Protein AF-A0A0B4H4X1-F1 (afdb_monomer_lite)

pLDDT: mean 71.85, std 25.86, range [24.58, 98.06]

Radius of gyration: 33.14 Å; chains: 1; bounding box: 112×92×94 Å

Organism: Metarhizium guizhouense (strain ARSEF 977) (NCBI:txid1276136)

Secondary structure (DSSP, 8-state):
---TTS---HHHHHHHHHHHHHHHHHHHHHHT---EEE-----S-EEEEEEEHHHH---GGGT--SS-HHHHHHHHTT-EEEEEEEEETTEEEE---------PPPTTT-PPPGGGTT--PPPB-----HHHHHHHHHHHHHHHHHHHH----------------------------------------PPPPPPP-PPPP----------------------------------------------------------------------------PPP----------------HHHHHHHHHHHHHHHHHGGG--SS-EEEEEEEEEEE-S--GGGB----SS--SS-S--B-HHHHHHHHHHHTTTT-EEEE---BSSHHHHHHHTTTT-SS-SBPPPEEEEEEEEEEEETTEEEEEEEETTT--EEEEEEEEEEEEEEEE-TTSS-EEEEEEEEEEEGGG-HHHHHHHHHHHHH-EEEEETTEEEEEEEE--GGGTEEEEEEEEEEEEEEEBSSSTTEEEEEEEEEEEEEEEEETTEEEEE----TT--S-SEEEEEEEEEHHHHHHGGGGGGPPTT---S--HHHHHHTTTTHHHHHHHHHHGGGGGGTTTT---SS-TTS--SPPPPHHHHHHHH------

Structure (mmCIF, N/CA/C/O backbone):
data_AF-A0A0B4H4X1-F1
#
_entry.id   AF-A0A0B4H4X1-F1
#
loop_
_atom_site.group_PDB
_atom_site.id
_atom_site.type_symbol
_atom_site.label_atom_id
_atom_site.label_alt_id
_atom_site.label_comp_id
_atom_site.label_asym_id
_atom_site.label_entity_id
_atom_site.label_seq_id
_atom_site.pdbx_PDB_ins_code
_atom_site.Cartn_x
_atom_site.Cartn_y
_atom_site.Cartn_z
_atom_site.occupancy
_atom_site.B_iso_or_equiv
_atom_site.auth_seq_id
_atom_site.auth_comp_id
_atom_site.auth_asym_id
_atom_site.auth_atom_id
_atom_site.pdbx_PDB_model_num
ATOM 1 N N . MET A 1 1 ? -35.425 0.853 -2.029 1.00 51.41 1 MET A N 1
ATOM 2 C CA . MET A 1 1 ? -36.044 0.449 -3.308 1.00 51.41 1 MET A CA 1
ATOM 3 C C . MET A 1 1 ? -37.045 1.534 -3.674 1.00 51.41 1 MET A C 1
ATOM 5 O O . MET A 1 1 ? -37.846 1.871 -2.815 1.00 51.41 1 MET A O 1
ATOM 9 N N . LEU A 1 2 ? -36.947 2.141 -4.857 1.00 55.62 2 LEU A N 1
ATOM 10 C CA . LEU A 1 2 ? -37.887 3.170 -5.324 1.00 55.62 2 LEU A CA 1
ATOM 11 C C . LEU A 1 2 ? -38.756 2.547 -6.413 1.00 55.62 2 LEU A C 1
ATOM 13 O O . LEU A 1 2 ? -38.230 2.080 -7.419 1.00 55.62 2 LEU A O 1
ATOM 17 N N . TYR A 1 3 ? -40.066 2.497 -6.184 1.00 59.19 3 TYR A N 1
ATOM 18 C CA . TYR A 1 3 ? -41.020 1.989 -7.165 1.00 59.19 3 TYR A CA 1
ATOM 19 C C . TYR A 1 3 ? -41.516 3.151 -8.031 1.00 59.19 3 TYR A C 1
ATOM 21 O O . TYR A 1 3 ? -42.009 4.152 -7.499 1.00 59.19 3 TYR A O 1
ATOM 29 N N . LEU A 1 4 ? -41.384 3.025 -9.353 1.00 54.53 4 LEU A N 1
ATOM 30 C CA . LEU A 1 4 ? -41.952 3.975 -10.310 1.00 54.53 4 LEU A CA 1
ATOM 31 C C . LEU A 1 4 ? -43.482 3.871 -10.234 1.00 54.53 4 LEU A C 1
ATOM 33 O O . LEU A 1 4 ? -44.051 2.863 -10.636 1.00 54.53 4 LEU A O 1
ATOM 37 N N . GLY A 1 5 ? -44.125 4.889 -9.654 1.00 58.25 5 GLY A N 1
ATOM 38 C CA . GLY A 1 5 ? -45.547 4.867 -9.277 1.00 58.25 5 GLY A CA 1
ATOM 39 C C . GLY A 1 5 ? -45.816 4.926 -7.765 1.00 58.25 5 GLY A C 1
ATOM 40 O O . GLY A 1 5 ? -46.971 4.922 -7.356 1.00 58.25 5 GLY A O 1
ATOM 41 N N . SER A 1 6 ? -44.782 4.996 -6.919 1.00 66.81 6 SER A N 1
ATOM 42 C CA . SER A 1 6 ? -44.946 5.334 -5.495 1.00 66.81 6 SER A CA 1
ATOM 43 C C . SER A 1 6 ? -45.098 6.848 -5.284 1.00 66.81 6 SER A C 1
ATOM 45 O O . SER A 1 6 ? -44.525 7.632 -6.036 1.00 66.81 6 SER A O 1
ATOM 47 N N . ASN A 1 7 ? -45.777 7.265 -4.205 1.00 66.00 7 ASN A N 1
ATOM 48 C CA . ASN A 1 7 ? -45.867 8.671 -3.753 1.00 66.00 7 ASN A CA 1
ATOM 49 C C . ASN A 1 7 ? -44.528 9.227 -3.204 1.00 66.00 7 ASN A C 1
ATOM 51 O O . ASN A 1 7 ? -44.509 10.091 -2.326 1.00 66.00 7 ASN A O 1
ATOM 55 N N . ALA A 1 8 ? -43.388 8.721 -3.676 1.00 69.81 8 ALA A N 1
ATOM 56 C CA . ALA A 1 8 ? -42.087 9.270 -3.340 1.00 69.81 8 ALA A CA 1
ATOM 57 C C . ALA A 1 8 ? -41.971 10.676 -3.942 1.00 69.81 8 ALA A C 1
ATOM 59 O O . ALA A 1 8 ? -41.980 10.838 -5.161 1.00 69.81 8 ALA A O 1
ATOM 60 N N . GLY A 1 9 ? -41.872 11.692 -3.082 1.00 79.00 9 GLY A N 1
ATOM 61 C CA . GLY A 1 9 ? -41.771 13.082 -3.522 1.00 79.00 9 GLY A CA 1
ATOM 62 C C . GLY A 1 9 ? -40.573 13.312 -4.447 1.00 79.00 9 GLY A C 1
ATOM 63 O O . GLY A 1 9 ? -39.545 12.647 -4.317 1.00 79.00 9 GLY A O 1
ATOM 64 N N . GLU A 1 10 ? -40.701 14.293 -5.340 1.00 83.75 10 GLU A N 1
ATOM 65 C CA . GLU A 1 10 ? -39.727 14.661 -6.381 1.00 83.75 10 GLU A CA 1
ATOM 66 C C . GLU A 1 10 ? -38.268 14.633 -5.894 1.00 83.75 10 GLU A C 1
ATOM 68 O O . GLU A 1 10 ? -37.412 14.010 -6.516 1.00 83.75 10 GLU A O 1
ATOM 73 N N . HIS A 1 11 ? -37.996 15.197 -4.711 1.00 84.75 11 HIS A N 1
ATOM 74 C CA . HIS A 1 11 ? -36.671 15.200 -4.086 1.00 84.75 11 HIS A CA 1
ATOM 75 C C . HIS A 1 11 ? -36.036 13.800 -3.939 1.00 84.75 11 HIS A C 1
ATOM 77 O O . HIS A 1 11 ? -34.831 13.642 -4.141 1.00 84.75 11 HIS A O 1
ATOM 83 N N . ALA A 1 12 ? -36.824 12.772 -3.605 1.00 84.44 12 ALA A N 1
ATOM 84 C CA . ALA A 1 12 ? -36.339 11.399 -3.474 1.00 84.44 12 ALA A CA 1
ATOM 85 C C . ALA A 1 12 ? -36.002 10.774 -4.837 1.00 84.44 12 ALA A C 1
ATOM 87 O O . ALA A 1 12 ? -35.018 10.040 -4.941 1.00 84.44 12 ALA A O 1
ATOM 88 N N . ILE A 1 13 ? -36.779 11.100 -5.877 1.00 85.38 13 ILE A N 1
ATOM 89 C CA . ILE A 1 13 ? -36.525 10.668 -7.257 1.00 85.38 13 ILE A CA 1
ATOM 90 C C . ILE A 1 13 ? -35.251 11.342 -7.775 1.00 85.38 13 ILE A C 1
ATOM 92 O O . ILE A 1 13 ? -34.324 10.644 -8.177 1.00 85.38 13 ILE A O 1
ATOM 96 N N . THR A 1 14 ? -35.143 12.668 -7.664 1.00 87.69 14 THR A N 1
ATOM 97 C CA . THR A 1 14 ? -33.956 13.441 -8.069 1.00 87.69 14 THR A CA 1
ATOM 98 C C . THR A 1 14 ? -32.687 12.949 -7.371 1.00 87.69 14 THR A C 1
ATOM 100 O O . THR A 1 14 ? -31.654 12.766 -8.013 1.00 87.69 14 THR A O 1
ATOM 103 N N . LYS A 1 15 ? -32.760 12.645 -6.066 1.00 87.50 15 LYS A N 1
ATOM 104 C CA . LYS A 1 15 ? -31.635 12.061 -5.320 1.00 87.50 15 LYS A CA 1
ATOM 105 C C . LYS A 1 15 ? -31.248 10.668 -5.830 1.00 87.50 15 LYS A C 1
ATOM 107 O O . LYS A 1 15 ? -30.061 10.357 -5.882 1.00 87.50 15 LYS A O 1
ATOM 112 N N . ALA A 1 16 ? -32.218 9.828 -6.188 1.00 87.19 16 ALA A N 1
ATOM 113 C CA . ALA A 1 16 ? -31.949 8.492 -6.711 1.00 87.19 16 ALA A CA 1
ATOM 114 C C . ALA A 1 16 ? -31.367 8.520 -8.132 1.00 87.19 16 ALA A C 1
ATOM 116 O O . ALA A 1 16 ? -30.439 7.764 -8.404 1.00 87.19 16 ALA A O 1
ATOM 117 N N . VAL A 1 17 ? -31.849 9.418 -8.998 1.00 89.69 17 VAL A N 1
ATOM 118 C CA . VAL A 1 17 ? -31.268 9.658 -10.330 1.00 89.69 17 VAL A CA 1
ATOM 119 C C . VAL A 1 17 ? -29.812 10.103 -10.194 1.00 89.69 17 VAL A C 1
ATOM 121 O O . VAL A 1 17 ? -28.937 9.443 -10.738 1.00 89.69 17 VAL A O 1
ATOM 124 N N . ALA A 1 18 ? -29.521 11.103 -9.354 1.00 90.06 18 ALA A N 1
ATOM 125 C CA . ALA A 1 18 ? -28.148 11.561 -9.118 1.00 90.06 18 ALA A CA 1
ATOM 126 C C . ALA A 1 18 ? -27.211 10.452 -8.587 1.00 90.06 18 ALA A C 1
ATOM 128 O O . ALA A 1 18 ? -26.039 10.399 -8.953 1.00 90.06 18 ALA A O 1
ATOM 129 N N . ILE A 1 19 ? -27.720 9.541 -7.746 1.00 91.50 19 ILE A N 1
ATOM 130 C CA . ILE A 1 19 ? -26.975 8.356 -7.286 1.00 91.50 19 ILE A CA 1
ATOM 131 C C . ILE A 1 19 ? -26.681 7.398 -8.450 1.00 91.50 19 ILE A C 1
ATOM 133 O O . ILE A 1 19 ? -25.553 6.923 -8.568 1.00 91.50 19 ILE A O 1
ATOM 137 N N . LEU A 1 20 ? -27.666 7.111 -9.304 1.00 91.62 20 LEU A N 1
ATOM 138 C CA . LEU A 1 20 ? -27.491 6.224 -10.459 1.00 91.62 20 LEU A CA 1
ATOM 139 C C . LEU A 1 20 ? -26.537 6.823 -11.499 1.00 91.62 20 LEU A C 1
ATOM 141 O O . LEU A 1 20 ? -25.666 6.107 -11.987 1.00 91.62 20 LEU A O 1
ATOM 145 N N . ASP A 1 21 ? -26.636 8.125 -11.769 1.00 92.25 21 ASP A N 1
ATOM 146 C CA . ASP A 1 21 ? -25.728 8.843 -12.667 1.00 92.25 21 ASP A CA 1
ATOM 147 C C . ASP A 1 21 ? -24.285 8.800 -12.145 1.00 92.25 21 ASP A C 1
ATOM 149 O O . ASP A 1 21 ? -23.368 8.477 -12.898 1.00 92.25 21 ASP A O 1
ATOM 153 N N . ASN A 1 22 ? -24.066 9.037 -10.845 1.00 92.56 22 ASN A N 1
ATOM 154 C CA . ASN A 1 22 ? -22.740 8.914 -10.230 1.00 92.56 22 ASN A CA 1
ATOM 155 C C . ASN A 1 22 ? -22.179 7.484 -10.330 1.00 92.56 22 ASN A C 1
ATOM 157 O O . ASN A 1 22 ? -20.995 7.309 -10.610 1.00 92.56 22 ASN A O 1
ATOM 161 N N . LEU A 1 23 ? -23.012 6.458 -10.122 1.00 90.69 23 LEU A N 1
ATOM 162 C CA . LEU A 1 23 ? -22.597 5.056 -10.258 1.00 90.69 23 LEU A CA 1
ATOM 163 C C . LEU A 1 23 ? -22.268 4.692 -11.715 1.00 90.69 23 LEU A C 1
ATOM 165 O O . LEU A 1 23 ? -21.290 3.986 -11.953 1.00 90.69 23 LEU A O 1
ATOM 169 N N . LEU A 1 24 ? -23.030 5.206 -12.685 1.00 90.44 24 LEU A N 1
ATOM 170 C CA . LEU A 1 24 ? -22.755 5.031 -14.112 1.00 90.44 24 LEU A CA 1
ATOM 171 C C . LEU A 1 24 ? -21.446 5.724 -14.519 1.00 90.44 24 LEU A C 1
ATOM 173 O O . LEU A 1 24 ? -20.610 5.106 -15.172 1.00 90.44 24 LEU A O 1
ATOM 177 N N . GLN A 1 25 ? -21.232 6.971 -14.092 1.00 88.56 25 GLN A N 1
ATOM 178 C CA . GLN A 1 25 ? -19.985 7.705 -14.339 1.00 88.56 25 GLN A CA 1
ATOM 179 C C . GLN A 1 25 ? -18.780 6.993 -13.715 1.00 88.56 25 GLN A C 1
ATOM 181 O O . GLN A 1 25 ? -17.751 6.840 -14.370 1.00 88.56 25 GLN A O 1
ATOM 186 N N . CYS A 1 26 ? -18.915 6.481 -12.488 1.00 87.06 26 CYS A N 1
ATOM 187 C CA . CYS A 1 26 ? -17.892 5.658 -11.848 1.00 87.06 26 CYS A CA 1
ATOM 188 C C . CYS A 1 26 ? -17.568 4.404 -12.682 1.00 87.06 26 CYS A C 1
ATOM 190 O O . CYS A 1 26 ? -16.397 4.147 -12.954 1.00 87.06 26 CYS A O 1
ATOM 192 N N . ALA A 1 27 ? -18.583 3.675 -13.164 1.00 87.81 27 ALA A N 1
ATOM 193 C CA . ALA A 1 27 ? -18.392 2.483 -13.993 1.00 87.81 27 ALA A CA 1
ATOM 194 C C . ALA A 1 27 ? -17.696 2.778 -15.337 1.00 87.81 27 ALA A C 1
ATOM 196 O O . ALA A 1 27 ? -16.791 2.038 -15.716 1.00 87.81 27 ALA A O 1
ATOM 197 N N . LEU A 1 28 ? -18.068 3.868 -16.020 1.00 87.62 28 LEU A N 1
ATOM 198 C CA . LEU A 1 28 ? -17.415 4.323 -17.259 1.00 87.62 28 LEU A CA 1
ATOM 199 C C . LEU A 1 28 ? -15.959 4.750 -17.015 1.00 87.62 28 LEU A C 1
ATOM 201 O O . LEU A 1 28 ? -15.061 4.434 -17.787 1.00 87.62 28 LEU A O 1
ATOM 205 N N . THR A 1 29 ? -15.699 5.423 -15.893 1.00 83.56 29 THR A N 1
ATOM 206 C CA . THR A 1 29 ? -14.335 5.832 -15.528 1.00 83.56 29 THR A CA 1
ATOM 207 C C . THR A 1 29 ? -13.438 4.617 -15.255 1.00 83.56 29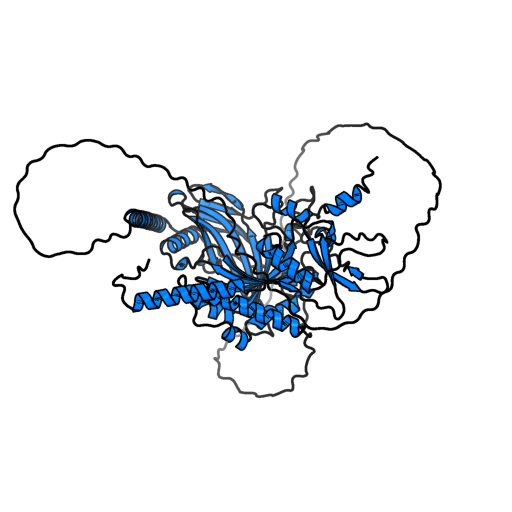 THR A C 1
ATOM 209 O O . THR A 1 29 ? -12.256 4.641 -15.588 1.00 83.56 29 THR A O 1
ATOM 212 N N . ILE A 1 30 ? -13.999 3.549 -14.674 1.00 82.06 30 ILE A N 1
ATOM 213 C CA . ILE A 1 30 ? -13.297 2.278 -14.443 1.00 82.06 30 ILE A CA 1
ATOM 214 C C . ILE A 1 30 ? -13.036 1.534 -15.762 1.00 82.06 30 ILE A C 1
ATOM 216 O O . ILE A 1 30 ? -11.953 0.976 -15.919 1.00 82.06 30 ILE A O 1
ATOM 220 N N . SER A 1 31 ? -13.982 1.517 -16.713 1.00 78.88 31 SER A N 1
ATOM 221 C CA . SER A 1 31 ? -13.805 0.780 -17.979 1.00 78.88 31 SER A CA 1
ATOM 222 C C . SER A 1 31 ? -12.713 1.354 -18.875 1.00 78.88 31 SER A C 1
ATOM 224 O O . SER A 1 31 ? -12.045 0.599 -19.578 1.00 78.88 31 SER A O 1
ATOM 226 N N . ASP A 1 32 ? -12.520 2.670 -18.831 1.00 77.06 32 ASP A N 1
ATOM 227 C CA . ASP A 1 32 ? -11.599 3.383 -19.720 1.00 77.06 32 ASP A CA 1
ATOM 228 C C . ASP A 1 32 ? -10.191 3.538 -19.098 1.00 77.06 32 ASP A C 1
ATOM 230 O O . ASP A 1 32 ? -9.287 4.130 -19.697 1.00 77.06 32 ASP A O 1
ATOM 234 N N . HIS A 1 33 ? -9.983 3.013 -17.885 1.00 81.75 33 HIS A N 1
ATOM 235 C CA . HIS A 1 33 ? -8.729 3.142 -17.152 1.00 81.75 33 HIS A CA 1
ATOM 236 C C . HIS A 1 33 ? -7.642 2.191 -17.681 1.00 81.75 33 HIS A C 1
ATOM 238 O O . HIS A 1 33 ? -7.713 0.977 -17.507 1.00 81.75 33 HIS A O 1
ATOM 244 N N . GLN A 1 34 ? -6.593 2.755 -18.285 1.00 79.31 34 GLN A N 1
ATOM 245 C CA . GLN A 1 34 ? -5.421 1.997 -18.735 1.00 79.31 34 GLN A CA 1
ATOM 246 C C . GLN A 1 34 ? -4.385 1.848 -17.610 1.00 79.31 34 GLN A C 1
ATOM 248 O O . GLN A 1 34 ? -3.854 2.847 -17.105 1.00 79.31 34 GLN A O 1
ATOM 253 N N . HIS A 1 35 ? -3.990 0.617 -17.295 1.00 84.19 35 HIS A N 1
ATOM 254 C CA . HIS A 1 35 ? -3.142 0.308 -16.145 1.00 84.19 35 HIS A CA 1
ATOM 255 C C . HIS A 1 35 ? -1.651 0.523 -16.431 1.00 84.19 35 HIS A C 1
ATOM 257 O O . HIS A 1 35 ? -0.939 1.056 -15.585 1.00 84.19 35 HIS A O 1
ATOM 263 N N . HIS A 1 36 ? -1.148 0.148 -17.609 1.00 93.69 36 HIS A N 1
ATOM 264 C CA . HIS A 1 36 ? 0.290 -0.041 -17.837 1.00 93.69 36 HIS A CA 1
ATOM 265 C C . HIS A 1 36 ? 1.053 1.095 -18.515 1.00 93.69 36 HIS A C 1
ATOM 267 O O . HIS A 1 36 ? 0.726 1.538 -19.614 1.00 93.69 36 HIS A O 1
ATOM 273 N N . LEU A 1 37 ? 2.184 1.459 -17.912 1.00 94.31 37 LEU A N 1
ATOM 274 C CA . LEU A 1 37 ? 3.241 2.243 -18.542 1.00 94.31 37 LEU A CA 1
ATOM 275 C C . LEU A 1 37 ? 4.587 1.540 -18.406 1.00 94.31 37 LEU A C 1
ATOM 277 O O . LEU A 1 37 ? 4.827 0.797 -17.457 1.00 94.31 37 LEU A O 1
ATOM 281 N N . ILE A 1 38 ? 5.487 1.834 -19.339 1.00 93.12 38 ILE A N 1
ATOM 282 C CA . ILE A 1 38 ? 6.888 1.423 -19.280 1.00 93.12 38 ILE A CA 1
ATOM 283 C C . ILE A 1 38 ? 7.733 2.695 -19.291 1.00 93.12 38 ILE A C 1
ATOM 285 O O . ILE A 1 38 ? 7.760 3.426 -20.281 1.00 93.12 38 ILE A O 1
ATOM 289 N N . TYR A 1 39 ? 8.417 2.959 -18.184 1.00 92.62 39 TYR A N 1
ATOM 290 C CA . TYR A 1 39 ? 9.360 4.061 -18.060 1.00 92.62 39 TYR A CA 1
ATOM 291 C C . TYR A 1 39 ? 10.730 3.607 -18.575 1.00 92.62 39 TYR A C 1
ATOM 293 O O . TYR A 1 39 ? 11.457 2.878 -17.904 1.00 92.62 39 TYR A O 1
ATOM 301 N N . ASN A 1 40 ? 11.054 4.007 -19.806 1.00 88.88 40 ASN A N 1
ATOM 302 C CA . ASN A 1 40 ? 12.309 3.677 -20.478 1.00 88.88 40 ASN A CA 1
ATOM 303 C C . ASN A 1 40 ? 13.249 4.893 -20.481 1.00 88.88 40 ASN A C 1
ATOM 305 O O . ASN A 1 40 ? 13.069 5.806 -21.283 1.00 88.88 40 ASN A O 1
ATOM 309 N N . GLU A 1 41 ? 14.287 4.869 -19.644 1.00 85.12 41 GLU A N 1
ATOM 310 C CA . GLU A 1 41 ? 15.309 5.931 -19.591 1.00 85.12 41 GLU A CA 1
ATOM 311 C C . GLU A 1 41 ? 16.258 5.939 -20.804 1.00 85.12 41 GLU A C 1
ATOM 313 O O . GLU A 1 41 ? 16.971 6.911 -21.045 1.00 85.12 41 GLU A O 1
ATOM 318 N N . SER A 1 42 ? 16.318 4.842 -21.564 1.00 78.19 42 SER A N 1
ATOM 319 C CA . SER A 1 42 ? 17.310 4.662 -22.627 1.00 78.19 42 SER A CA 1
ATOM 320 C C . SER A 1 42 ? 16.903 5.337 -23.939 1.00 78.19 42 SER A C 1
ATOM 322 O O . SER A 1 42 ? 15.938 4.924 -24.586 1.00 78.19 42 SER A O 1
ATOM 324 N N . GLU A 1 43 ? 17.701 6.310 -24.385 1.00 67.06 43 GLU A N 1
ATOM 325 C CA . GLU A 1 43 ? 17.591 6.907 -25.719 1.00 67.06 43 GLU A CA 1
ATOM 326 C C . GLU A 1 43 ? 17.965 5.883 -26.812 1.00 67.06 43 GLU A C 1
ATOM 328 O O . GLU A 1 43 ? 19.106 5.425 -26.894 1.00 67.06 43 GLU A O 1
ATOM 333 N N . GLY A 1 44 ? 17.014 5.530 -27.685 1.00 70.25 44 GLY A N 1
ATOM 334 C CA . GLY A 1 44 ? 17.280 4.729 -28.885 1.00 70.25 44 GLY A CA 1
ATOM 335 C C . GLY A 1 44 ? 16.231 3.663 -29.199 1.00 70.25 44 GLY A C 1
ATOM 336 O O . GLY A 1 44 ? 15.109 3.671 -28.697 1.00 70.25 44 GLY A O 1
ATOM 337 N N . LYS A 1 45 ? 16.598 2.720 -30.077 1.00 78.75 45 LYS A N 1
ATOM 338 C CA . LYS A 1 45 ? 15.764 1.551 -30.394 1.00 78.75 45 LYS A CA 1
ATOM 339 C C . LYS A 1 45 ? 15.915 0.512 -29.279 1.00 78.75 45 LYS A C 1
ATOM 341 O O . LYS A 1 45 ? 16.770 -0.365 -29.378 1.00 78.75 45 LYS A O 1
ATOM 346 N N . THR A 1 46 ? 15.077 0.618 -28.253 1.00 87.56 46 THR A N 1
ATOM 347 C CA . THR A 1 46 ? 14.921 -0.386 -27.190 1.00 87.56 46 THR A CA 1
ATOM 348 C C . THR A 1 46 ? 13.860 -1.417 -27.583 1.00 87.56 46 THR A C 1
ATOM 350 O O . THR A 1 46 ? 12.849 -1.091 -28.210 1.00 87.56 46 THR A O 1
ATOM 353 N N . LYS A 1 47 ? 14.091 -2.676 -27.215 1.00 91.94 47 LYS A N 1
ATOM 354 C CA . LYS A 1 47 ? 13.075 -3.734 -27.156 1.00 91.94 47 LYS A CA 1
ATOM 355 C C . LYS A 1 47 ? 13.000 -4.274 -25.730 1.00 91.94 47 LYS A C 1
ATOM 357 O O . LYS A 1 47 ? 13.818 -3.907 -24.891 1.00 91.94 47 LYS A O 1
ATOM 362 N N . PHE A 1 48 ? 12.049 -5.159 -25.469 1.00 93.25 48 PHE A N 1
ATOM 363 C CA . PHE A 1 48 ? 11.837 -5.739 -24.146 1.00 93.25 48 PHE A CA 1
ATOM 364 C C . PHE A 1 48 ? 11.826 -7.261 -24.206 1.00 93.25 48 PHE A C 1
ATOM 366 O O . PHE A 1 48 ? 11.465 -7.845 -25.230 1.00 93.25 48 PHE A O 1
ATOM 373 N N . VAL A 1 49 ? 12.225 -7.888 -23.106 1.00 92.00 49 VAL A N 1
ATOM 374 C CA . VAL A 1 49 ? 12.193 -9.340 -22.908 1.00 92.00 49 VAL A CA 1
ATOM 375 C C . VAL A 1 49 ? 11.660 -9.656 -21.520 1.00 92.00 49 VAL A C 1
ATOM 377 O O . VAL A 1 49 ? 11.786 -8.846 -20.599 1.00 92.00 49 VAL A O 1
ATOM 380 N N . TYR A 1 50 ? 11.113 -10.855 -21.360 1.00 91.06 50 TYR A N 1
ATOM 381 C CA . TYR A 1 50 ? 10.852 -11.417 -20.044 1.00 91.06 50 TYR A CA 1
ATOM 382 C C . TYR A 1 50 ? 12.064 -12.213 -19.573 1.00 91.06 50 TYR A C 1
ATOM 384 O O . TYR A 1 50 ? 12.645 -12.961 -20.357 1.00 91.06 50 TYR A O 1
ATOM 392 N N . LYS A 1 51 ? 12.423 -12.077 -18.296 1.00 87.50 51 LYS A N 1
ATOM 393 C CA . LYS A 1 51 ? 13.475 -12.862 -17.639 1.00 87.50 51 LYS A CA 1
ATOM 394 C C . LYS A 1 51 ? 12.986 -13.453 -16.332 1.00 87.50 51 LYS A C 1
ATOM 396 O O . LYS A 1 51 ? 12.227 -12.807 -15.611 1.00 87.50 51 LYS A O 1
ATOM 401 N N . TYR A 1 52 ? 13.441 -14.664 -16.019 1.00 86.44 52 TYR A N 1
ATOM 402 C CA . TYR A 1 52 ? 13.131 -15.311 -14.746 1.00 86.44 52 TYR A CA 1
ATOM 403 C C . TYR A 1 52 ? 13.710 -14.529 -13.569 1.00 86.44 52 TYR A C 1
ATOM 405 O O . TYR A 1 52 ? 14.833 -14.027 -13.635 1.00 86.44 52 TYR A O 1
ATOM 413 N N . LEU A 1 53 ? 12.976 -14.486 -12.454 1.00 84.38 53 LEU A N 1
ATOM 414 C CA . LEU A 1 53 ? 13.450 -13.827 -11.232 1.00 84.38 53 LEU A CA 1
ATOM 415 C C . LEU A 1 53 ? 14.756 -14.449 -10.689 1.00 84.38 53 LEU A C 1
ATOM 417 O O . LEU A 1 53 ? 15.553 -13.731 -10.082 1.00 84.38 53 LEU A O 1
ATOM 421 N N . SER A 1 54 ? 15.015 -15.736 -10.972 1.00 73.56 54 SER A N 1
ATOM 422 C CA . SER A 1 54 ? 16.282 -16.433 -10.678 1.00 73.56 54 SER A CA 1
ATOM 423 C C . SER A 1 54 ? 17.504 -15.724 -11.271 1.00 73.56 54 SER A C 1
ATOM 425 O O . SER A 1 54 ? 18.533 -15.611 -10.610 1.00 73.56 54 SER A O 1
ATOM 427 N N . GLN A 1 55 ? 17.377 -15.186 -12.486 1.00 74.12 55 GLN A N 1
ATOM 428 C CA . GLN A 1 55 ? 18.462 -14.538 -13.231 1.00 74.12 55 GLN A CA 1
ATOM 429 C C . GLN A 1 55 ? 18.738 -13.104 -12.739 1.00 74.12 55 GLN A C 1
ATOM 431 O O . GLN A 1 55 ? 19.845 -12.582 -12.890 1.00 74.12 55 GLN A O 1
ATOM 436 N N . ILE A 1 56 ? 17.739 -12.469 -12.117 1.00 76.88 56 ILE A N 1
ATOM 437 C CA . ILE A 1 56 ? 17.827 -11.099 -11.590 1.00 76.88 56 ILE A CA 1
ATOM 438 C C . ILE A 1 56 ? 18.561 -11.055 -10.237 1.00 76.88 56 ILE A C 1
ATOM 440 O O . ILE A 1 56 ? 19.119 -10.020 -9.893 1.00 76.88 56 ILE A O 1
ATOM 444 N N . GLY A 1 57 ? 18.625 -12.162 -9.486 1.00 59.44 57 GLY A N 1
ATOM 445 C CA . GLY A 1 57 ? 19.529 -12.329 -8.331 1.00 59.44 57 GLY A CA 1
ATOM 446 C C . GLY A 1 57 ? 19.011 -11.871 -6.956 1.00 59.44 57 GLY A C 1
ATOM 447 O O . GLY A 1 57 ? 19.671 -12.130 -5.947 1.00 59.44 57 GLY A O 1
ATOM 448 N N . LEU A 1 58 ? 17.830 -11.246 -6.889 1.00 67.81 58 LEU A N 1
ATOM 449 C CA . LEU A 1 58 ? 17.197 -10.799 -5.637 1.00 67.81 58 LEU A CA 1
ATOM 450 C C . LEU A 1 58 ? 16.525 -11.950 -4.872 1.00 67.81 58 LEU A C 1
ATOM 452 O O . LEU A 1 58 ? 16.204 -12.987 -5.441 1.00 67.81 58 LEU A O 1
ATOM 456 N N . LEU A 1 59 ? 16.264 -11.769 -3.575 1.00 70.69 59 LEU A N 1
ATOM 457 C CA . LEU A 1 59 ? 15.765 -12.852 -2.717 1.00 70.69 59 LEU A CA 1
ATOM 458 C C . LEU A 1 59 ? 14.239 -13.071 -2.780 1.00 70.69 59 LEU A C 1
ATOM 460 O O . LEU A 1 59 ? 13.483 -12.092 -2.728 1.00 70.69 59 LEU A O 1
ATOM 464 N N . PRO A 1 60 ? 13.761 -14.335 -2.767 1.00 72.00 60 PRO A N 1
ATOM 465 C CA . PRO A 1 60 ? 12.339 -14.695 -2.707 1.00 72.00 60 PRO A CA 1
ATOM 466 C C . PRO A 1 60 ? 11.548 -14.035 -1.563 1.00 72.00 60 PRO A C 1
ATOM 468 O O . PRO A 1 60 ? 10.376 -13.707 -1.742 1.00 72.00 60 PRO A O 1
ATOM 471 N N . THR A 1 61 ? 12.188 -13.777 -0.414 1.00 69.94 61 THR A N 1
ATOM 472 C CA . THR A 1 61 ? 11.598 -13.114 0.773 1.00 69.94 61 THR A CA 1
ATOM 473 C C . THR A 1 61 ? 11.019 -11.728 0.485 1.00 69.94 61 THR A C 1
ATOM 475 O O . THR A 1 61 ? 10.193 -11.229 1.243 1.00 69.94 61 THR A O 1
ATOM 478 N N . THR A 1 62 ? 11.430 -11.109 -0.620 1.00 75.88 62 THR A N 1
ATOM 479 C CA . THR A 1 62 ? 10.978 -9.780 -1.044 1.00 75.88 62 THR A CA 1
ATOM 480 C C . THR A 1 62 ? 9.794 -9.790 -2.008 1.00 75.88 62 THR A C 1
ATOM 482 O O . THR A 1 62 ? 9.289 -8.731 -2.370 1.00 75.88 62 THR A O 1
ATOM 485 N N . TYR A 1 63 ? 9.333 -10.965 -2.435 1.00 75.31 63 TYR A N 1
ATOM 486 C CA . TYR A 1 63 ? 8.166 -11.111 -3.310 1.00 75.31 63 TYR A CA 1
ATOM 487 C C . TYR A 1 63 ? 6.925 -11.618 -2.564 1.00 75.31 63 TYR A C 1
ATOM 489 O O . TYR A 1 63 ? 5.812 -11.502 -3.074 1.00 75.31 63 TYR A O 1
ATOM 497 N N . ALA A 1 64 ? 7.123 -12.179 -1.368 1.00 65.25 64 ALA A N 1
ATOM 498 C CA . ALA A 1 64 ? 6.132 -12.964 -0.653 1.00 65.25 64 ALA A CA 1
ATOM 499 C C . ALA A 1 64 ? 5.902 -12.417 0.771 1.00 65.25 64 ALA A C 1
ATOM 501 O O . ALA A 1 64 ? 6.762 -12.504 1.645 1.00 65.25 64 ALA A O 1
ATOM 502 N N . THR A 1 65 ? 4.710 -11.861 1.001 1.00 60.66 65 THR A N 1
ATOM 503 C CA . THR A 1 65 ? 4.192 -11.439 2.324 1.00 60.66 65 THR A CA 1
ATOM 504 C C . THR A 1 65 ? 2.838 -12.069 2.661 1.00 60.66 65 THR A C 1
ATOM 506 O O . THR A 1 65 ? 2.249 -11.759 3.708 1.00 60.66 65 THR A O 1
ATOM 509 N N . SER A 1 66 ? 2.344 -12.929 1.764 1.00 60.22 66 SER A N 1
ATOM 510 C CA . SER A 1 66 ? 1.023 -13.548 1.803 1.00 60.22 66 SER A CA 1
ATOM 511 C C . SER A 1 66 ? 0.894 -14.568 2.939 1.00 60.22 66 SER A C 1
ATOM 513 O O . SER A 1 66 ? 1.852 -14.913 3.629 1.00 60.22 66 SER A O 1
ATOM 515 N N . GLN A 1 67 ? -0.332 -15.031 3.175 1.00 59.28 67 GLN A N 1
ATOM 516 C CA . GLN A 1 67 ? -0.623 -16.002 4.233 1.00 59.28 67 GLN A CA 1
ATOM 517 C C . GLN A 1 67 ? -0.303 -17.448 3.797 1.00 59.28 67 GLN A C 1
ATOM 519 O O . GLN A 1 67 ? 0.011 -18.279 4.645 1.00 59.28 67 GLN A O 1
ATOM 524 N N . ASP A 1 68 ? -0.295 -17.727 2.484 1.00 73.25 68 ASP A N 1
ATOM 525 C CA . ASP A 1 68 ? 0.161 -18.990 1.880 1.00 73.25 68 ASP A CA 1
ATOM 526 C C . ASP A 1 68 ? 1.473 -18.799 1.100 1.00 73.25 68 ASP A C 1
ATOM 528 O O . ASP A 1 68 ? 1.551 -18.826 -0.132 1.00 73.25 68 ASP A O 1
ATOM 532 N N . MET A 1 69 ? 2.544 -18.642 1.871 1.00 70.62 69 MET A N 1
ATOM 533 C CA . MET A 1 69 ? 3.910 -18.511 1.364 1.00 70.62 69 MET A CA 1
ATOM 534 C C . MET A 1 69 ? 4.388 -19.767 0.617 1.00 70.62 69 MET A C 1
ATOM 536 O O . MET A 1 69 ? 5.286 -19.678 -0.216 1.00 70.62 69 MET A O 1
ATOM 540 N N . LYS A 1 70 ? 3.796 -20.947 0.867 1.00 76.44 70 LYS A N 1
ATOM 541 C CA . LYS A 1 70 ? 4.169 -22.192 0.176 1.00 76.44 70 LYS A CA 1
ATOM 542 C C . LYS A 1 70 ? 3.675 -22.181 -1.269 1.00 76.44 70 LYS A C 1
ATOM 544 O O . LYS A 1 70 ? 4.431 -22.552 -2.170 1.00 76.44 70 LYS A O 1
ATOM 549 N N . THR A 1 71 ? 2.441 -21.735 -1.503 1.00 82.38 71 THR A N 1
ATOM 550 C CA . THR A 1 71 ? 1.944 -21.491 -2.863 1.00 82.38 71 THR A CA 1
ATOM 551 C C . THR A 1 71 ? 2.709 -20.354 -3.530 1.00 82.38 71 THR A C 1
ATOM 553 O O . THR A 1 71 ? 3.088 -20.508 -4.690 1.00 82.38 71 THR A O 1
ATOM 556 N N . GLU A 1 72 ? 3.013 -19.273 -2.807 1.00 81.12 72 GLU A N 1
ATOM 557 C CA . GLU A 1 72 ? 3.766 -18.139 -3.355 1.00 81.12 72 GLU A CA 1
ATOM 558 C C . GLU A 1 72 ? 5.164 -18.557 -3.838 1.00 81.12 72 GLU A C 1
ATOM 560 O O . GLU A 1 72 ? 5.489 -18.403 -5.013 1.00 81.12 72 GLU A O 1
ATOM 565 N N . TYR A 1 73 ? 5.964 -19.205 -2.983 1.00 78.94 73 TYR A N 1
ATOM 566 C CA . TYR A 1 73 ? 7.297 -19.692 -3.354 1.00 78.94 73 TYR A CA 1
ATOM 567 C C . TYR A 1 73 ? 7.284 -20.721 -4.493 1.00 78.94 73 TYR A C 1
ATOM 569 O O . TYR A 1 73 ? 8.270 -20.827 -5.220 1.00 78.94 73 TYR A O 1
ATOM 577 N N . ARG A 1 74 ? 6.189 -21.472 -4.684 1.00 82.38 74 ARG A N 1
ATOM 578 C CA . ARG A 1 74 ? 6.019 -22.350 -5.853 1.00 82.38 74 ARG A CA 1
ATOM 579 C C . ARG A 1 74 ? 5.828 -21.539 -7.136 1.00 82.38 74 ARG A C 1
ATOM 581 O O . ARG A 1 74 ? 6.482 -21.848 -8.126 1.00 82.38 74 ARG A O 1
ATOM 588 N N . LEU A 1 75 ? 4.964 -20.523 -7.116 1.00 84.75 75 LEU A N 1
ATOM 589 C CA . LEU A 1 75 ? 4.700 -19.655 -8.270 1.00 84.75 75 LEU A CA 1
ATOM 590 C C . LEU A 1 75 ? 5.934 -18.823 -8.654 1.00 84.75 75 LEU A C 1
ATOM 592 O O . LEU A 1 75 ? 6.213 -18.637 -9.835 1.00 84.75 75 LEU A O 1
ATOM 596 N N . LEU A 1 76 ? 6.726 -18.397 -7.667 1.00 83.75 76 LEU A N 1
ATOM 597 C CA . LEU A 1 76 ? 7.951 -17.628 -7.890 1.00 83.75 76 LEU A CA 1
ATOM 598 C C . LEU A 1 76 ? 9.033 -18.391 -8.681 1.00 83.75 76 LEU A C 1
ATOM 600 O O . LEU A 1 76 ? 9.857 -17.750 -9.325 1.00 83.75 76 LEU A O 1
ATOM 604 N N . ARG A 1 77 ? 9.020 -19.734 -8.715 1.00 79.38 77 ARG A N 1
ATOM 605 C CA . ARG A 1 77 ? 9.984 -20.539 -9.506 1.00 79.38 77 ARG A CA 1
ATOM 606 C C . ARG A 1 77 ? 9.837 -20.381 -11.021 1.00 79.38 77 ARG A C 1
ATOM 608 O O . ARG A 1 77 ? 10.801 -20.594 -11.750 1.00 79.38 77 ARG A O 1
ATOM 615 N N . SER A 1 78 ? 8.636 -20.055 -11.490 1.00 82.00 78 SER A N 1
ATOM 616 C CA . SER A 1 78 ? 8.337 -19.781 -12.900 1.00 82.00 78 SER A CA 1
ATOM 617 C C . SER A 1 78 ? 8.053 -18.302 -13.157 1.00 82.00 78 SER A C 1
ATOM 619 O O . SER A 1 78 ? 7.649 -17.941 -14.261 1.00 82.00 78 SER A O 1
ATOM 621 N N . ALA A 1 79 ? 8.246 -17.446 -12.150 1.00 88.88 79 ALA A N 1
ATOM 622 C CA . ALA A 1 79 ? 7.912 -16.042 -12.263 1.00 88.88 79 ALA A CA 1
ATOM 623 C C . ALA A 1 79 ? 8.940 -15.273 -13.096 1.00 88.88 79 ALA A C 1
ATOM 625 O O . ALA A 1 79 ? 10.148 -15.530 -13.034 1.00 88.88 79 ALA A O 1
ATOM 626 N N . VAL A 1 80 ? 8.440 -14.295 -13.847 1.00 89.94 80 VAL A N 1
ATOM 627 C CA . VAL A 1 80 ? 9.233 -13.450 -14.742 1.00 89.94 80 VAL A CA 1
ATOM 628 C C . VAL A 1 80 ? 9.008 -11.967 -14.473 1.00 89.94 80 VAL A C 1
ATOM 630 O O . VAL A 1 80 ? 7.961 -11.564 -13.969 1.00 89.94 80 VAL A O 1
ATOM 633 N N . THR A 1 81 ? 9.987 -11.150 -14.849 1.00 91.81 81 THR A N 1
ATOM 634 C CA . THR A 1 81 ? 9.900 -9.685 -14.891 1.00 91.81 81 THR A CA 1
ATOM 635 C C . THR A 1 81 ? 10.391 -9.164 -16.245 1.00 91.81 81 THR A C 1
ATOM 637 O O . THR A 1 81 ? 10.951 -9.923 -17.041 1.00 91.81 81 THR A O 1
ATOM 640 N N . ILE A 1 82 ? 10.164 -7.884 -16.532 1.00 92.81 82 ILE A N 1
ATOM 641 C CA . ILE A 1 82 ? 10.505 -7.248 -17.810 1.00 92.81 82 ILE A CA 1
ATOM 642 C C . ILE A 1 82 ? 11.901 -6.635 -17.709 1.00 92.81 82 ILE A C 1
ATOM 644 O O . ILE A 1 82 ? 12.174 -5.853 -16.801 1.00 92.81 82 ILE A O 1
ATOM 648 N N . ARG A 1 83 ? 12.773 -6.928 -18.679 1.00 92.19 83 ARG A N 1
ATOM 649 C CA . ARG A 1 83 ? 14.056 -6.234 -18.875 1.00 92.19 83 ARG A CA 1
ATOM 650 C C . ARG A 1 83 ? 14.121 -5.576 -20.247 1.00 92.19 83 ARG A C 1
ATOM 652 O O . ARG A 1 83 ? 13.436 -5.976 -21.191 1.00 92.19 83 ARG A O 1
ATOM 659 N N . THR A 1 84 ? 14.976 -4.566 -20.363 1.00 92.62 84 THR A N 1
ATOM 660 C CA . THR A 1 84 ? 15.315 -3.974 -21.661 1.00 92.62 84 THR A CA 1
ATOM 661 C C . THR A 1 84 ? 16.238 -4.879 -22.477 1.00 92.62 84 THR A C 1
ATOM 663 O O . THR A 1 84 ? 16.986 -5.702 -21.954 1.00 92.62 84 THR A O 1
ATOM 666 N N . ALA A 1 85 ? 16.206 -4.699 -23.792 1.00 89.75 85 ALA A N 1
ATOM 667 C CA . ALA A 1 85 ? 17.140 -5.268 -24.745 1.00 89.75 85 ALA A CA 1
ATOM 668 C C . ALA A 1 85 ? 17.608 -4.178 -25.711 1.00 89.75 85 ALA A C 1
ATOM 670 O O . ALA A 1 85 ? 16.810 -3.389 -26.226 1.00 89.75 85 ALA A O 1
ATOM 671 N N . THR A 1 86 ? 18.912 -4.149 -25.975 1.00 88.19 86 THR A N 1
ATOM 672 C CA . THR A 1 86 ? 19.566 -3.116 -26.790 1.00 88.19 86 THR A CA 1
ATOM 673 C C . THR A 1 86 ? 20.146 -3.724 -28.061 1.00 88.19 86 THR A C 1
ATOM 675 O O . THR A 1 86 ? 20.653 -4.850 -28.056 1.00 88.19 86 THR A O 1
ATOM 678 N N . LYS A 1 87 ? 20.072 -2.993 -29.179 1.00 85.75 87 LYS A N 1
ATOM 679 C CA . LYS A 1 87 ? 20.679 -3.436 -30.438 1.00 85.75 87 LYS A CA 1
ATOM 680 C C . LYS A 1 87 ? 22.180 -3.127 -30.434 1.00 85.75 87 LYS A C 1
ATOM 682 O O . LYS A 1 87 ? 22.577 -1.965 -30.429 1.00 85.75 87 LYS A O 1
ATOM 687 N N . ARG A 1 88 ? 23.003 -4.172 -30.476 1.00 82.31 88 ARG A N 1
ATOM 688 C CA . ARG A 1 88 ? 24.456 -4.122 -30.699 1.00 82.31 88 ARG A CA 1
ATOM 689 C C . ARG A 1 88 ? 24.770 -4.442 -32.168 1.00 82.31 88 ARG A C 1
ATOM 691 O O . ARG A 1 88 ? 23.858 -4.664 -32.968 1.00 82.31 88 ARG A O 1
ATOM 698 N N . LYS A 1 89 ? 26.057 -4.443 -32.538 1.00 82.00 89 LYS A N 1
ATOM 699 C CA . LYS A 1 89 ? 26.505 -4.823 -33.893 1.00 82.00 89 LYS A CA 1
ATOM 700 C C . LYS A 1 89 ? 26.062 -6.246 -34.249 1.00 82.00 89 LYS A C 1
ATOM 702 O O . LYS A 1 89 ? 25.551 -6.467 -35.338 1.00 82.00 89 LYS A O 1
ATOM 707 N N . ASP A 1 90 ? 26.151 -7.144 -33.274 1.00 78.69 90 ASP A N 1
ATOM 708 C CA . ASP A 1 90 ? 25.945 -8.590 -33.427 1.00 78.69 90 ASP A CA 1
ATOM 709 C C . ASP A 1 90 ? 24.474 -9.016 -33.217 1.00 78.69 90 ASP A C 1
ATOM 711 O O . ASP A 1 90 ? 24.170 -10.190 -33.032 1.00 78.69 90 ASP A O 1
ATOM 715 N N . GLY A 1 91 ? 2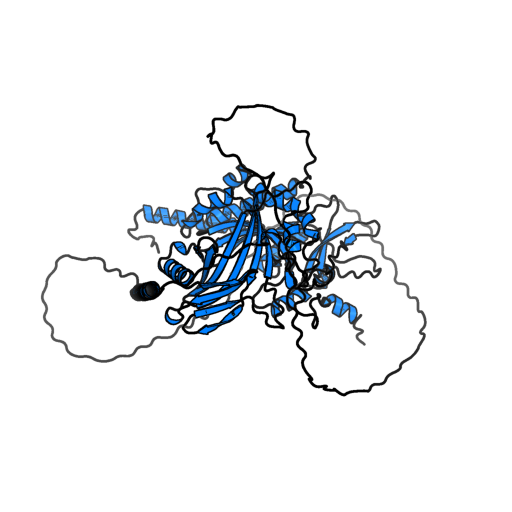3.543 -8.053 -33.214 1.00 83.25 91 GLY A N 1
ATOM 716 C CA . GLY A 1 91 ? 22.110 -8.280 -33.011 1.00 83.25 91 GLY A CA 1
ATOM 717 C C . GLY A 1 91 ? 21.558 -7.649 -31.733 1.00 83.25 91 GLY A C 1
ATOM 718 O O . GLY A 1 91 ? 22.138 -6.730 -31.153 1.00 83.25 91 GLY A O 1
ATOM 719 N N . TRP A 1 92 ? 20.380 -8.102 -31.311 1.00 84.38 92 TRP A N 1
ATOM 720 C CA . TRP A 1 92 ? 19.774 -7.682 -30.047 1.00 84.38 92 TRP A CA 1
ATOM 721 C C . TRP A 1 92 ? 20.385 -8.464 -28.884 1.00 84.38 92 TRP A C 1
ATOM 723 O O . TRP A 1 92 ? 20.553 -9.678 -28.976 1.00 84.38 92 TRP A O 1
ATOM 733 N N . LYS A 1 93 ? 20.695 -7.773 -27.785 1.00 85.62 93 LYS A N 1
ATOM 734 C CA . LYS A 1 93 ? 21.152 -8.385 -26.536 1.00 85.62 93 LYS A CA 1
ATOM 735 C C . LYS A 1 93 ? 20.290 -7.879 -25.383 1.00 85.62 93 LYS A C 1
ATOM 737 O O . LYS A 1 93 ? 20.176 -6.663 -25.201 1.00 85.62 93 LYS A O 1
ATOM 742 N N . SER A 1 94 ? 19.693 -8.797 -24.621 1.00 85.69 94 SER A N 1
ATOM 743 C CA . SER A 1 94 ? 19.048 -8.458 -23.350 1.00 85.69 94 SER A CA 1
ATOM 744 C C . SER A 1 94 ? 20.040 -7.773 -22.416 1.00 85.69 94 SER A C 1
ATOM 746 O O . SER A 1 94 ? 21.232 -8.086 -22.405 1.00 85.69 94 SER A O 1
ATOM 748 N N . ASP A 1 95 ? 19.521 -6.893 -21.571 1.00 83.38 95 ASP A N 1
ATOM 749 C CA . ASP A 1 95 ? 20.188 -6.509 -20.344 1.00 83.38 95 ASP A CA 1
ATOM 750 C C . ASP A 1 95 ? 20.631 -7.760 -19.556 1.00 83.38 95 ASP A C 1
ATOM 752 O O . ASP A 1 95 ? 19.898 -8.754 -19.437 1.00 83.38 95 ASP A O 1
ATOM 756 N N . SER A 1 96 ? 21.876 -7.712 -19.088 1.00 77.69 96 SER A N 1
ATOM 757 C CA . SER A 1 96 ? 22.553 -8.742 -18.298 1.00 77.69 96 SER A CA 1
ATOM 758 C C . SER A 1 96 ? 22.826 -8.265 -16.869 1.00 77.69 96 SER A C 1
ATOM 760 O O . SER A 1 96 ? 23.631 -8.870 -16.166 1.00 77.69 96 SER A O 1
ATOM 762 N N . THR A 1 97 ? 22.208 -7.158 -16.448 1.00 82.06 97 THR A N 1
ATOM 763 C CA . THR A 1 97 ? 22.296 -6.661 -15.076 1.00 82.06 97 THR A CA 1
ATOM 764 C C . THR A 1 97 ? 21.650 -7.672 -14.138 1.00 82.06 97 THR A C 1
ATOM 766 O O . THR A 1 97 ? 20.463 -7.978 -14.248 1.00 82.06 97 THR A O 1
ATOM 769 N N . SER A 1 98 ? 22.453 -8.188 -13.213 1.00 78.00 98 SER A N 1
ATOM 770 C CA . SER A 1 98 ? 22.010 -9.028 -12.107 1.00 78.00 98 SER A CA 1
ATOM 771 C C . SER A 1 98 ? 22.327 -8.304 -10.802 1.00 78.00 98 SER A C 1
ATOM 773 O O . SER A 1 98 ? 23.344 -7.612 -10.696 1.00 78.00 98 SER A O 1
ATOM 775 N N . TYR A 1 99 ? 21.449 -8.458 -9.820 1.00 75.38 99 TYR A N 1
ATOM 776 C CA . TYR A 1 99 ? 21.472 -7.797 -8.521 1.00 75.38 99 TYR A CA 1
ATOM 777 C C . TYR A 1 99 ? 21.776 -8.869 -7.467 1.00 75.38 99 TYR A C 1
ATOM 779 O O . TYR A 1 99 ? 20.860 -9.365 -6.808 1.00 75.38 99 TYR A O 1
ATOM 787 N N . PRO A 1 100 ? 23.040 -9.323 -7.359 1.00 65.69 100 PRO A N 1
ATOM 788 C CA . PRO A 1 100 ? 23.371 -10.539 -6.634 1.00 65.69 100 PRO A CA 1
ATOM 789 C C . PRO A 1 100 ? 23.028 -10.412 -5.152 1.00 65.69 100 PRO A C 1
ATOM 791 O O . PRO A 1 100 ? 23.465 -9.475 -4.479 1.00 65.69 100 PRO A O 1
ATOM 794 N N . CYS A 1 101 ? 22.316 -11.407 -4.628 1.00 65.75 101 CYS A N 1
ATOM 795 C CA . CYS A 1 101 ? 22.223 -11.651 -3.197 1.00 65.75 101 CYS A CA 1
ATOM 796 C C . CYS A 1 101 ? 23.634 -11.830 -2.612 1.00 65.75 101 CYS A C 1
ATOM 798 O O . CYS A 1 101 ? 24.311 -12.822 -2.882 1.00 65.75 101 CYS A O 1
ATOM 800 N N . LYS A 1 102 ? 24.075 -10.885 -1.778 1.00 65.44 102 LYS A N 1
ATOM 801 C CA . LYS A 1 102 ? 25.418 -10.877 -1.167 1.00 65.44 102 LYS A CA 1
ATOM 802 C C . LYS A 1 102 ? 25.524 -11.742 0.096 1.00 65.44 102 LYS A C 1
ATOM 804 O O . LYS A 1 102 ? 26.464 -11.578 0.871 1.00 65.44 102 LYS A O 1
ATOM 809 N N . GLY A 1 103 ? 24.572 -12.655 0.282 1.00 59.72 103 GLY A N 1
ATOM 810 C CA . GLY A 1 103 ? 24.410 -13.449 1.494 1.00 59.72 103 GLY A CA 1
ATOM 811 C C . GLY A 1 103 ? 23.937 -12.611 2.681 1.00 59.72 103 GLY A C 1
ATOM 812 O O . GLY A 1 103 ? 23.761 -11.391 2.586 1.00 59.72 103 GLY A O 1
ATOM 813 N N . GLY A 1 104 ? 23.693 -13.292 3.796 1.00 59.53 104 GLY A N 1
ATOM 814 C CA . GLY A 1 104 ? 23.075 -12.665 4.948 1.00 59.53 104 GLY A CA 1
ATOM 815 C C . GLY A 1 104 ? 24.011 -11.861 5.832 1.00 59.53 104 GLY A C 1
ATOM 816 O O . GLY A 1 104 ? 25.139 -12.259 6.127 1.00 59.53 104 GLY A O 1
ATOM 817 N N . ILE A 1 105 ? 23.503 -10.731 6.322 1.00 58.75 105 ILE A N 1
ATOM 818 C CA . ILE A 1 105 ? 24.127 -10.028 7.443 1.00 58.75 105 ILE A CA 1
ATOM 819 C C . ILE A 1 105 ? 23.688 -10.750 8.718 1.00 58.75 105 ILE A C 1
ATOM 821 O O . ILE A 1 105 ? 22.494 -10.936 8.946 1.00 58.75 105 ILE A O 1
ATOM 825 N N . GLU A 1 106 ? 24.640 -11.131 9.575 1.00 58.44 106 GLU A N 1
ATOM 826 C CA . GLU A 1 106 ? 24.320 -11.756 10.863 1.00 58.44 106 GLU A CA 1
ATOM 827 C C . GLU A 1 106 ? 23.253 -10.942 11.626 1.00 58.44 106 GLU A C 1
ATOM 829 O O . GLU A 1 106 ? 23.436 -9.733 11.804 1.00 58.44 106 GLU A O 1
ATOM 834 N N . PRO A 1 107 ? 22.202 -11.572 12.190 1.00 54.06 107 PRO A N 1
ATOM 835 C CA . PRO A 1 107 ? 21.117 -10.863 12.886 1.00 54.06 107 PRO A CA 1
ATOM 836 C C . PRO A 1 107 ? 21.539 -10.011 14.095 1.00 54.06 107 PRO A C 1
ATOM 838 O O . PRO A 1 107 ? 20.736 -9.249 14.626 1.00 54.06 107 PRO A O 1
ATOM 841 N N . LYS A 1 108 ? 22.777 -10.175 14.584 1.00 53.84 108 LYS A N 1
ATOM 842 C CA . LYS A 1 108 ? 23.380 -9.359 15.654 1.00 53.84 108 LYS A CA 1
ATOM 843 C C . LYS A 1 108 ? 24.192 -8.163 15.125 1.00 53.84 108 LYS A C 1
ATOM 845 O O . LYS A 1 108 ? 24.598 -7.321 15.918 1.00 53.84 108 LYS A O 1
ATOM 850 N N . LYS A 1 109 ? 24.453 -8.105 13.814 1.00 56.22 109 LYS A N 1
ATOM 851 C CA . LYS A 1 109 ? 25.232 -7.067 13.112 1.00 56.22 109 LYS A CA 1
ATOM 852 C C . LYS A 1 109 ? 24.357 -6.151 12.247 1.00 56.22 109 LYS A C 1
ATOM 854 O O . LYS A 1 109 ? 24.785 -5.044 11.926 1.00 56.22 109 LYS A O 1
ATOM 859 N N . THR A 1 110 ? 23.137 -6.564 11.893 1.00 63.25 110 THR A N 1
ATOM 860 C CA . THR A 1 110 ? 22.138 -5.681 11.274 1.00 63.25 110 THR A CA 1
ATOM 861 C C . THR A 1 110 ? 21.744 -4.570 12.246 1.00 63.25 110 THR A C 1
ATOM 863 O O . THR A 1 110 ? 21.037 -4.822 13.223 1.00 63.25 110 THR A O 1
ATOM 866 N N . LYS A 1 111 ? 22.184 -3.338 11.972 1.00 71.44 111 LYS A N 1
ATOM 867 C CA . LYS A 1 111 ? 21.682 -2.148 12.668 1.00 71.44 111 LYS A CA 1
ATOM 868 C C . LYS A 1 111 ? 20.176 -1.996 12.431 1.00 71.44 111 LYS A C 1
ATOM 870 O O . LYS A 1 111 ? 19.669 -2.370 11.369 1.00 71.44 111 LYS A O 1
ATOM 875 N N . SER A 1 112 ? 19.478 -1.427 13.407 1.00 80.06 112 SER A N 1
ATOM 876 C CA . SER A 1 112 ? 18.152 -0.846 13.203 1.00 80.06 112 SER A CA 1
ATOM 877 C C . SER A 1 112 ? 18.217 0.287 12.171 1.00 80.06 112 SER A C 1
ATOM 879 O O . SER A 1 112 ? 19.289 0.785 11.833 1.00 80.06 112 SER A O 1
ATOM 881 N N . PHE A 1 113 ? 17.059 0.657 11.627 1.00 87.62 113 PHE A N 1
ATOM 882 C CA . PHE A 1 113 ? 16.932 1.847 10.790 1.00 87.62 113 PHE A CA 1
ATOM 883 C C . PHE A 1 113 ? 17.192 3.080 11.663 1.00 87.62 113 PHE A C 1
ATOM 885 O O . PHE A 1 113 ? 16.458 3.291 12.632 1.00 87.62 113 PHE A O 1
ATOM 892 N N . SER A 1 114 ? 18.220 3.871 11.332 1.00 88.56 114 SER A N 1
ATOM 893 C CA . SER A 1 114 ? 18.816 4.836 12.272 1.00 88.56 114 SER A CA 1
ATOM 894 C C . SER A 1 114 ? 17.844 5.892 12.812 1.00 88.56 114 SER A C 1
ATOM 896 O O . SER A 1 114 ? 18.010 6.399 13.918 1.00 88.56 114 SER A O 1
ATOM 898 N N . VAL A 1 115 ? 16.779 6.194 12.066 1.00 89.88 115 VAL A N 1
ATOM 899 C CA . VAL A 1 115 ? 15.723 7.132 12.474 1.00 89.88 115 VAL A CA 1
ATOM 900 C C . VAL A 1 115 ? 14.939 6.655 13.698 1.00 89.88 115 VAL A C 1
ATOM 902 O O . VAL A 1 115 ? 14.438 7.486 14.452 1.00 89.88 115 VAL A O 1
ATOM 905 N N . PHE A 1 116 ? 14.842 5.344 13.924 1.00 88.06 116 PHE A N 1
ATOM 906 C CA . PHE A 1 116 ? 14.164 4.772 15.090 1.00 88.06 116 PHE A CA 1
ATOM 907 C C . PHE A 1 116 ? 15.135 4.423 16.233 1.00 88.06 116 PHE A C 1
ATOM 909 O O . PHE A 1 116 ? 14.690 3.961 17.288 1.00 88.06 116 PHE A O 1
ATOM 916 N N . ASP A 1 117 ? 16.443 4.662 16.067 1.00 85.19 117 ASP A N 1
ATOM 917 C CA . ASP A 1 117 ? 17.440 4.393 17.105 1.00 85.19 117 ASP A CA 1
ATOM 918 C C . ASP A 1 117 ? 17.163 5.237 18.358 1.00 85.19 117 ASP A C 1
ATOM 920 O O . ASP A 1 117 ? 17.046 6.462 18.319 1.00 85.19 117 ASP A O 1
ATOM 924 N N . GLY A 1 118 ? 17.054 4.563 19.503 1.00 80.50 118 GLY A N 1
ATOM 925 C CA . GLY A 1 118 ? 16.775 5.209 20.785 1.00 80.50 118 GLY A CA 1
ATOM 926 C C . GLY A 1 118 ? 15.322 5.651 20.995 1.00 80.50 118 GLY A C 1
ATOM 927 O O . GLY A 1 118 ? 15.043 6.227 22.050 1.00 80.50 118 GLY A O 1
ATOM 928 N N . TYR A 1 119 ? 14.388 5.363 20.074 1.00 85.25 119 TYR A N 1
ATOM 929 C CA . TYR A 1 119 ? 12.959 5.555 20.342 1.00 85.25 119 TYR A CA 1
ATOM 930 C C . TYR A 1 119 ? 12.535 4.721 21.560 1.00 85.25 119 TYR A C 1
ATOM 932 O O . TYR A 1 119 ? 12.787 3.515 21.635 1.00 85.25 119 TYR A O 1
ATOM 940 N N . ARG A 1 120 ? 11.884 5.370 22.530 1.00 83.81 120 ARG A N 1
ATOM 941 C CA . ARG A 1 120 ? 11.390 4.730 23.752 1.00 83.81 120 ARG A CA 1
ATOM 942 C C . ARG A 1 120 ? 9.875 4.706 23.740 1.00 83.81 120 ARG A C 1
ATOM 944 O O . ARG A 1 120 ? 9.234 5.745 23.855 1.00 83.81 120 ARG A O 1
ATOM 951 N N . TYR A 1 121 ? 9.333 3.500 23.673 1.00 84.75 121 TYR A N 1
ATOM 952 C CA . TYR A 1 121 ? 7.910 3.253 23.828 1.00 84.75 121 TYR A CA 1
ATOM 953 C C . TYR A 1 121 ? 7.401 3.766 25.170 1.00 84.75 121 TYR A C 1
ATOM 955 O O . TYR A 1 121 ? 7.986 3.478 26.218 1.00 84.75 121 TYR A O 1
ATOM 963 N N . LYS A 1 122 ? 6.279 4.486 25.140 1.00 86.69 122 LYS A N 1
ATOM 964 C CA . LYS A 1 122 ? 5.552 4.832 26.359 1.00 86.69 122 LYS A CA 1
ATOM 965 C C . LYS A 1 122 ? 4.984 3.561 26.978 1.00 86.69 122 LYS A C 1
ATOM 967 O O . LYS A 1 122 ? 4.379 2.739 26.289 1.00 86.69 122 LYS A O 1
ATOM 972 N N . SER A 1 123 ? 5.170 3.404 28.285 1.00 86.38 123 SER A N 1
ATOM 973 C CA . SER A 1 123 ? 4.440 2.392 29.038 1.00 86.38 123 SER A CA 1
ATOM 974 C C . SER A 1 123 ? 2.953 2.734 29.041 1.00 86.38 123 SER A C 1
ATOM 976 O O . SER A 1 123 ? 2.553 3.902 29.046 1.00 86.38 123 SER A O 1
ATOM 978 N N . LYS A 1 124 ? 2.125 1.695 29.047 1.00 91.75 124 LYS A N 1
ATOM 979 C CA . LYS A 1 124 ? 0.680 1.820 29.163 1.00 91.75 124 LYS A CA 1
ATOM 980 C C . LYS A 1 124 ? 0.159 0.615 29.908 1.00 91.75 124 LYS A C 1
ATOM 982 O O . LYS A 1 124 ? 0.357 -0.502 29.446 1.00 91.75 124 LYS A O 1
ATOM 987 N N . GLU A 1 125 ? -0.517 0.867 31.019 1.00 92.94 125 GLU A N 1
ATOM 988 C CA . GLU A 1 125 ? -1.233 -0.145 31.786 1.00 92.94 125 GLU A CA 1
ATOM 989 C C . GLU A 1 125 ? -2.666 -0.316 31.271 1.00 92.94 125 GLU A C 1
ATOM 991 O O . GLU A 1 125 ? -3.289 0.632 30.775 1.00 92.94 125 GLU A O 1
ATOM 996 N N . ALA A 1 126 ? -3.183 -1.538 31.400 1.00 93.69 126 ALA A N 1
ATOM 997 C CA . ALA A 1 126 ? -4.562 -1.851 31.049 1.00 93.69 126 ALA A CA 1
ATOM 998 C C . ALA A 1 126 ? -5.538 -1.200 32.047 1.00 93.69 126 ALA A C 1
ATOM 1000 O O . ALA A 1 126 ? -5.307 -1.196 33.256 1.00 93.69 126 ALA A O 1
ATOM 1001 N N . SER A 1 127 ? -6.658 -0.683 31.547 1.00 94.56 127 SER A N 1
ATOM 1002 C CA . SER A 1 127 ? -7.725 -0.067 32.339 1.00 94.56 127 SER A CA 1
ATOM 1003 C C . SER A 1 127 ? -9.027 -0.878 32.279 1.00 94.56 127 SER A C 1
ATOM 1005 O O . SER A 1 127 ? -9.172 -1.832 31.513 1.00 94.56 127 SER A O 1
ATOM 1007 N N . ALA A 1 128 ? -9.993 -0.542 33.139 1.00 93.25 128 ALA A N 1
ATOM 1008 C CA . ALA A 1 128 ? -11.218 -1.323 33.287 1.00 93.25 128 ALA A CA 1
ATOM 1009 C C . ALA A 1 128 ? -12.121 -1.260 32.036 1.00 93.25 128 ALA A C 1
ATOM 1011 O O . ALA A 1 128 ? -12.662 -0.210 31.689 1.00 93.25 128 ALA A O 1
ATOM 1012 N N . ILE A 1 129 ? -12.353 -2.416 31.403 1.00 95.12 129 ILE A N 1
ATOM 1013 C CA . ILE A 1 129 ? -13.204 -2.562 30.204 1.00 95.12 129 ILE A CA 1
ATOM 1014 C C . ILE A 1 129 ? -14.614 -3.112 30.482 1.00 95.12 129 ILE A C 1
ATOM 1016 O O . ILE A 1 129 ? -15.425 -3.200 29.564 1.00 95.12 129 ILE A O 1
ATOM 1020 N N . SER A 1 130 ? -14.948 -3.470 31.725 1.00 93.81 130 SER A N 1
ATOM 1021 C CA . SER A 1 130 ? -16.206 -4.159 32.077 1.00 93.81 130 SER A CA 1
ATOM 1022 C C . SER A 1 130 ? -17.472 -3.420 31.620 1.00 93.81 130 SER A C 1
ATOM 1024 O O . SER A 1 130 ? -18.388 -4.037 31.076 1.00 93.81 130 SER A O 1
ATOM 1026 N N . ASN A 1 131 ? -17.510 -2.094 31.772 1.00 95.69 131 ASN A N 1
ATOM 1027 C CA . ASN A 1 131 ? -18.628 -1.263 31.312 1.00 95.69 131 ASN A CA 1
ATOM 1028 C C . ASN A 1 131 ? -18.713 -1.180 29.778 1.00 95.69 131 ASN A C 1
ATOM 1030 O O . ASN A 1 131 ? -19.812 -1.094 29.233 1.00 95.69 131 ASN A O 1
ATOM 1034 N N . LEU A 1 132 ? -17.577 -1.238 29.073 1.00 96.00 132 LEU A N 1
ATOM 1035 C CA . LEU A 1 132 ? -17.542 -1.255 27.608 1.00 96.00 132 LEU A CA 1
ATOM 1036 C C . LEU A 1 132 ? -18.037 -2.595 27.057 1.00 96.00 132 LEU A C 1
ATOM 1038 O O . LEU A 1 132 ? -18.820 -2.601 26.113 1.00 96.00 132 LEU A O 1
ATOM 1042 N N . LEU A 1 133 ? -17.650 -3.712 27.684 1.00 94.62 133 LEU A N 1
ATOM 1043 C CA . LEU A 1 133 ? -18.123 -5.052 27.320 1.00 94.62 133 LEU A CA 1
ATOM 1044 C C . LEU A 1 133 ? -19.650 -5.161 27.456 1.00 94.62 133 LEU A C 1
ATOM 1046 O O . LEU A 1 133 ? -20.311 -5.545 26.496 1.00 94.62 133 LEU A O 1
ATOM 1050 N N . LYS A 1 134 ? -20.218 -4.722 28.590 1.00 95.62 134 LYS A N 1
ATOM 1051 C CA . LYS A 1 134 ? -21.680 -4.654 28.792 1.00 95.62 134 LYS A CA 1
ATOM 1052 C C . LYS A 1 134 ? -22.375 -3.769 27.752 1.00 95.62 134 LYS A C 1
ATOM 1054 O O . LYS A 1 134 ? -23.454 -4.094 27.269 1.00 95.62 134 LYS A O 1
ATOM 1059 N N . ARG A 1 135 ? -21.769 -2.632 27.391 1.00 96.50 135 ARG A N 1
ATOM 1060 C CA . ARG A 1 135 ? -22.330 -1.719 26.384 1.00 96.50 135 ARG A CA 1
ATOM 1061 C C . ARG A 1 135 ? -22.292 -2.319 24.974 1.00 96.50 135 ARG A C 1
ATOM 1063 O O . ARG A 1 135 ? -23.237 -2.119 24.219 1.00 96.50 135 ARG A O 1
ATOM 1070 N N . ALA A 1 136 ? -21.230 -3.047 24.628 1.00 95.19 136 ALA A N 1
ATOM 1071 C CA . ALA A 1 136 ? -21.141 -3.783 23.370 1.00 95.19 136 ALA A CA 1
ATOM 1072 C C . ALA A 1 136 ? -22.203 -4.893 23.300 1.00 95.19 136 ALA A C 1
ATOM 1074 O O . ALA A 1 136 ? -22.907 -4.984 22.304 1.00 95.19 136 ALA A O 1
ATOM 1075 N N . GLU A 1 137 ? -22.375 -5.667 24.375 1.00 95.75 137 GLU A N 1
ATOM 1076 C CA . GLU A 1 137 ? -23.403 -6.711 24.498 1.00 95.75 137 GLU A CA 1
ATOM 1077 C C . GLU A 1 137 ? -24.819 -6.169 24.231 1.00 95.75 137 GLU A C 1
ATOM 1079 O O . GLU A 1 137 ? -25.527 -6.694 23.374 1.00 95.75 137 GLU A O 1
ATOM 1084 N N . VAL A 1 138 ? -25.198 -5.053 24.869 1.00 96.12 138 VAL A N 1
ATOM 1085 C CA . VAL A 1 138 ? -26.497 -4.390 24.636 1.00 96.12 138 VAL A CA 1
ATOM 1086 C C . VAL A 1 138 ? -26.680 -3.972 23.172 1.00 96.12 138 VAL A C 1
ATOM 1088 O O . VAL A 1 138 ? -27.745 -4.203 22.604 1.00 96.12 138 VAL A O 1
ATOM 1091 N N . LEU A 1 139 ? -25.655 -3.389 22.540 1.00 94.94 139 LEU A N 1
ATOM 1092 C CA . LEU A 1 139 ? -25.733 -2.972 21.134 1.00 94.94 139 LEU A CA 1
ATOM 1093 C C . LEU A 1 139 ? -25.831 -4.162 20.171 1.00 94.94 139 LEU A C 1
ATOM 1095 O O . LEU A 1 139 ? -26.556 -4.082 19.184 1.00 94.94 139 LEU A O 1
ATOM 1099 N N . ILE A 1 140 ? -25.136 -5.266 20.458 1.00 94.12 140 ILE A N 1
ATOM 1100 C CA . ILE A 1 140 ? -25.197 -6.496 19.656 1.00 94.12 140 ILE A CA 1
ATOM 1101 C C . ILE A 1 140 ? -26.604 -7.109 19.720 1.00 94.12 140 ILE A C 1
ATOM 1103 O O . ILE A 1 140 ? -27.129 -7.531 18.691 1.00 94.12 140 ILE A O 1
ATOM 1107 N N . LEU A 1 141 ? -27.239 -7.112 20.897 1.00 92.94 141 LEU A N 1
ATOM 1108 C CA . LEU A 1 141 ? -28.617 -7.584 21.067 1.00 92.94 141 LEU A CA 1
ATOM 1109 C C . LEU A 1 141 ? -29.633 -6.682 20.342 1.00 92.94 141 LEU A C 1
ATOM 1111 O O . LEU A 1 141 ? -30.545 -7.191 19.692 1.00 92.94 141 LEU A O 1
ATOM 1115 N N . GLN A 1 142 ? -29.461 -5.357 20.395 1.00 91.25 142 GLN A N 1
ATOM 1116 C CA . GLN A 1 142 ? -30.314 -4.404 19.667 1.00 91.25 142 GLN A CA 1
ATOM 1117 C C . GLN A 1 142 ? -30.211 -4.577 18.141 1.00 91.25 142 GLN A C 1
ATOM 1119 O O . GLN A 1 142 ? -31.228 -4.604 17.453 1.00 91.25 142 GLN A O 1
ATOM 1124 N N . ASP A 1 143 ? -28.995 -4.752 17.618 1.00 86.75 143 ASP A N 1
ATOM 1125 C CA . ASP A 1 143 ? -28.714 -5.014 16.199 1.00 86.75 143 ASP A CA 1
ATOM 1126 C C . ASP A 1 143 ? -29.362 -6.326 15.709 1.00 86.75 143 ASP A C 1
ATOM 1128 O O . ASP A 1 143 ? -29.982 -6.377 14.643 1.00 86.75 143 ASP A O 1
ATOM 1132 N N . GLN A 1 144 ? -29.310 -7.381 16.530 1.00 86.12 144 GLN A N 1
ATOM 1133 C CA . GLN A 1 144 ? -29.997 -8.649 16.259 1.00 86.12 144 GLN A CA 1
ATOM 1134 C C . GLN A 1 144 ? -31.527 -8.493 16.240 1.00 86.12 144 GLN A C 1
ATOM 1136 O O . GLN A 1 144 ? -32.172 -8.999 15.322 1.00 86.12 144 GLN A O 1
ATOM 1141 N N . GLN A 1 145 ? -32.110 -7.764 17.198 1.00 84.69 145 GLN A N 1
ATOM 1142 C CA . GLN A 1 145 ? -33.559 -7.526 17.255 1.00 84.69 145 GLN A CA 1
ATOM 1143 C C . GLN A 1 145 ? -34.059 -6.702 16.059 1.00 84.69 145 GLN A C 1
ATOM 1145 O O . GLN A 1 145 ? -35.047 -7.078 15.429 1.00 84.69 145 GLN A O 1
ATOM 1150 N N . ALA A 1 146 ? -33.345 -5.634 15.688 1.00 78.50 146 ALA A N 1
ATOM 1151 C CA . ALA A 1 146 ? -33.676 -4.816 14.519 1.00 78.50 146 ALA A CA 1
ATOM 1152 C C . ALA A 1 146 ? -33.609 -5.618 13.206 1.00 78.50 146 ALA A C 1
ATOM 1154 O O . ALA A 1 146 ? -34.449 -5.444 12.325 1.00 78.50 146 ALA A O 1
ATOM 1155 N N . THR A 1 147 ? -32.651 -6.544 13.094 1.00 74.81 147 THR A N 1
ATOM 1156 C CA . THR A 1 147 ? -32.527 -7.431 11.926 1.00 74.81 147 THR A CA 1
ATOM 1157 C C . THR A 1 147 ? -33.667 -8.458 11.851 1.00 74.81 147 THR A C 1
ATOM 1159 O O . THR A 1 147 ? -34.076 -8.834 10.756 1.00 74.81 147 THR A O 1
ATOM 1162 N N . GLN A 1 148 ? -34.213 -8.898 12.992 1.00 68.62 148 GLN A N 1
ATOM 1163 C CA . GLN A 1 148 ? -35.301 -9.886 13.049 1.00 68.62 148 GLN A CA 1
ATOM 1164 C C . GLN A 1 148 ? -36.705 -9.293 12.845 1.00 68.62 148 GLN A C 1
ATOM 1166 O O . GLN A 1 148 ? -37.595 -10.019 12.411 1.00 68.62 148 GLN A O 1
ATOM 1171 N N . GLN A 1 149 ? -36.925 -8.006 13.137 1.00 52.56 149 GLN A N 1
ATOM 1172 C CA . GLN A 1 149 ? -38.253 -7.381 13.006 1.00 52.56 149 GLN A CA 1
ATOM 1173 C C . GLN A 1 149 ? -38.587 -6.890 11.587 1.00 52.56 149 GLN A C 1
ATOM 1175 O O . GLN A 1 149 ? -39.760 -6.696 11.274 1.00 52.56 149 GLN A O 1
ATOM 1180 N N . GLY A 1 150 ? -37.587 -6.715 10.715 1.00 42.81 150 GLY A N 1
ATOM 1181 C CA . GLY A 1 150 ? -37.788 -6.169 9.369 1.00 42.81 150 GLY A CA 1
ATOM 1182 C C . GLY A 1 150 ? -38.270 -4.705 9.366 1.00 42.81 150 GLY A C 1
ATOM 1183 O O . GLY A 1 150 ? -38.415 -4.079 10.419 1.00 42.81 150 GLY A O 1
ATOM 1184 N N . PRO A 1 151 ? -38.501 -4.103 8.184 1.00 40.25 151 PRO A N 1
ATOM 1185 C CA . PRO A 1 151 ? -39.093 -2.774 8.099 1.00 40.25 151 PRO A CA 1
ATOM 1186 C C . PRO A 1 151 ? -40.583 -2.868 8.447 1.00 40.25 151 PRO A C 1
ATOM 1188 O O . PRO A 1 151 ? -41.403 -3.190 7.589 1.00 40.25 151 PRO A O 1
ATOM 1191 N N . ASN A 1 152 ? -40.928 -2.601 9.706 1.00 37.06 152 ASN A N 1
ATOM 1192 C CA . ASN A 1 152 ? -42.309 -2.660 10.169 1.00 37.06 152 ASN A CA 1
ATOM 1193 C C . ASN A 1 152 ? -43.152 -1.546 9.513 1.00 37.06 152 ASN A C 1
ATOM 1195 O O . ASN A 1 152 ? -43.043 -0.374 9.881 1.00 37.06 152 ASN A O 1
ATOM 1199 N N . VAL A 1 153 ? -43.969 -1.903 8.516 1.00 42.94 153 VAL A N 1
ATOM 1200 C CA . VAL A 1 153 ? -44.894 -0.983 7.828 1.00 42.94 153 VAL A CA 1
ATOM 1201 C C . VAL A 1 153 ? -46.209 -0.907 8.607 1.00 42.94 153 VAL A C 1
ATOM 1203 O O . VAL A 1 153 ? -47.268 -1.282 8.111 1.00 42.94 153 VAL A O 1
ATOM 1206 N N . ASP A 1 154 ? -46.143 -0.388 9.832 1.00 36.25 154 ASP A N 1
ATOM 1207 C CA . ASP A 1 154 ? -47.336 0.013 10.579 1.00 36.25 154 ASP A CA 1
ATOM 1208 C C . ASP A 1 154 ? -47.731 1.435 10.168 1.00 36.25 154 ASP A C 1
ATOM 1210 O O . ASP A 1 154 ? -47.334 2.437 10.771 1.00 36.25 154 ASP A O 1
ATOM 1214 N N . LEU A 1 155 ? -48.515 1.527 9.090 1.00 37.12 155 LEU A N 1
ATOM 1215 C CA . LEU A 1 155 ? -49.160 2.777 8.706 1.00 37.12 155 LEU A CA 1
ATOM 1216 C C . LEU A 1 155 ? -50.380 3.009 9.609 1.00 37.12 155 LEU A C 1
ATOM 1218 O O . LEU A 1 155 ? -51.362 2.266 9.559 1.00 37.12 155 LEU A O 1
ATOM 1222 N N . LEU A 1 156 ? -50.325 4.071 10.416 1.00 42.25 156 LEU A N 1
ATOM 1223 C CA . LEU A 1 156 ? -51.449 4.543 11.226 1.00 42.25 156 LEU A CA 1
ATOM 1224 C C . LEU A 1 156 ? -52.721 4.668 10.377 1.00 42.25 156 LEU A C 1
ATOM 1226 O O . LEU A 1 156 ? -52.797 5.523 9.497 1.00 42.25 156 LEU A O 1
ATOM 1230 N N . THR A 1 157 ? -53.744 3.877 10.704 1.00 33.88 157 THR A N 1
ATOM 1231 C CA . THR A 1 157 ? -55.105 4.089 10.197 1.00 33.88 157 THR A CA 1
ATOM 1232 C C . THR A 1 157 ? -56.065 4.188 11.375 1.00 33.88 157 THR A C 1
ATOM 1234 O O . THR A 1 157 ? -56.620 3.198 11.842 1.00 33.88 157 THR A O 1
ATOM 1237 N N . ALA A 1 158 ? -56.249 5.409 11.872 1.00 38.97 158 ALA A N 1
ATOM 1238 C CA . ALA A 1 158 ? -57.381 5.748 12.717 1.00 38.97 158 ALA A CA 1
ATOM 1239 C C . ALA A 1 158 ? -58.444 6.416 11.840 1.00 38.97 158 ALA A C 1
ATOM 1241 O O . ALA A 1 158 ? -58.180 7.501 11.328 1.00 38.97 158 ALA A O 1
ATOM 1242 N N . CYS A 1 159 ? -59.602 5.772 11.668 1.00 33.19 159 CYS A N 1
ATOM 1243 C CA . CYS A 1 159 ? -60.936 6.391 11.614 1.00 33.19 159 CYS A CA 1
ATOM 1244 C C . CYS A 1 159 ? -62.030 5.324 11.416 1.00 33.19 159 CYS A C 1
ATOM 1246 O O . CYS A 1 159 ? -61.982 4.558 10.463 1.00 33.19 159 CYS A O 1
ATOM 1248 N N . GLU A 1 160 ? -62.988 5.331 12.347 1.00 35.69 160 GLU A N 1
ATOM 1249 C CA . GLU A 1 160 ? -64.442 5.120 12.203 1.00 35.69 160 GLU A CA 1
ATOM 1250 C C . GLU A 1 160 ? -65.030 4.020 11.288 1.00 35.69 160 GLU A C 1
ATOM 1252 O O . GLU A 1 160 ? -64.762 3.931 10.096 1.00 35.69 160 GLU A O 1
ATOM 1257 N N . GLY A 1 161 ? -66.001 3.276 11.838 1.00 30.98 161 GLY A N 1
ATOM 1258 C CA . GLY A 1 161 ? -66.915 2.428 11.059 1.00 30.98 161 GLY A CA 1
ATOM 1259 C C . GLY A 1 161 ? -67.384 1.188 11.818 1.00 30.98 161 GLY A C 1
ATOM 1260 O O . GLY A 1 161 ? -66.838 0.105 11.637 1.00 30.98 161 GLY A O 1
ATOM 1261 N N . GLY A 1 162 ? -68.388 1.324 12.687 1.00 32.91 162 GLY A N 1
ATOM 1262 C CA . GLY A 1 162 ? -68.951 0.176 13.405 1.00 32.91 162 GLY A CA 1
ATOM 1263 C C . GLY A 1 162 ? -69.964 -0.614 12.571 1.00 32.91 162 GLY A C 1
ATOM 1264 O O . GLY A 1 162 ? -70.754 -0.022 11.841 1.00 32.91 162 GLY A O 1
ATOM 1265 N N . SER A 1 163 ? -70.014 -1.937 12.754 1.00 32.50 163 SER A N 1
ATOM 1266 C CA . SER A 1 163 ? -71.265 -2.704 12.672 1.00 32.50 163 SER A CA 1
ATOM 1267 C C . SER A 1 163 ? -71.145 -4.052 13.387 1.00 32.50 163 SER A C 1
ATOM 1269 O O . SER A 1 163 ? -70.050 -4.570 13.598 1.00 32.50 163 SER A O 1
ATOM 1271 N N . SER A 1 164 ? -72.283 -4.596 13.801 1.00 37.69 164 SER A N 1
ATOM 1272 C CA . SER A 1 164 ? -72.415 -5.806 14.610 1.00 37.69 164 SER A CA 1
ATOM 1273 C C . SER A 1 164 ? -72.397 -7.097 13.786 1.00 37.69 164 SER A C 1
ATOM 1275 O O . SER A 1 164 ? -73.032 -7.188 12.740 1.00 37.69 164 SER A O 1
ATOM 1277 N N . SER A 1 165 ? -71.782 -8.152 14.328 1.00 31.77 165 SER A N 1
ATOM 1278 C CA . SER A 1 165 ? -72.241 -9.534 14.127 1.00 31.77 165 SER A CA 1
ATOM 1279 C C . SER A 1 165 ? -71.670 -10.456 15.207 1.00 31.77 165 SER A C 1
ATOM 1281 O O . SER A 1 165 ? -70.516 -10.310 15.606 1.00 31.77 165 SER A O 1
ATOM 1283 N N . ALA A 1 166 ? -72.480 -11.398 15.689 1.00 38.22 166 ALA A N 1
ATOM 1284 C CA . ALA A 1 166 ? -72.073 -12.416 16.653 1.00 38.22 166 ALA A CA 1
ATOM 1285 C C . ALA A 1 166 ? -71.731 -13.737 15.943 1.00 38.22 166 ALA A C 1
ATOM 1287 O O . ALA A 1 166 ? -72.352 -14.084 14.940 1.00 38.22 166 ALA A O 1
ATOM 1288 N N . GLY A 1 167 ? -70.799 -14.511 16.501 1.00 29.88 167 GLY A N 1
ATOM 1289 C CA . GLY A 1 167 ? -70.478 -15.853 16.012 1.00 29.88 167 GLY A CA 1
ATOM 1290 C C . GLY A 1 167 ? -69.564 -16.611 16.972 1.00 29.88 167 GLY A C 1
ATOM 1291 O O . GLY A 1 167 ? -68.414 -16.231 17.164 1.00 29.88 167 GLY A O 1
ATOM 1292 N N . MET A 1 168 ? -70.077 -17.679 17.587 1.00 35.22 168 MET A N 1
ATOM 1293 C CA . MET A 1 168 ? -69.266 -18.633 18.355 1.00 35.22 168 MET A CA 1
ATOM 1294 C C . MET A 1 168 ? -68.476 -19.542 17.399 1.00 35.22 168 MET A C 1
ATOM 1296 O O . MET A 1 168 ? -69.010 -19.945 16.368 1.00 35.22 168 MET A O 1
ATOM 1300 N N . GLY A 1 169 ? -67.252 -19.936 17.763 1.00 30.34 169 GLY A N 1
ATOM 1301 C CA . GLY A 1 169 ? -66.468 -20.911 16.996 1.00 30.34 169 GLY A CA 1
ATOM 1302 C C . GLY A 1 169 ? -65.235 -21.401 17.760 1.00 30.34 169 GLY A C 1
ATOM 1303 O O . GLY A 1 169 ? -64.419 -20.604 18.208 1.00 30.34 169 GLY A O 1
ATOM 1304 N N . THR A 1 170 ? -65.131 -22.713 17.957 1.00 33.97 170 THR A N 1
ATOM 1305 C CA . THR A 1 170 ? -64.162 -23.387 18.839 1.00 33.97 170 THR A CA 1
ATOM 1306 C C . THR A 1 170 ? -62.889 -23.888 18.142 1.00 33.97 170 THR A C 1
ATOM 1308 O O . THR A 1 170 ? -62.946 -24.305 16.993 1.00 33.97 170 THR A O 1
ATOM 1311 N N . ALA A 1 171 ? -61.833 -24.051 18.952 1.00 30.67 171 ALA A N 1
ATOM 1312 C CA . ALA A 1 171 ? -60.808 -25.114 18.896 1.00 30.67 171 ALA A CA 1
ATOM 1313 C C . ALA A 1 171 ? -59.612 -25.047 17.905 1.00 30.67 171 ALA A C 1
ATOM 1315 O O . ALA A 1 171 ? -59.725 -25.230 16.701 1.00 30.67 171 ALA A O 1
ATOM 1316 N N . SER A 1 172 ? -58.429 -24.933 18.524 1.00 32.09 172 SER A N 1
ATOM 1317 C CA . SER A 1 172 ? -57.151 -25.628 18.258 1.00 32.09 172 SER A CA 1
ATOM 1318 C C . SER A 1 172 ? -57.127 -26.806 17.263 1.00 32.09 172 SER A C 1
ATOM 1320 O O . SER A 1 172 ? -57.801 -27.806 17.508 1.00 32.09 172 SER A O 1
ATOM 1322 N N . THR A 1 173 ? -56.143 -26.823 16.347 1.00 31.00 173 THR A N 1
ATOM 1323 C CA . THR A 1 173 ? -55.086 -27.874 16.311 1.00 31.00 173 THR A CA 1
ATOM 1324 C C . THR A 1 173 ? -53.839 -27.443 15.512 1.00 31.00 173 THR A C 1
ATOM 1326 O O . THR A 1 173 ? -53.899 -26.494 14.738 1.00 31.00 173 THR A O 1
ATOM 1329 N N . GLU A 1 174 ? -52.722 -28.128 15.792 1.00 29.78 174 GLU A N 1
ATOM 1330 C CA . GLU A 1 174 ? -51.496 -28.404 15.002 1.00 29.78 174 GLU A CA 1
ATOM 1331 C C . GLU A 1 174 ? -51.381 -27.808 13.572 1.00 29.78 174 GLU A C 1
ATOM 1333 O O . GLU A 1 174 ? -52.325 -27.797 12.797 1.00 29.78 174 GLU A O 1
ATOM 1338 N N . GLY A 1 175 ? -50.230 -27.331 13.089 1.00 28.88 175 GLY A N 1
ATOM 1339 C CA . GLY A 1 175 ? -48.859 -27.729 13.413 1.00 28.88 175 GLY A CA 1
ATOM 1340 C C . GLY A 1 175 ? -48.273 -28.589 12.285 1.00 28.88 175 GLY A C 1
ATOM 1341 O O . GLY A 1 175 ? -48.588 -29.764 12.213 1.00 28.88 175 GLY A O 1
ATOM 1342 N N . ILE A 1 176 ? -47.426 -28.003 11.426 1.00 28.25 176 ILE A N 1
ATOM 1343 C CA . ILE A 1 176 ? -46.371 -28.642 10.605 1.00 28.25 176 ILE A CA 1
ATOM 1344 C C . ILE A 1 176 ? -45.568 -27.508 9.946 1.00 28.25 176 ILE A C 1
ATOM 1346 O O . ILE A 1 176 ? -46.101 -26.713 9.173 1.00 28.25 176 ILE A O 1
ATOM 1350 N N . SER A 1 177 ? -44.272 -27.434 10.251 1.00 28.38 177 SER A N 1
ATOM 1351 C CA . SER A 1 177 ? -43.338 -26.500 9.617 1.00 28.38 177 SER A CA 1
ATOM 1352 C C . SER A 1 177 ? -42.540 -27.228 8.540 1.00 28.38 177 SER A C 1
ATOM 1354 O O . SER A 1 177 ? -41.698 -28.061 8.866 1.00 28.38 177 SER A O 1
ATOM 1356 N N . HIS A 1 178 ? -42.740 -26.877 7.269 1.00 28.06 178 HIS A N 1
ATOM 1357 C CA . HIS A 1 178 ? -41.851 -27.289 6.176 1.00 28.06 178 HIS A CA 1
ATOM 1358 C C . HIS A 1 178 ? -40.999 -26.110 5.696 1.00 28.06 178 HIS A C 1
ATOM 1360 O O . HIS A 1 178 ? -41.234 -25.516 4.644 1.00 28.06 178 HIS A O 1
ATOM 1366 N N . THR A 1 179 ? -39.957 -25.789 6.464 1.00 28.45 179 THR A N 1
ATOM 1367 C CA . THR A 1 179 ? -38.828 -24.990 5.970 1.00 28.45 179 THR A CA 1
ATOM 1368 C C . THR A 1 179 ? -38.061 -25.805 4.933 1.00 28.45 179 THR A C 1
ATOM 1370 O O . THR A 1 179 ? -37.242 -26.653 5.288 1.00 28.45 179 THR A O 1
ATOM 1373 N N . THR A 1 180 ? -38.331 -25.559 3.651 1.00 26.89 180 THR A N 1
ATOM 1374 C CA . THR A 1 180 ? -37.540 -26.150 2.565 1.00 26.89 180 THR A CA 1
ATOM 1375 C C . THR A 1 180 ? -36.258 -25.342 2.408 1.00 26.89 180 THR A C 1
ATOM 1377 O O . THR A 1 180 ? -36.285 -24.152 2.098 1.00 26.89 180 THR A O 1
ATOM 1380 N N . LEU A 1 181 ? -35.138 -25.995 2.700 1.00 27.31 181 LEU A N 1
ATOM 1381 C CA . LEU A 1 181 ? -33.819 -25.392 2.823 1.00 27.31 181 LEU A CA 1
ATOM 1382 C C . LEU A 1 181 ? -33.231 -25.165 1.422 1.00 27.31 181 LEU A C 1
ATOM 1384 O O . LEU A 1 181 ? -32.923 -26.121 0.716 1.00 27.31 181 LEU A O 1
ATOM 1388 N N . LEU A 1 182 ? -33.100 -23.903 1.007 1.00 26.58 182 LEU A N 1
ATOM 1389 C CA . LEU A 1 182 ? -32.512 -23.538 -0.285 1.00 26.58 182 LEU A CA 1
ATOM 1390 C C . LEU A 1 182 ? -31.041 -23.146 -0.085 1.00 26.58 182 LEU A C 1
ATOM 1392 O O . LEU A 1 182 ? -30.683 -21.967 -0.038 1.00 26.58 182 LEU A O 1
ATOM 1396 N N . GLU A 1 183 ? -30.187 -24.163 0.063 1.00 25.77 183 GLU A N 1
ATOM 1397 C CA . GLU A 1 183 ? -28.731 -24.006 -0.009 1.00 25.77 183 GLU A CA 1
ATOM 1398 C C . GLU A 1 183 ? -28.356 -23.326 -1.327 1.00 25.77 183 GLU A C 1
ATOM 1400 O O . GLU A 1 183 ? -28.419 -23.921 -2.401 1.00 25.77 183 GLU A O 1
ATOM 1405 N N . THR A 1 184 ? -27.942 -22.062 -1.247 1.00 26.02 184 THR A N 1
ATOM 1406 C CA . THR A 1 184 ? -27.346 -21.357 -2.382 1.00 26.02 184 THR A CA 1
ATOM 1407 C C . THR A 1 184 ? -25.856 -21.213 -2.123 1.00 26.02 184 THR A C 1
ATOM 1409 O O . THR A 1 184 ? -25.379 -20.194 -1.623 1.00 26.02 184 THR A O 1
ATOM 1412 N N . THR A 1 185 ? -25.108 -22.265 -2.448 1.00 27.53 185 THR A N 1
ATOM 1413 C CA . THR A 1 185 ? -23.645 -22.243 -2.458 1.00 27.53 185 THR A CA 1
ATOM 1414 C C . THR A 1 185 ? -23.169 -21.267 -3.536 1.00 27.53 185 THR A C 1
ATOM 1416 O O . THR A 1 185 ? -23.061 -21.629 -4.709 1.00 27.53 185 THR A O 1
ATOM 1419 N N . ILE A 1 186 ? -22.871 -20.019 -3.162 1.00 27.56 186 ILE A N 1
ATOM 1420 C CA . ILE A 1 186 ? -22.230 -19.058 -4.071 1.00 27.56 186 ILE A CA 1
ATOM 1421 C C . ILE A 1 186 ? -20.745 -19.416 -4.178 1.00 27.56 186 ILE A C 1
ATOM 1423 O O . ILE A 1 186 ? -19.870 -18.803 -3.570 1.00 27.56 186 ILE A O 1
ATOM 1427 N N . ALA A 1 187 ? -20.471 -20.450 -4.971 1.00 26.19 187 ALA A N 1
ATOM 1428 C CA . ALA A 1 187 ? -19.162 -20.644 -5.564 1.00 26.19 187 ALA A CA 1
ATOM 1429 C C . ALA A 1 187 ? -18.879 -19.489 -6.536 1.00 26.19 187 ALA A C 1
ATOM 1431 O O . ALA A 1 187 ? -19.770 -19.021 -7.252 1.00 26.19 187 ALA A O 1
ATOM 1432 N N . SER A 1 188 ? -17.625 -19.050 -6.573 1.00 33.88 188 SER A N 1
ATOM 1433 C CA . SER A 1 188 ? -17.126 -18.019 -7.478 1.00 33.88 188 SER A CA 1
ATOM 1434 C C . SER A 1 188 ? -17.460 -18.341 -8.940 1.00 33.88 188 SER A C 1
ATOM 1436 O O . SER A 1 188 ? -16.876 -19.237 -9.550 1.00 33.88 188 SER A O 1
ATOM 1438 N N . ARG A 1 189 ? -18.386 -17.575 -9.528 1.00 25.08 189 ARG A N 1
ATOM 1439 C CA . ARG A 1 189 ? -18.632 -17.564 -10.974 1.00 25.08 189 ARG A CA 1
ATOM 1440 C C . ARG A 1 189 ? -18.121 -16.273 -11.593 1.00 25.08 189 ARG A C 1
ATOM 1442 O O . ARG A 1 189 ? -18.382 -15.180 -11.102 1.00 25.08 189 ARG A O 1
ATOM 1449 N N . SER A 1 190 ? -17.387 -16.450 -12.681 1.00 27.20 190 SER A N 1
ATOM 1450 C CA . SER A 1 190 ? -16.836 -15.409 -13.537 1.00 27.20 190 SER A CA 1
ATOM 1451 C C . SER A 1 190 ? -17.925 -14.517 -14.138 1.00 27.20 190 SER A C 1
ATOM 1453 O O . SER A 1 190 ? -19.011 -14.985 -14.487 1.00 27.20 190 SER A O 1
ATOM 1455 N N . SER A 1 191 ? -17.604 -13.230 -14.289 1.00 30.12 191 SER A N 1
ATOM 1456 C CA . SER A 1 191 ? -18.464 -12.234 -14.932 1.00 30.12 191 SER A CA 1
ATOM 1457 C C . SER A 1 191 ? -18.867 -12.649 -16.357 1.00 30.12 191 SER A C 1
ATOM 1459 O O . SER A 1 191 ? -18.067 -13.270 -17.066 1.00 30.12 191 SER A O 1
ATOM 1461 N N . PRO A 1 192 ? -20.082 -12.299 -16.815 1.00 28.17 192 PRO A N 1
ATOM 1462 C CA . PRO A 1 192 ? -20.535 -12.637 -18.158 1.00 28.17 192 PRO A CA 1
ATOM 1463 C C . PRO A 1 192 ? -19.726 -11.881 -19.220 1.00 28.17 192 PRO A C 1
ATOM 1465 O O . PRO A 1 192 ? -19.580 -10.661 -19.160 1.00 28.17 192 PRO A O 1
ATOM 1468 N N . ARG A 1 193 ? -19.237 -12.608 -20.232 1.00 28.67 193 ARG A N 1
ATOM 1469 C CA . ARG A 1 193 ? -18.667 -12.008 -21.446 1.00 28.67 193 ARG A CA 1
ATOM 1470 C C . ARG A 1 193 ? -19.769 -11.288 -22.224 1.00 28.67 193 ARG A C 1
ATOM 1472 O O . ARG A 1 193 ? -20.718 -11.934 -22.667 1.00 28.67 193 ARG A O 1
ATOM 1479 N N . PHE A 1 194 ? -19.605 -9.990 -22.459 1.00 30.98 194 PHE A N 1
ATOM 1480 C CA . PHE A 1 194 ? -20.325 -9.301 -23.531 1.00 30.98 194 PHE A CA 1
ATOM 1481 C C . PHE A 1 194 ? -19.676 -9.627 -24.890 1.00 30.98 194 PHE A C 1
ATOM 1483 O O . PHE A 1 194 ? -18.467 -9.869 -24.941 1.00 30.98 194 PHE A O 1
ATOM 1490 N N . PRO A 1 195 ? -20.451 -9.696 -25.988 1.00 28.39 195 PRO A N 1
ATOM 1491 C CA . PRO A 1 195 ? -19.941 -10.148 -27.277 1.00 28.39 195 PRO A CA 1
ATOM 1492 C C . PRO A 1 195 ? -19.011 -9.116 -27.924 1.00 28.39 195 PRO A C 1
ATOM 1494 O O . PRO A 1 195 ? -19.359 -7.943 -28.068 1.00 28.39 195 PRO A O 1
ATOM 1497 N N . THR A 1 196 ? -17.848 -9.584 -28.374 1.00 28.17 196 THR A N 1
ATOM 1498 C CA . THR A 1 196 ? -16.864 -8.797 -29.122 1.00 28.17 196 THR A CA 1
ATOM 1499 C C . THR A 1 196 ? -17.486 -8.262 -30.410 1.00 28.17 196 THR A C 1
ATOM 1501 O O . THR A 1 196 ? -17.922 -9.028 -31.271 1.00 28.17 196 THR A O 1
ATOM 1504 N N . ARG A 1 197 ? -17.534 -6.936 -30.564 1.00 26.41 197 ARG A N 1
ATOM 1505 C CA . ARG A 1 197 ? -18.079 -6.303 -31.767 1.00 26.41 197 ARG A CA 1
ATOM 1506 C C . ARG A 1 197 ? -16.997 -6.272 -32.846 1.00 26.41 197 ARG A C 1
ATOM 1508 O O . ARG A 1 197 ? -16.057 -5.492 -32.748 1.00 26.41 197 ARG A O 1
ATOM 1515 N N . HIS A 1 198 ? -17.136 -7.103 -33.878 1.00 27.41 198 HIS A N 1
ATOM 1516 C CA . HIS A 1 198 ? -16.321 -6.977 -35.086 1.00 27.41 198 HIS A CA 1
ATOM 1517 C C . HIS A 1 198 ? -16.532 -5.586 -35.705 1.00 27.41 198 HIS A C 1
ATOM 1519 O O . HIS A 1 198 ? -17.646 -5.253 -36.110 1.00 27.41 198 HIS A O 1
ATOM 1525 N N . ALA A 1 199 ? -15.461 -4.797 -35.791 1.00 28.98 199 ALA A N 1
ATOM 1526 C CA . ALA A 1 199 ? -15.396 -3.613 -36.636 1.00 28.98 199 ALA A CA 1
ATOM 1527 C C . ALA A 1 199 ? -14.693 -3.995 -37.946 1.00 28.98 199 ALA A C 1
ATOM 1529 O O . ALA A 1 199 ? -13.589 -4.538 -37.937 1.00 28.98 199 ALA A O 1
ATOM 1530 N N . SER A 1 200 ? -15.378 -3.768 -39.062 1.00 27.28 200 SER A N 1
ATOM 1531 C CA . SER A 1 200 ? -14.903 -4.048 -40.416 1.00 27.28 200 SER A CA 1
ATOM 1532 C C . SER A 1 200 ? -13.877 -3.019 -40.900 1.00 27.28 200 SER A C 1
ATOM 1534 O O . SER A 1 200 ? -13.893 -1.866 -40.474 1.00 27.28 200 SER A O 1
ATOM 1536 N N . ASN A 1 201 ? -13.025 -3.446 -41.834 1.00 28.91 201 ASN A N 1
ATOM 1537 C CA . ASN A 1 201 ? -12.048 -2.604 -42.526 1.00 28.91 201 ASN A CA 1
ATOM 1538 C C . ASN A 1 201 ? -12.683 -1.394 -43.233 1.00 28.91 201 ASN A C 1
ATOM 1540 O O . ASN A 1 201 ? -13.702 -1.549 -43.897 1.00 28.91 201 ASN A O 1
ATOM 1544 N N . ASP A 1 202 ? -11.969 -0.268 -43.219 1.00 26.44 202 ASP A N 1
ATOM 1545 C CA . ASP A 1 202 ? -11.646 0.512 -44.424 1.00 26.44 202 ASP A CA 1
ATOM 1546 C C . ASP A 1 202 ? -10.355 1.308 -44.132 1.00 26.44 202 ASP A C 1
ATOM 1548 O O . ASP A 1 202 ? -10.253 2.023 -43.141 1.00 26.44 202 ASP A O 1
ATOM 1552 N N . SER A 1 203 ? -9.242 0.985 -44.793 1.00 27.45 203 SER A N 1
ATOM 1553 C CA . SER A 1 203 ? -8.822 1.549 -46.086 1.00 27.45 203 SER A CA 1
ATOM 1554 C C . SER A 1 203 ? -8.170 2.935 -45.968 1.00 27.45 203 SER A C 1
ATOM 1556 O O . SER A 1 203 ? -8.847 3.958 -46.030 1.00 27.45 203 SER A O 1
ATOM 1558 N N . LEU A 1 204 ? -6.829 2.957 -45.946 1.00 29.31 204 LEU A N 1
ATOM 1559 C CA . LEU A 1 204 ? -6.036 3.888 -46.760 1.00 29.31 204 LEU A CA 1
ATOM 1560 C C . LEU A 1 204 ? -4.597 3.370 -46.980 1.00 29.31 204 LEU A C 1
ATOM 1562 O O . LEU A 1 204 ? -3.941 2.869 -46.072 1.00 29.31 204 LEU A O 1
ATOM 1566 N N . LYS A 1 205 ? -4.159 3.481 -48.239 1.00 28.72 205 LYS A N 1
ATOM 1567 C CA . LYS A 1 205 ? -2.854 3.109 -48.833 1.00 28.72 205 LYS A CA 1
ATOM 1568 C C . LYS A 1 205 ? -1.691 3.829 -48.116 1.00 28.72 205 LYS A C 1
ATOM 1570 O O . LYS A 1 205 ? -1.913 4.894 -47.555 1.00 28.72 205 LYS A O 1
ATOM 1575 N N . SER A 1 206 ? -0.448 3.339 -48.086 1.00 30.27 206 SER A N 1
ATOM 1576 C CA . SER A 1 206 ? 0.414 2.954 -49.226 1.00 30.27 206 SER A CA 1
ATOM 1577 C C . SER A 1 206 ? 1.478 1.916 -48.821 1.00 30.27 206 SER A C 1
ATOM 1579 O O . SER A 1 206 ? 2.124 2.061 -47.789 1.00 30.27 206 SER A O 1
ATOM 1581 N N . GLU A 1 207 ? 1.632 0.812 -49.553 1.00 30.02 207 GLU A N 1
ATOM 1582 C CA . GLU A 1 207 ? 2.661 0.644 -50.605 1.00 30.02 207 GLU A CA 1
ATOM 1583 C C . GLU A 1 207 ? 4.102 1.003 -50.184 1.00 30.02 207 GLU A C 1
ATOM 1585 O O . GLU A 1 207 ? 4.479 2.172 -50.146 1.00 30.02 207 GLU A O 1
ATOM 1590 N N . ASN A 1 208 ? 4.921 -0.030 -49.946 1.00 29.50 208 ASN A N 1
ATOM 1591 C CA . ASN A 1 208 ? 6.268 -0.161 -50.520 1.00 29.50 208 ASN A CA 1
ATOM 1592 C C . ASN A 1 208 ? 6.772 -1.608 -50.357 1.00 29.50 208 ASN A C 1
ATOM 1594 O O . ASN A 1 208 ? 7.036 -2.072 -49.249 1.00 29.50 208 ASN A O 1
ATOM 1598 N N . LEU A 1 209 ? 6.879 -2.316 -51.483 1.00 27.59 209 LEU A N 1
ATOM 1599 C CA . LEU A 1 209 ? 7.432 -3.667 -51.605 1.00 27.59 209 LEU A CA 1
ATOM 1600 C C . LEU A 1 209 ? 8.937 -3.582 -51.884 1.00 27.59 209 LEU A C 1
ATOM 1602 O O . LEU A 1 209 ? 9.308 -2.928 -52.853 1.00 27.59 209 LEU A O 1
ATOM 1606 N N . ILE A 1 210 ? 9.771 -4.320 -51.144 1.00 28.58 210 ILE A N 1
ATOM 1607 C CA . ILE A 1 210 ? 11.022 -4.902 -51.665 1.00 28.58 210 ILE A CA 1
ATOM 1608 C C . ILE A 1 210 ? 11.184 -6.287 -51.022 1.00 28.58 210 ILE A C 1
ATOM 1610 O O . ILE A 1 210 ? 11.223 -6.400 -49.798 1.00 28.58 210 ILE A O 1
ATOM 1614 N N . CYS A 1 211 ? 11.251 -7.328 -51.854 1.00 26.95 211 CYS A N 1
ATOM 1615 C CA . CYS A 1 211 ? 11.610 -8.691 -51.452 1.00 26.95 211 CYS A CA 1
ATOM 1616 C C . CYS A 1 211 ? 13.133 -8.851 -51.472 1.00 26.95 211 CYS A C 1
ATOM 1618 O O . CYS A 1 211 ? 13.776 -8.171 -52.264 1.00 26.95 211 CYS A O 1
ATOM 1620 N N . PHE A 1 212 ? 13.666 -9.813 -50.718 1.00 28.12 212 PHE A N 1
ATOM 1621 C CA . PHE A 1 212 ? 14.715 -10.710 -51.215 1.00 28.12 212 PHE A CA 1
ATOM 1622 C C . PHE A 1 212 ? 14.591 -12.053 -50.492 1.00 28.12 212 PHE A C 1
ATOM 1624 O O . PHE A 1 212 ? 14.664 -12.104 -49.264 1.00 28.12 212 PHE A O 1
ATOM 1631 N N . ASP A 1 213 ? 14.374 -13.109 -51.273 1.00 29.44 213 ASP A N 1
ATOM 1632 C CA . ASP A 1 213 ? 14.667 -14.483 -50.879 1.00 29.44 213 ASP A CA 1
ATOM 1633 C C . ASP A 1 213 ? 16.185 -14.693 -50.922 1.00 29.44 213 ASP A C 1
ATOM 1635 O O . ASP A 1 213 ? 16.853 -14.120 -51.783 1.00 29.44 213 ASP A O 1
ATOM 1639 N N . GLU A 1 214 ? 16.711 -15.551 -50.052 1.00 32.62 214 GLU A N 1
ATOM 1640 C CA . GLU A 1 214 ? 17.928 -16.317 -50.338 1.00 32.62 214 GLU A CA 1
ATOM 1641 C C . GLU A 1 214 ? 17.940 -17.575 -49.453 1.00 32.62 214 GLU A C 1
ATOM 1643 O O . GLU A 1 214 ? 18.165 -17.517 -48.241 1.00 32.62 214 GLU A O 1
ATOM 1648 N N . ASP A 1 215 ? 17.641 -18.719 -50.072 1.00 29.95 215 ASP A N 1
ATOM 1649 C CA . ASP A 1 215 ? 18.052 -20.034 -49.577 1.00 29.95 215 ASP A CA 1
ATOM 1650 C C . ASP A 1 215 ? 19.591 -20.122 -49.560 1.00 29.95 215 ASP A C 1
ATOM 1652 O O . ASP A 1 215 ? 20.242 -19.430 -50.341 1.00 29.95 215 ASP A O 1
ATOM 1656 N N . ILE A 1 216 ? 20.166 -21.021 -48.746 1.00 31.31 216 ILE A N 1
ATOM 1657 C CA . ILE A 1 216 ? 21.192 -21.992 -49.193 1.00 31.31 216 ILE A CA 1
ATOM 1658 C C . ILE A 1 216 ? 21.610 -22.951 -48.058 1.00 31.31 216 ILE A C 1
ATOM 1660 O O . ILE A 1 216 ? 22.049 -22.557 -46.980 1.00 31.31 216 ILE A O 1
ATOM 1664 N N . ASP A 1 217 ? 21.437 -24.229 -48.385 1.00 29.12 217 ASP A N 1
ATOM 1665 C CA . ASP A 1 217 ? 22.168 -25.449 -48.035 1.00 29.12 217 ASP A CA 1
ATOM 1666 C C . ASP A 1 217 ? 22.600 -25.816 -46.601 1.00 29.12 217 ASP A C 1
ATOM 1668 O O . ASP A 1 217 ? 23.484 -25.261 -45.949 1.00 29.12 217 ASP A O 1
ATOM 1672 N N . ILE A 1 218 ? 22.046 -26.971 -46.231 1.00 32.47 218 ILE A N 1
ATOM 1673 C CA . ILE A 1 218 ? 22.632 -28.022 -45.401 1.00 32.47 218 ILE A CA 1
ATOM 1674 C C . ILE A 1 218 ? 23.982 -28.463 -45.988 1.00 32.47 218 ILE A C 1
ATOM 1676 O O . ILE A 1 218 ? 24.039 -28.814 -47.164 1.00 32.47 218 ILE A O 1
ATOM 1680 N N . ASP A 1 219 ? 25.009 -28.641 -45.151 1.00 27.30 219 ASP A N 1
ATOM 1681 C CA . ASP A 1 219 ? 26.083 -29.591 -45.473 1.00 27.30 219 ASP A CA 1
ATOM 1682 C C . ASP A 1 219 ? 26.449 -30.482 -44.274 1.00 27.30 219 ASP A C 1
ATOM 1684 O O . ASP A 1 219 ? 26.424 -30.079 -43.108 1.00 27.30 219 ASP A O 1
ATOM 1688 N N . CYS A 1 220 ? 26.743 -31.745 -44.570 1.00 30.22 220 CYS A N 1
ATOM 1689 C CA . CYS A 1 220 ? 26.960 -32.820 -43.612 1.00 30.22 220 CYS A CA 1
ATOM 1690 C C . CYS A 1 220 ? 28.454 -33.123 -43.468 1.00 30.22 220 CYS A C 1
ATOM 1692 O O . CYS A 1 220 ? 29.071 -33.659 -44.385 1.00 30.22 220 CYS A O 1
ATOM 1694 N N . SER A 1 221 ? 29.029 -32.916 -42.279 1.00 32.28 221 SER A N 1
ATOM 1695 C CA . SER A 1 221 ? 30.417 -33.317 -41.994 1.00 32.28 221 SER A CA 1
ATOM 1696 C C . SER A 1 221 ? 30.541 -34.244 -40.781 1.00 32.28 221 SER A C 1
ATOM 1698 O O . SER A 1 221 ? 30.515 -33.859 -39.616 1.00 32.28 221 SER A O 1
ATOM 1700 N N . ARG A 1 222 ? 30.688 -35.522 -41.127 1.00 30.31 222 ARG A N 1
ATOM 1701 C CA . ARG A 1 222 ? 30.895 -36.722 -40.306 1.00 30.31 222 ARG A CA 1
ATOM 1702 C C . ARG A 1 222 ? 32.266 -36.696 -39.606 1.00 30.31 222 ARG A C 1
ATOM 1704 O O . ARG A 1 222 ? 33.283 -36.710 -40.290 1.00 30.31 222 ARG A O 1
ATOM 1711 N N . GLY A 1 223 ? 32.308 -36.747 -38.268 1.00 27.62 223 GLY A N 1
ATOM 1712 C CA . GLY A 1 223 ? 33.554 -36.620 -37.485 1.00 27.62 223 GLY A CA 1
ATOM 1713 C C . GLY A 1 223 ? 33.641 -37.514 -36.237 1.00 27.62 223 GLY A C 1
ATOM 1714 O O . GLY A 1 223 ? 33.310 -37.077 -35.147 1.00 27.62 223 GLY A O 1
ATOM 1715 N N . GLN A 1 224 ? 34.084 -38.758 -36.449 1.00 28.89 224 GLN A N 1
ATOM 1716 C CA . GLN A 1 224 ? 34.709 -39.738 -35.530 1.00 28.89 224 GLN A CA 1
ATOM 1717 C C . GLN A 1 224 ? 34.411 -39.770 -34.008 1.00 28.89 224 GLN A C 1
ATOM 1719 O O . GLN A 1 224 ? 34.631 -38.833 -33.249 1.00 28.89 224 GLN A O 1
ATOM 1724 N N . LEU A 1 225 ? 34.084 -40.987 -33.553 1.00 28.38 225 LEU A N 1
ATOM 1725 C CA . LEU A 1 225 ? 34.108 -41.420 -32.154 1.00 28.38 225 LEU A CA 1
ATOM 1726 C C . LEU A 1 225 ? 35.524 -41.395 -31.549 1.00 28.38 225 LEU A C 1
ATOM 1728 O O . LEU A 1 225 ? 36.482 -41.814 -32.197 1.00 28.38 225 LEU A O 1
ATOM 1732 N N . SER A 1 226 ? 35.611 -41.092 -30.252 1.00 29.47 226 SER A N 1
ATOM 1733 C CA . SER A 1 226 ? 36.659 -41.619 -29.371 1.00 29.47 226 SER A CA 1
ATOM 1734 C C . SER A 1 226 ? 36.045 -42.000 -28.024 1.00 29.47 226 SER A C 1
ATOM 1736 O O . SER A 1 226 ? 35.495 -41.164 -27.311 1.00 29.47 226 SER A O 1
ATOM 1738 N N . SER A 1 227 ? 36.077 -43.293 -27.716 1.00 30.50 227 SER A N 1
ATOM 1739 C CA . SER A 1 227 ? 35.553 -43.896 -26.491 1.00 30.50 227 SER A CA 1
ATOM 1740 C C . SER A 1 227 ? 36.557 -43.816 -25.344 1.00 30.50 227 SER A C 1
ATOM 1742 O O . SER A 1 227 ? 37.718 -44.145 -25.574 1.00 30.50 227 SER A O 1
ATOM 1744 N N . LYS A 1 228 ? 36.086 -43.497 -24.131 1.00 29.80 228 LYS A N 1
ATOM 1745 C CA . LYS A 1 228 ? 36.620 -43.856 -22.795 1.00 29.80 228 LYS A CA 1
ATOM 1746 C C . LYS A 1 228 ? 35.743 -43.166 -21.736 1.00 29.80 228 LYS A C 1
ATOM 1748 O O . LYS A 1 228 ? 35.296 -42.054 -21.980 1.00 29.80 228 LYS A O 1
ATOM 1753 N N . GLU A 1 229 ? 35.447 -43.714 -20.564 1.00 29.91 229 GLU A N 1
ATOM 1754 C CA . GLU A 1 229 ? 35.604 -45.068 -20.012 1.00 29.91 229 GLU A CA 1
ATOM 1755 C C . GLU A 1 229 ? 34.559 -45.147 -18.874 1.00 29.91 229 GLU A C 1
ATOM 1757 O O . GLU A 1 229 ? 34.417 -44.183 -18.121 1.00 29.91 229 GLU A O 1
ATOM 1762 N N . GLN A 1 230 ? 33.771 -46.221 -18.760 1.00 29.00 230 GLN A N 1
ATOM 1763 C CA . GLN A 1 230 ? 32.837 -46.363 -17.633 1.00 29.00 230 GLN A CA 1
ATOM 1764 C C . GLN A 1 230 ? 33.589 -46.889 -16.407 1.00 29.00 230 GLN A C 1
ATOM 1766 O O . GLN A 1 230 ? 34.227 -47.936 -16.493 1.00 29.00 230 GLN A O 1
ATOM 1771 N N . GLN A 1 231 ? 33.424 -46.240 -15.255 1.00 30.20 231 GLN A N 1
ATOM 1772 C CA . GLN A 1 231 ? 33.580 -46.896 -13.957 1.00 30.20 231 GLN A CA 1
ATOM 1773 C C . GLN A 1 231 ? 32.312 -46.689 -13.129 1.00 30.20 231 GLN A C 1
ATOM 1775 O O . GLN A 1 231 ? 31.815 -45.576 -12.971 1.00 30.20 231 GLN A O 1
ATOM 1780 N N . SER A 1 232 ? 31.764 -47.814 -12.683 1.00 30.02 232 SER A N 1
ATOM 1781 C CA . SER A 1 232 ? 30.617 -47.948 -11.791 1.00 30.02 232 SER A CA 1
ATOM 1782 C C . SER A 1 232 ? 31.086 -48.289 -10.369 1.00 30.02 232 SER A C 1
ATOM 17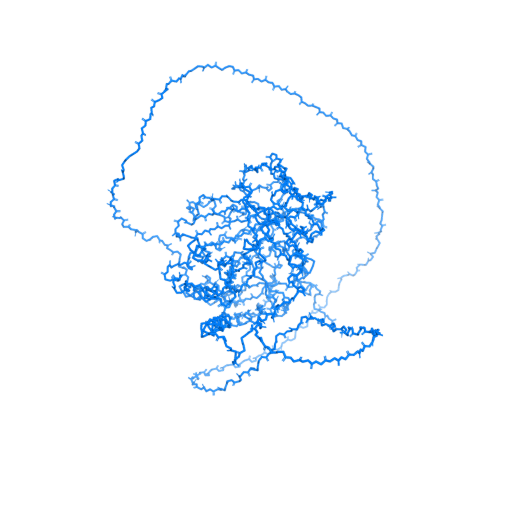84 O O . SER A 1 232 ? 32.288 -48.390 -10.133 1.00 30.02 232 SER A O 1
ATOM 1786 N N . LEU A 1 233 ? 30.107 -48.572 -9.494 1.00 27.88 233 LEU A N 1
ATOM 1787 C CA . LEU A 1 233 ? 30.184 -48.982 -8.078 1.00 27.88 233 LEU A CA 1
ATOM 1788 C C . LEU A 1 233 ? 30.134 -47.767 -7.134 1.00 27.88 233 LEU A C 1
ATOM 1790 O O . LEU A 1 233 ? 30.976 -46.883 -7.231 1.00 27.88 233 LEU A O 1
ATOM 1794 N N . LEU A 1 234 ? 29.049 -47.517 -6.386 1.00 28.89 234 LEU A N 1
ATOM 1795 C CA . LEU A 1 234 ? 28.277 -48.340 -5.421 1.00 28.89 234 LEU A CA 1
ATOM 1796 C C . LEU A 1 234 ? 29.022 -48.617 -4.110 1.00 28.89 234 LEU A C 1
ATOM 1798 O O . LEU A 1 234 ? 30.183 -49.005 -4.137 1.00 28.89 234 LEU A O 1
ATOM 1802 N N . ASP A 1 235 ? 28.247 -48.461 -3.028 1.00 29.27 235 ASP A N 1
ATOM 1803 C CA . ASP A 1 235 ? 28.519 -48.723 -1.605 1.00 29.27 235 ASP A CA 1
ATOM 1804 C C . ASP A 1 235 ? 29.617 -47.818 -0.986 1.00 29.27 235 ASP A C 1
ATOM 1806 O O . ASP A 1 235 ? 30.674 -47.593 -1.559 1.00 29.27 235 ASP A O 1
ATOM 1810 N N . ASP A 1 236 ? 29.372 -47.083 0.104 1.00 30.27 236 ASP A N 1
ATOM 1811 C CA . ASP A 1 236 ? 29.001 -47.593 1.431 1.00 30.27 236 ASP A CA 1
ATOM 1812 C C . ASP A 1 236 ? 28.029 -46.692 2.228 1.00 30.27 236 ASP A C 1
ATOM 1814 O O . ASP A 1 236 ? 27.850 -45.502 1.957 1.00 30.27 236 ASP A O 1
ATOM 1818 N N . CYS A 1 237 ? 27.425 -47.267 3.274 1.00 28.33 237 CYS A N 1
ATOM 1819 C CA . CYS A 1 237 ? 26.519 -46.591 4.206 1.00 28.33 237 CYS A CA 1
ATOM 1820 C C . CYS A 1 237 ? 26.955 -46.721 5.678 1.00 28.33 237 CYS A C 1
ATOM 1822 O O . CYS A 1 237 ? 27.350 -47.798 6.114 1.00 28.33 237 CYS A O 1
ATOM 1824 N N . ALA A 1 238 ? 26.658 -45.663 6.452 1.00 31.06 238 ALA A N 1
ATOM 1825 C CA . ALA A 1 238 ? 26.547 -45.629 7.923 1.00 31.06 238 ALA A CA 1
ATOM 1826 C C . ALA A 1 238 ? 27.873 -45.687 8.740 1.00 31.06 238 ALA A C 1
ATOM 1828 O O . ALA A 1 238 ? 28.913 -46.026 8.182 1.00 31.06 238 ALA A O 1
ATOM 1829 N N . PRO A 1 239 ? 27.864 -45.367 10.061 1.00 38.53 239 PRO A N 1
ATOM 1830 C CA . PRO A 1 239 ? 26.737 -44.942 10.902 1.00 38.53 239 PRO A CA 1
ATOM 1831 C C . PRO A 1 239 ? 26.922 -43.612 11.672 1.00 38.53 239 PRO A C 1
ATOM 1833 O O . PRO A 1 239 ? 27.933 -42.923 11.596 1.00 38.53 239 PRO A O 1
ATOM 1836 N N . ILE A 1 240 ? 25.862 -43.269 12.410 1.00 30.77 240 ILE A N 1
ATOM 1837 C CA . ILE A 1 240 ? 25.731 -42.166 13.373 1.00 30.77 240 ILE A CA 1
ATOM 1838 C C . ILE A 1 240 ? 26.633 -42.399 14.594 1.00 30.77 240 ILE A C 1
ATOM 1840 O O . ILE A 1 240 ? 26.678 -43.520 15.095 1.00 30.77 240 ILE A O 1
ATOM 1844 N N . GLU A 1 241 ? 27.205 -41.333 15.163 1.00 29.84 241 GLU A N 1
ATOM 1845 C CA . GLU A 1 241 ? 27.769 -41.369 16.518 1.00 29.84 241 GLU A CA 1
ATOM 1846 C C . GLU A 1 241 ? 27.202 -40.229 17.386 1.00 29.84 241 GLU A C 1
ATOM 1848 O O . GLU A 1 241 ? 27.268 -39.049 17.035 1.00 29.84 241 GLU A O 1
ATOM 1853 N N . LEU A 1 242 ? 26.586 -40.601 18.515 1.00 28.17 242 LEU A N 1
ATOM 1854 C CA . LEU A 1 242 ? 26.255 -39.685 19.610 1.00 28.17 242 LEU A CA 1
ATOM 1855 C C . LEU A 1 242 ? 27.536 -39.388 20.398 1.00 28.17 242 LEU A C 1
ATOM 1857 O O . LEU A 1 242 ? 28.248 -40.322 20.752 1.00 28.17 242 LEU A O 1
ATOM 1861 N N . MET A 1 243 ? 27.737 -38.140 20.825 1.00 30.86 243 MET A N 1
ATOM 1862 C CA . MET A 1 243 ? 28.498 -37.876 22.050 1.00 30.86 243 MET A CA 1
ATOM 1863 C C . MET A 1 243 ? 27.786 -36.879 22.959 1.00 30.86 243 MET A C 1
ATOM 1865 O O . MET A 1 243 ? 27.026 -36.013 22.523 1.00 30.86 243 MET A O 1
ATOM 1869 N N . GLU A 1 244 ? 28.002 -37.096 24.250 1.00 27.89 244 GLU A N 1
ATOM 1870 C CA . GLU A 1 244 ? 27.173 -36.606 25.341 1.00 27.89 244 GLU A CA 1
ATOM 1871 C C . GLU A 1 244 ? 27.611 -35.244 25.898 1.00 27.89 244 GLU A C 1
ATOM 1873 O O . GLU A 1 244 ? 28.694 -34.718 25.644 1.00 27.89 244 GLU A O 1
ATOM 1878 N N . LEU A 1 245 ? 26.719 -34.696 26.720 1.00 29.16 245 LEU A N 1
ATOM 1879 C CA . LEU A 1 245 ? 26.931 -33.545 27.591 1.00 29.16 245 LEU A CA 1
ATOM 1880 C C . LEU A 1 245 ? 28.058 -33.798 28.608 1.00 29.16 245 LEU A C 1
ATOM 1882 O O . LEU A 1 245 ? 28.098 -34.866 29.208 1.00 29.16 245 LEU A O 1
ATOM 1886 N N . ILE A 1 246 ? 28.834 -32.763 28.948 1.00 28.33 246 ILE A N 1
ATOM 1887 C CA . ILE A 1 246 ? 29.443 -32.582 30.283 1.00 28.33 246 ILE A CA 1
ATOM 1888 C C . ILE A 1 246 ? 29.613 -31.066 30.561 1.00 28.33 246 ILE A C 1
ATOM 1890 O O . ILE A 1 246 ? 29.690 -30.293 29.602 1.00 28.33 246 ILE A O 1
ATOM 1894 N N . PRO A 1 247 ? 29.572 -30.589 31.828 1.00 32.62 247 PRO A N 1
ATOM 1895 C CA . PRO A 1 247 ? 29.090 -29.234 32.116 1.00 32.62 247 PRO A CA 1
ATOM 1896 C C . PRO A 1 247 ? 30.070 -28.300 32.867 1.00 32.62 247 PRO A C 1
ATOM 1898 O O . PRO A 1 247 ? 31.086 -28.721 33.403 1.00 32.62 247 PRO A O 1
ATOM 1901 N N . MET A 1 248 ? 29.632 -27.039 33.006 1.00 29.30 248 MET A N 1
ATOM 1902 C CA . MET A 1 248 ? 30.057 -26.004 33.973 1.00 29.30 248 MET A CA 1
ATOM 1903 C C . MET A 1 248 ? 31.492 -25.439 33.917 1.00 29.30 248 MET A C 1
ATOM 1905 O O . MET A 1 248 ? 32.473 -26.123 34.173 1.00 29.30 248 MET A O 1
ATOM 1909 N N . SER A 1 249 ? 31.591 -24.106 33.854 1.00 27.48 249 SER A N 1
ATOM 1910 C CA . SER A 1 249 ? 32.241 -23.343 34.937 1.00 27.48 249 SER A CA 1
ATOM 1911 C C . SER A 1 249 ? 31.813 -21.870 34.927 1.00 27.48 249 SER A C 1
ATOM 1913 O O . SER A 1 249 ? 31.600 -21.265 33.878 1.00 27.48 249 SER A O 1
ATOM 1915 N N . SER A 1 250 ? 31.648 -21.310 36.125 1.00 27.03 250 SER A N 1
ATOM 1916 C CA . SER A 1 250 ? 31.255 -19.920 36.370 1.00 27.03 250 SER A CA 1
ATOM 1917 C C . SER A 1 250 ? 32.492 -19.062 36.627 1.00 27.03 250 SER A C 1
ATOM 1919 O O . SER A 1 250 ? 33.324 -19.449 37.445 1.00 27.03 250 SER A O 1
ATOM 1921 N N . THR A 1 251 ? 32.569 -17.857 36.059 1.00 27.95 251 THR A N 1
ATOM 1922 C CA . THR A 1 251 ? 33.510 -16.824 36.525 1.00 27.95 251 THR A CA 1
ATOM 1923 C C . THR A 1 251 ? 32.824 -15.468 36.657 1.00 27.95 251 THR A C 1
ATOM 1925 O O . THR A 1 251 ? 32.421 -14.833 35.685 1.00 27.95 251 THR A O 1
ATOM 1928 N N . SER A 1 252 ? 32.700 -15.014 37.903 1.00 26.11 252 SER A N 1
ATOM 1929 C CA . SER A 1 252 ? 32.369 -13.629 38.235 1.00 26.11 252 SER A CA 1
ATOM 1930 C C . SER A 1 252 ? 33.559 -12.718 37.932 1.00 26.11 252 SER A C 1
ATOM 1932 O O . SER A 1 252 ? 34.712 -13.128 38.069 1.00 26.11 252 SER A O 1
ATOM 1934 N N . THR A 1 253 ? 33.316 -11.444 37.626 1.00 28.23 253 THR A N 1
ATOM 1935 C CA . THR A 1 253 ? 34.354 -10.412 37.771 1.00 28.23 253 THR A CA 1
ATOM 1936 C C . THR A 1 253 ? 33.724 -9.116 38.259 1.00 28.23 253 THR A C 1
ATOM 1938 O O . THR A 1 253 ? 32.862 -8.535 37.603 1.00 28.23 253 THR A O 1
ATOM 1941 N N . THR A 1 254 ? 34.138 -8.691 39.447 1.00 27.86 254 THR A N 1
ATOM 1942 C CA . THR A 1 254 ? 33.669 -7.483 40.127 1.00 27.86 254 THR A CA 1
ATOM 1943 C C . THR A 1 254 ? 34.699 -6.368 39.970 1.00 27.86 254 THR A C 1
ATOM 1945 O O . THR A 1 254 ? 35.880 -6.609 40.177 1.00 27.86 254 THR A O 1
ATOM 1948 N N . LEU A 1 255 ? 34.204 -5.163 39.669 1.00 28.92 255 LEU A N 1
ATOM 1949 C CA . LEU A 1 255 ? 34.730 -3.838 40.039 1.00 28.92 255 LEU A CA 1
ATOM 1950 C C . LEU A 1 255 ? 36.253 -3.590 40.031 1.00 28.92 255 LEU A C 1
ATOM 1952 O O . LEU A 1 255 ? 36.992 -4.106 40.863 1.00 28.92 255 LEU A O 1
ATOM 1956 N N . LEU A 1 256 ? 36.652 -2.539 39.309 1.00 25.92 256 LEU A N 1
ATOM 1957 C CA . LEU A 1 256 ? 37.545 -1.539 39.897 1.00 25.92 256 LEU A CA 1
ATOM 1958 C C . LEU A 1 256 ? 37.057 -0.124 39.575 1.00 25.92 256 LEU A C 1
ATOM 1960 O O . LEU A 1 256 ? 36.385 0.114 38.572 1.00 25.92 256 LEU A O 1
ATOM 1964 N N . LEU A 1 257 ? 37.340 0.783 40.504 1.00 27.61 257 LEU A N 1
ATOM 1965 C CA . LEU A 1 257 ? 36.782 2.122 40.617 1.00 27.61 257 LEU A CA 1
ATOM 1966 C C . LEU A 1 257 ? 37.958 3.098 40.689 1.00 27.61 257 LEU A C 1
ATOM 1968 O O . LEU A 1 257 ? 38.762 2.982 41.609 1.00 27.61 257 LEU A O 1
ATOM 1972 N N . GLU A 1 258 ? 38.043 4.073 39.783 1.00 27.33 258 GLU A N 1
ATOM 1973 C CA . GLU A 1 258 ? 38.960 5.204 39.952 1.00 27.33 258 GLU A CA 1
ATOM 1974 C C . GLU A 1 258 ? 38.210 6.530 39.856 1.00 27.33 258 GLU A C 1
ATOM 1976 O O . GLU A 1 258 ? 37.731 6.955 38.806 1.00 27.33 258 GLU A O 1
ATOM 1981 N N . SER A 1 259 ? 38.114 7.190 41.006 1.00 28.58 259 SER A N 1
ATOM 1982 C CA . SER A 1 259 ? 37.733 8.589 41.133 1.00 28.58 259 SER A CA 1
ATOM 1983 C C . SER A 1 259 ? 38.974 9.473 41.079 1.00 28.58 259 SER A C 1
ATOM 1985 O O . SER A 1 259 ? 39.954 9.163 41.761 1.00 28.58 259 SER A O 1
ATOM 1987 N N . ARG A 1 260 ? 38.883 10.659 40.469 1.00 28.41 260 ARG A N 1
ATOM 1988 C CA . ARG A 1 260 ? 39.616 11.823 40.987 1.00 28.41 260 ARG A CA 1
ATOM 1989 C C . ARG A 1 260 ? 38.839 13.125 40.820 1.00 28.41 260 ARG A C 1
ATOM 1991 O O . ARG A 1 260 ? 38.116 13.325 39.851 1.00 28.41 260 ARG A O 1
ATOM 1998 N N . GLN A 1 261 ? 38.973 13.947 41.854 1.00 30.58 261 GLN A N 1
ATOM 1999 C CA . GLN A 1 261 ? 38.329 15.241 42.078 1.00 30.58 261 GLN A CA 1
ATOM 2000 C C . GLN A 1 261 ? 38.750 16.271 41.006 1.00 30.58 261 GLN A C 1
ATOM 2002 O O . GLN A 1 261 ? 39.870 16.202 40.514 1.00 30.58 261 GLN A O 1
ATOM 2007 N N . ASN A 1 262 ? 37.850 17.098 40.461 1.00 30.05 262 ASN A N 1
ATOM 2008 C CA . ASN A 1 262 ? 37.080 18.196 41.077 1.00 30.05 262 ASN A CA 1
ATOM 2009 C C . ASN A 1 262 ? 37.936 19.461 41.256 1.00 30.05 262 ASN A C 1
ATOM 2011 O O . ASN A 1 262 ? 38.807 19.465 42.115 1.00 30.05 262 ASN A O 1
ATOM 2015 N N . ASP A 1 263 ? 37.621 20.529 40.514 1.00 26.55 263 ASP A N 1
ATOM 2016 C CA . ASP A 1 263 ? 37.579 21.888 41.069 1.00 26.55 263 ASP A CA 1
ATOM 2017 C C . ASP A 1 263 ? 36.793 22.871 40.170 1.00 26.55 263 ASP A C 1
ATOM 2019 O O . ASP A 1 263 ? 36.972 22.903 38.957 1.00 26.55 263 ASP A O 1
ATOM 2023 N N . ASN A 1 264 ? 35.876 23.611 40.813 1.00 29.20 264 ASN A N 1
ATOM 2024 C CA . ASN A 1 264 ? 35.574 25.054 40.693 1.00 29.20 264 ASN A CA 1
ATOM 2025 C C . ASN A 1 264 ? 36.009 25.808 39.400 1.00 29.20 264 ASN A C 1
ATOM 2027 O O . ASN A 1 264 ? 37.152 25.707 38.985 1.00 29.20 264 ASN A O 1
ATOM 2031 N N . GLN A 1 265 ? 35.252 26.718 38.763 1.00 29.86 265 GLN A N 1
ATOM 2032 C CA . GLN A 1 265 ? 34.036 27.503 39.086 1.00 29.86 265 GLN A CA 1
ATOM 2033 C C . GLN A 1 265 ? 33.569 28.221 37.770 1.00 29.86 265 GLN A C 1
ATOM 2035 O O . GLN A 1 265 ? 34.249 28.070 36.760 1.00 29.86 265 GLN A O 1
ATOM 2040 N N . SER A 1 266 ? 32.488 29.008 37.614 1.00 28.47 266 SER A N 1
ATOM 2041 C CA . SER A 1 266 ? 31.402 29.562 38.460 1.00 28.47 266 SER A CA 1
ATOM 2042 C C . SER A 1 266 ? 30.153 29.903 37.580 1.00 28.47 266 SER A C 1
ATOM 2044 O O . SER A 1 266 ? 30.076 29.494 36.424 1.00 28.47 266 SER A O 1
ATOM 2046 N N . LEU A 1 267 ? 29.162 30.644 38.111 1.00 29.12 267 LEU A N 1
ATOM 2047 C CA . LEU A 1 267 ? 28.016 31.258 37.394 1.00 29.12 267 LEU A CA 1
ATOM 2048 C C . LEU A 1 267 ? 28.249 32.778 37.181 1.00 29.12 267 LEU A C 1
ATOM 2050 O O . LEU A 1 267 ? 29.014 33.367 37.948 1.00 29.12 267 LEU A O 1
ATOM 2054 N N . PRO A 1 268 ? 27.575 33.438 36.208 1.00 35.69 268 PRO A N 1
ATOM 2055 C CA . PRO A 1 268 ? 26.345 34.158 36.580 1.00 35.69 268 PRO A CA 1
ATOM 2056 C C . PRO A 1 268 ? 25.188 34.155 35.548 1.00 35.69 268 PRO A C 1
ATOM 2058 O O . PRO A 1 268 ? 25.337 34.489 34.378 1.00 35.69 268 PRO A O 1
ATOM 2061 N N . SER A 1 269 ? 24.003 33.835 36.067 1.00 27.31 269 SER A N 1
ATOM 2062 C CA . SER A 1 269 ? 22.705 34.530 35.954 1.00 27.31 269 SER A CA 1
ATOM 2063 C C . SER A 1 269 ? 22.314 35.418 34.745 1.00 27.31 269 SER A C 1
ATOM 2065 O O . SER A 1 269 ? 22.843 36.504 34.549 1.00 27.31 269 SER A O 1
ATOM 2067 N N . SER A 1 270 ? 21.157 35.052 34.163 1.00 28.61 270 SER A N 1
ATOM 2068 C CA . SER A 1 270 ? 19.999 35.908 33.790 1.00 28.61 270 SER A CA 1
ATOM 2069 C C . SER A 1 270 ? 20.120 37.042 32.751 1.00 28.61 270 SER A C 1
ATOM 2071 O O . SER A 1 270 ? 20.761 38.052 33.015 1.00 28.61 270 SER A O 1
ATOM 2073 N N . GLN A 1 271 ? 19.258 37.009 31.720 1.00 27.83 271 GLN A N 1
ATOM 2074 C CA . GLN A 1 271 ? 18.043 37.856 31.646 1.00 27.83 271 GLN A CA 1
ATOM 2075 C C . GLN A 1 271 ? 17.110 37.460 30.477 1.00 27.83 271 GLN A C 1
ATOM 2077 O O . GLN A 1 271 ? 17.513 36.758 29.554 1.00 27.83 271 GLN A O 1
ATOM 2082 N N . MET A 1 272 ? 15.839 37.878 30.548 1.00 30.12 272 MET A N 1
ATOM 2083 C CA . MET A 1 272 ? 14.822 37.676 29.502 1.00 30.12 272 MET A CA 1
ATOM 2084 C C . MET A 1 272 ? 14.821 38.824 28.487 1.00 30.12 272 MET A C 1
ATOM 2086 O O . MET A 1 272 ? 15.042 39.970 28.873 1.00 30.12 272 MET A O 1
ATOM 2090 N N . THR A 1 273 ? 14.394 38.568 27.246 1.00 24.98 273 THR A N 1
ATOM 2091 C CA . THR A 1 273 ? 13.544 39.519 26.495 1.00 24.98 273 THR A CA 1
ATOM 2092 C C . THR A 1 273 ? 12.814 38.838 25.332 1.00 24.98 273 THR A C 1
ATOM 2094 O O . THR A 1 273 ? 13.317 37.894 24.727 1.00 24.98 273 THR A O 1
ATOM 2097 N N . SER A 1 274 ? 11.591 39.298 25.066 1.00 29.23 274 SER A N 1
ATOM 2098 C CA . SER A 1 274 ? 10.645 38.789 24.059 1.00 29.23 274 SER A CA 1
ATOM 2099 C C . SER A 1 274 ? 10.770 39.514 22.695 1.00 29.23 274 SER A C 1
ATOM 2101 O O . SER A 1 274 ? 11.470 40.522 22.610 1.00 29.23 274 SER A O 1
ATOM 2103 N N . PRO A 1 275 ? 10.132 39.010 21.613 1.00 42.09 275 PRO A N 1
ATOM 2104 C CA . PRO A 1 275 ? 10.477 39.360 20.226 1.00 42.09 275 PRO A CA 1
ATOM 2105 C C . PRO A 1 275 ? 9.568 40.418 19.571 1.00 42.09 275 PRO A C 1
ATOM 2107 O O . PRO A 1 275 ? 8.420 40.582 19.974 1.00 42.09 275 PRO A O 1
ATOM 2110 N N . LEU A 1 276 ? 10.058 41.053 18.495 1.00 28.08 276 LEU A N 1
ATOM 2111 C CA . LEU A 1 276 ? 9.331 41.913 17.535 1.00 28.08 276 LEU A CA 1
ATOM 2112 C C . LEU A 1 276 ? 10.209 42.115 16.256 1.00 28.08 276 LEU A C 1
ATOM 2114 O O . LEU A 1 276 ? 11.402 41.822 16.319 1.00 28.08 276 LEU A O 1
ATOM 2118 N N . PRO A 1 277 ? 9.679 42.599 15.110 1.00 34.00 277 PRO A N 1
ATOM 2119 C CA . PRO A 1 277 ? 9.000 41.852 14.037 1.00 34.00 277 PRO A CA 1
ATOM 2120 C C . PRO A 1 277 ? 9.860 41.765 12.729 1.00 34.00 277 PRO A C 1
ATOM 2122 O O . PRO A 1 277 ? 11.006 42.214 12.736 1.00 34.00 277 PRO A O 1
ATOM 2125 N N . PRO A 1 278 ? 9.392 41.172 11.602 1.00 31.30 278 PRO A N 1
ATOM 2126 C CA . PRO A 1 278 ? 10.269 40.878 10.462 1.00 31.30 278 PRO A CA 1
ATOM 2127 C C . PRO A 1 278 ? 10.501 42.088 9.543 1.00 31.30 278 PRO A C 1
ATOM 2129 O O . PRO A 1 278 ? 9.560 42.776 9.156 1.00 31.30 278 PRO A O 1
ATOM 2132 N N . GLY A 1 279 ? 11.756 42.295 9.139 1.00 24.58 279 GLY A N 1
ATOM 2133 C CA . GLY A 1 279 ? 12.120 43.230 8.074 1.00 24.58 279 GLY A CA 1
ATOM 2134 C C . GLY A 1 279 ? 12.017 42.578 6.695 1.00 24.58 279 GLY A C 1
ATOM 2135 O O . GLY A 1 279 ? 12.594 41.515 6.462 1.00 24.58 279 GLY A O 1
ATOM 2136 N N . GLU A 1 280 ? 11.307 43.229 5.777 1.00 31.27 280 GLU A N 1
ATOM 2137 C CA . GLU A 1 280 ? 11.291 42.864 4.361 1.00 31.27 280 GLU A CA 1
ATOM 2138 C C . GLU A 1 280 ? 12.697 43.003 3.760 1.00 31.27 280 GLU A C 1
ATOM 2140 O O . GLU A 1 280 ? 13.358 44.029 3.923 1.00 31.27 280 GLU A O 1
ATOM 2145 N N . CYS A 1 281 ? 13.151 41.996 3.014 1.00 26.11 281 CYS A N 1
ATOM 2146 C CA . CYS A 1 281 ? 14.325 42.139 2.160 1.00 26.11 281 CYS A CA 1
ATOM 2147 C C . CYS A 1 281 ? 14.088 41.418 0.833 1.00 26.11 281 CYS A C 1
ATOM 2149 O O . CYS A 1 281 ? 14.298 40.211 0.701 1.00 26.11 281 CYS A O 1
ATOM 2151 N N . SER A 1 282 ? 13.625 42.183 -0.155 1.00 28.75 282 SER A N 1
ATOM 2152 C CA . SER A 1 282 ? 13.636 41.748 -1.547 1.00 28.75 282 SER A CA 1
ATOM 2153 C C . SER A 1 282 ? 15.081 41.708 -2.044 1.00 28.75 282 SER A C 1
ATOM 2155 O O . SER A 1 282 ? 15.745 42.741 -2.124 1.00 28.75 282 SER A O 1
ATOM 2157 N N . MET A 1 283 ? 15.565 40.519 -2.403 1.00 30.81 283 MET A N 1
ATOM 2158 C CA . MET A 1 283 ? 16.706 40.370 -3.306 1.00 30.81 283 MET A CA 1
ATOM 2159 C C . MET A 1 283 ? 16.397 39.320 -4.362 1.00 30.81 283 MET A C 1
ATOM 2161 O O . MET A 1 283 ? 16.697 38.133 -4.229 1.00 30.81 283 MET A O 1
ATOM 2165 N N . GLU A 1 284 ? 15.826 39.810 -5.453 1.00 36.78 284 GLU A N 1
ATOM 2166 C CA . GLU A 1 284 ? 15.792 39.137 -6.741 1.00 36.78 284 GLU A CA 1
ATOM 2167 C C . GLU A 1 284 ? 17.233 38.805 -7.169 1.00 36.78 284 GLU A C 1
ATOM 2169 O O . GLU A 1 284 ? 18.039 39.695 -7.451 1.00 36.78 284 GLU A O 1
ATOM 2174 N N . LYS A 1 285 ? 17.606 37.519 -7.165 1.00 30.58 285 LYS A N 1
ATOM 2175 C CA . LYS A 1 285 ? 18.951 37.097 -7.579 1.00 30.58 285 LYS A CA 1
ATOM 2176 C C . LYS A 1 285 ? 18.922 35.833 -8.427 1.00 30.58 285 LYS A C 1
ATOM 2178 O O . LYS A 1 285 ? 19.098 34.720 -7.943 1.00 30.58 285 LYS A O 1
ATOM 2183 N N . THR A 1 286 ? 18.709 36.069 -9.719 1.00 29.73 286 THR A N 1
ATOM 2184 C CA . THR A 1 286 ? 19.174 35.284 -10.873 1.00 29.73 286 THR A CA 1
ATOM 2185 C C . THR A 1 286 ? 19.445 33.805 -10.592 1.00 29.73 286 THR A C 1
ATOM 2187 O O . THR A 1 286 ? 20.588 33.392 -10.376 1.00 29.73 286 THR A O 1
ATOM 2190 N N . ILE A 1 287 ? 18.392 32.987 -10.671 1.00 29.98 287 ILE A N 1
ATOM 2191 C CA . ILE A 1 287 ? 18.515 31.528 -10.667 1.00 29.98 287 ILE A CA 1
ATOM 2192 C C . ILE A 1 287 ? 19.316 31.115 -11.907 1.00 29.98 287 ILE A C 1
ATOM 2194 O O . ILE A 1 287 ? 18.793 31.059 -13.020 1.00 29.98 287 ILE A O 1
ATOM 2198 N N . ARG A 1 288 ? 20.600 30.793 -11.714 1.00 26.16 288 ARG A N 1
ATOM 2199 C CA . ARG A 1 288 ? 21.351 30.008 -12.695 1.00 26.16 288 ARG A CA 1
ATOM 2200 C C . ARG A 1 288 ? 20.684 28.642 -12.787 1.00 26.16 288 ARG A C 1
ATOM 2202 O O . ARG A 1 288 ? 20.590 27.931 -11.791 1.00 26.16 288 ARG A O 1
ATOM 2209 N N . THR A 1 289 ? 20.228 28.295 -13.984 1.00 32.53 289 THR A N 1
ATOM 2210 C CA . THR A 1 289 ? 19.609 27.009 -14.305 1.00 32.53 289 THR A CA 1
ATOM 2211 C C . THR A 1 289 ? 20.575 25.863 -14.014 1.00 32.53 289 THR A C 1
ATOM 2213 O O . THR A 1 289 ? 21.417 25.528 -14.848 1.00 32.53 289 THR A O 1
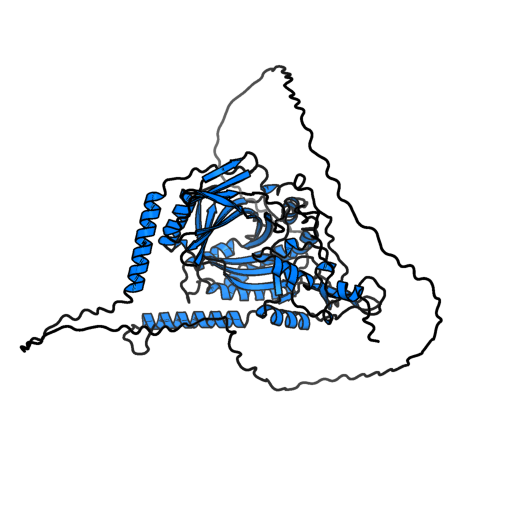ATOM 2216 N N . SER A 1 290 ? 20.454 25.251 -12.835 1.00 31.62 290 SER A N 1
ATOM 2217 C CA . SER A 1 290 ? 21.033 23.936 -12.589 1.00 31.62 290 SER A CA 1
ATOM 2218 C C . SER A 1 290 ? 20.299 22.906 -13.448 1.00 31.62 290 SER A C 1
ATOM 2220 O O . SER A 1 290 ? 19.095 23.011 -13.708 1.00 31.62 290 SER A O 1
ATOM 2222 N N . SER A 1 291 ? 21.048 21.930 -13.946 1.00 32.97 291 SER A N 1
ATOM 2223 C CA . SER A 1 291 ? 20.569 20.896 -14.854 1.00 32.97 291 SER A CA 1
ATOM 2224 C C . SER A 1 291 ? 19.485 20.039 -14.193 1.00 32.97 291 SER A C 1
ATOM 2226 O O . SER A 1 291 ? 19.774 19.089 -13.467 1.00 32.97 291 SER A O 1
ATOM 2228 N N . ARG A 1 292 ? 18.212 20.344 -14.482 1.00 35.22 292 ARG A N 1
ATOM 2229 C CA . ARG A 1 292 ? 17.116 19.391 -14.264 1.00 35.22 292 ARG A CA 1
ATOM 2230 C C . ARG A 1 292 ? 17.449 18.107 -15.036 1.00 35.22 292 ARG A C 1
ATOM 2232 O O . ARG A 1 292 ? 17.696 18.208 -16.240 1.00 35.22 292 ARG A O 1
ATOM 2239 N N . PRO A 1 293 ? 17.387 16.918 -14.410 1.00 38.62 293 PRO A N 1
ATOM 2240 C CA . PRO A 1 293 ? 17.250 15.680 -15.162 1.00 38.62 293 PRO A CA 1
ATOM 2241 C C . PRO A 1 293 ? 16.045 15.830 -16.094 1.00 38.62 293 PRO A C 1
ATOM 2243 O O . PRO A 1 293 ? 14.961 16.219 -15.640 1.00 38.62 293 PRO A O 1
ATOM 2246 N N . ARG A 1 294 ? 16.238 15.582 -17.393 1.00 45.62 294 ARG A N 1
ATOM 2247 C CA . ARG A 1 294 ? 15.129 15.506 -18.344 1.00 45.62 294 ARG A CA 1
ATOM 2248 C C . ARG A 1 294 ? 14.360 14.224 -18.044 1.00 45.62 294 ARG A C 1
ATOM 2250 O O . ARG A 1 294 ? 14.671 13.179 -18.596 1.00 45.62 294 ARG A O 1
ATOM 2257 N N . VAL A 1 295 ? 13.362 14.320 -17.169 1.00 55.84 295 VAL A N 1
ATOM 2258 C CA . VAL A 1 295 ? 12.255 13.361 -17.199 1.00 55.84 295 VAL A CA 1
ATOM 2259 C C . VAL A 1 295 ? 11.674 13.457 -18.606 1.00 55.84 295 VAL A C 1
ATOM 2261 O O . VAL A 1 295 ? 11.368 14.573 -19.041 1.00 55.84 295 VAL A O 1
ATOM 2264 N N . ASP A 1 296 ? 11.581 12.335 -19.322 1.00 63.44 296 ASP A N 1
ATOM 2265 C CA . ASP A 1 296 ? 10.964 12.317 -20.647 1.00 63.44 296 ASP A CA 1
ATOM 2266 C C . ASP A 1 296 ? 9.572 12.948 -20.554 1.00 63.44 296 ASP A C 1
ATOM 2268 O O . ASP A 1 296 ? 8.704 12.496 -19.802 1.00 63.44 296 ASP A O 1
ATOM 2272 N N . THR A 1 297 ? 9.386 14.038 -21.297 1.00 71.44 297 THR A N 1
ATOM 2273 C CA . THR A 1 297 ? 8.171 14.838 -21.219 1.00 71.44 297 THR A CA 1
ATOM 2274 C C . THR A 1 297 ? 6.953 14.072 -21.698 1.00 71.44 297 THR A C 1
ATOM 2276 O O . THR A 1 297 ? 5.857 14.419 -21.277 1.00 71.44 297 THR A O 1
ATOM 2279 N N . GLU A 1 298 ? 7.113 13.061 -22.556 1.00 83.38 298 GLU A N 1
ATOM 2280 C CA . GLU A 1 298 ? 5.968 12.317 -23.072 1.00 83.38 298 GLU A CA 1
ATOM 2281 C C . GLU A 1 298 ? 5.528 11.227 -22.096 1.00 83.38 298 GLU A C 1
ATOM 2283 O O . GLU A 1 298 ? 4.379 11.241 -21.657 1.00 83.38 298 GLU A O 1
ATOM 2288 N N . THR A 1 299 ? 6.455 10.392 -21.615 1.00 83.00 299 THR A N 1
ATOM 2289 C CA . THR A 1 299 ? 6.149 9.404 -20.567 1.00 83.00 299 THR A CA 1
ATOM 2290 C C . THR A 1 299 ? 5.626 10.070 -19.285 1.00 83.00 299 THR A C 1
ATOM 2292 O O . THR A 1 299 ? 4.707 9.551 -18.651 1.00 83.00 299 THR A O 1
ATOM 2295 N N . ALA A 1 300 ? 6.138 11.254 -18.919 1.00 87.12 300 ALA A N 1
ATOM 2296 C CA . ALA A 1 300 ? 5.632 12.020 -17.778 1.00 87.12 300 ALA A CA 1
ATOM 2297 C C . ALA A 1 300 ? 4.181 12.503 -17.960 1.00 87.12 300 ALA A C 1
ATOM 2299 O O . ALA A 1 300 ? 3.401 12.404 -17.015 1.00 87.12 300 ALA A O 1
ATOM 2300 N N . LYS A 1 301 ? 3.801 12.994 -19.151 1.00 90.56 301 LYS A N 1
ATOM 2301 C CA . LYS A 1 301 ? 2.403 13.361 -19.454 1.00 90.56 301 LYS A CA 1
ATOM 2302 C C . LYS A 1 301 ? 1.496 12.137 -19.444 1.00 90.56 301 LYS A C 1
ATOM 2304 O O . LYS A 1 301 ? 0.431 12.184 -18.841 1.00 90.56 301 LYS A O 1
ATOM 2309 N N . SER A 1 302 ? 1.916 11.038 -20.080 1.00 91.62 302 SER A N 1
ATOM 2310 C CA . SER A 1 302 ? 1.140 9.792 -20.103 1.00 91.62 302 SER A CA 1
ATOM 2311 C C . SER A 1 302 ? 0.900 9.251 -18.692 1.00 91.62 302 SER A C 1
ATOM 2313 O O . SER A 1 302 ? -0.180 8.739 -18.401 1.00 91.62 302 SER A O 1
ATOM 2315 N N . LEU A 1 303 ? 1.885 9.398 -17.799 1.00 93.56 303 LEU A N 1
ATOM 2316 C CA . LEU A 1 303 ? 1.743 9.071 -16.383 1.00 93.56 303 LEU A CA 1
ATOM 2317 C C . LEU A 1 303 ? 0.792 10.032 -15.663 1.00 93.56 303 LEU A C 1
ATOM 2319 O O . LEU A 1 303 ? -0.070 9.566 -14.922 1.00 93.56 303 LEU A O 1
ATOM 2323 N N . GLU A 1 304 ? 0.891 11.343 -15.893 1.00 94.19 304 GLU A N 1
ATOM 2324 C CA . GLU A 1 304 ? -0.027 12.303 -15.275 1.00 94.19 304 GLU A CA 1
ATOM 2325 C C . GLU A 1 304 ? -1.487 12.079 -15.704 1.00 94.19 304 GLU A C 1
ATOM 2327 O O . GLU A 1 304 ? -2.350 11.993 -14.832 1.00 94.19 304 GLU A O 1
ATOM 2332 N N . GLU A 1 305 ? -1.776 11.882 -16.994 1.00 93.62 305 GLU A N 1
ATOM 2333 C CA . GLU A 1 305 ? -3.146 11.620 -17.470 1.00 93.62 305 GLU A CA 1
ATOM 2334 C C . GLU A 1 305 ? -3.716 10.298 -16.922 1.00 93.62 305 GLU A C 1
ATOM 2336 O O . GLU A 1 305 ? -4.894 10.227 -16.564 1.00 93.62 305 GLU A O 1
ATOM 2341 N N . ARG A 1 306 ? -2.893 9.255 -16.745 1.00 94.06 306 ARG A N 1
ATOM 2342 C CA . ARG A 1 306 ? -3.341 8.002 -16.107 1.00 94.06 306 ARG A CA 1
ATOM 2343 C C . ARG A 1 306 ? -3.566 8.150 -14.603 1.00 94.06 306 ARG A C 1
ATOM 2345 O O . ARG A 1 306 ? -4.533 7.599 -14.080 1.00 94.06 306 ARG A O 1
ATOM 2352 N N . ILE A 1 307 ? -2.737 8.926 -13.901 1.00 95.25 307 ILE A N 1
ATOM 2353 C CA . ILE A 1 307 ? -2.967 9.260 -12.483 1.00 95.25 307 ILE A CA 1
ATOM 2354 C C . ILE A 1 307 ? -4.222 10.132 -12.332 1.00 95.25 307 ILE A C 1
ATOM 2356 O O . ILE A 1 307 ? -4.972 9.959 -11.374 1.00 95.25 307 ILE A O 1
ATOM 2360 N N . LYS A 1 308 ? -4.490 11.029 -13.281 1.00 94.75 308 LYS A N 1
ATOM 2361 C CA . LYS A 1 308 ? -5.702 11.851 -13.339 1.00 94.75 308 LYS A CA 1
ATOM 2362 C C . LYS A 1 308 ? -6.954 10.999 -13.569 1.00 94.75 308 LYS A C 1
ATOM 2364 O O . LYS A 1 308 ? -7.915 11.152 -12.820 1.00 94.75 308 LYS A O 1
ATOM 2369 N N . SER A 1 309 ? -6.913 10.048 -14.508 1.00 93.25 309 SER A N 1
ATOM 2370 C CA . SER A 1 309 ? -7.953 9.020 -14.688 1.00 93.25 309 SER A CA 1
ATOM 2371 C C . SER A 1 309 ? -8.191 8.242 -13.385 1.00 93.25 309 SER A C 1
ATOM 2373 O O . SER A 1 309 ? -9.315 8.213 -12.881 1.00 93.25 309 SER A O 1
ATOM 2375 N N . LEU A 1 310 ? -7.130 7.734 -12.747 1.00 94.69 310 LEU A N 1
ATOM 2376 C CA . LEU A 1 310 ? -7.215 7.078 -11.437 1.00 94.69 310 LEU A CA 1
ATOM 2377 C C . LEU A 1 310 ? -7.864 7.973 -10.366 1.00 94.69 310 LEU A C 1
ATOM 2379 O O . LEU A 1 310 ? -8.755 7.537 -9.640 1.00 94.69 310 LEU A O 1
ATOM 2383 N N . ALA A 1 311 ? -7.455 9.238 -10.274 1.00 94.88 311 ALA A N 1
ATOM 2384 C CA . ALA A 1 311 ? -8.015 10.190 -9.322 1.00 94.88 311 ALA A CA 1
ATOM 2385 C C . ALA A 1 311 ? -9.489 10.519 -9.614 1.00 94.88 311 ALA A C 1
ATOM 2387 O O . ALA A 1 311 ? -10.245 10.762 -8.677 1.00 94.88 311 ALA A O 1
ATOM 2388 N N . SER A 1 312 ? -9.926 10.487 -10.875 1.00 94.00 312 SER A N 1
ATOM 2389 C CA . SER A 1 312 ? -11.330 10.716 -11.227 1.00 94.00 312 SER A CA 1
ATOM 2390 C C . SER A 1 312 ? -12.256 9.610 -10.694 1.00 94.00 312 SER A C 1
ATOM 2392 O O . SER A 1 312 ? -13.304 9.928 -10.133 1.00 94.00 312 SER A O 1
ATOM 2394 N N . MET A 1 313 ? -11.817 8.341 -10.692 1.00 92.56 313 MET A N 1
ATOM 2395 C CA . MET A 1 313 ? -12.532 7.242 -10.014 1.00 92.56 313 MET A CA 1
ATOM 2396 C C . MET A 1 313 ? -12.666 7.488 -8.504 1.00 92.56 313 MET A C 1
ATOM 2398 O O . MET A 1 313 ? -13.703 7.207 -7.900 1.00 92.56 313 MET A O 1
ATOM 2402 N N . MET A 1 314 ? -11.629 8.062 -7.886 1.00 95.06 314 MET A N 1
ATOM 2403 C CA . MET A 1 314 ? -11.600 8.321 -6.445 1.00 95.06 314 MET A CA 1
ATOM 2404 C C . MET A 1 314 ? -12.590 9.409 -5.990 1.00 95.06 314 MET A C 1
ATOM 2406 O O . MET A 1 314 ? -12.854 9.487 -4.792 1.00 95.06 314 MET A O 1
ATOM 2410 N N . GLN A 1 315 ? -13.209 10.188 -6.891 1.00 95.12 315 GLN A N 1
ATOM 2411 C CA . GLN A 1 315 ? -14.294 11.128 -6.537 1.00 95.12 315 GLN A CA 1
ATOM 2412 C C . GLN A 1 315 ? -15.534 10.416 -5.962 1.00 95.12 315 GLN A C 1
ATOM 2414 O O . GLN A 1 315 ? -16.306 11.008 -5.208 1.00 95.12 315 GLN A O 1
ATOM 2419 N N . PHE A 1 316 ? -15.722 9.139 -6.308 1.00 94.25 316 PHE A N 1
ATOM 2420 C CA . PHE A 1 316 ? -16.879 8.324 -5.919 1.00 94.25 316 PHE A CA 1
ATOM 2421 C C . PHE A 1 316 ? -16.580 7.359 -4.761 1.00 94.25 316 PHE A C 1
ATOM 2423 O O . PHE A 1 316 ? -17.475 6.663 -4.286 1.00 94.25 316 PHE A O 1
ATOM 2430 N N . ALA A 1 317 ? -15.326 7.292 -4.303 1.00 94.00 317 ALA A N 1
ATOM 2431 C CA . ALA A 1 317 ? -14.872 6.344 -3.291 1.00 94.00 317 ALA A CA 1
ATOM 2432 C C . ALA A 1 317 ? -15.330 6.766 -1.879 1.00 94.00 317 ALA A C 1
ATOM 2434 O O . ALA A 1 317 ? -14.833 7.776 -1.378 1.00 94.00 317 ALA A O 1
ATOM 2435 N N . PRO A 1 318 ? -16.219 6.027 -1.187 1.00 94.00 318 PRO A N 1
ATOM 2436 C CA . PRO A 1 318 ? -16.618 6.369 0.175 1.00 94.00 318 PRO A CA 1
ATOM 2437 C C . PRO A 1 318 ? -15.584 5.882 1.199 1.00 94.00 318 PRO A C 1
ATOM 2439 O O . PRO A 1 318 ? -15.006 4.804 1.041 1.00 94.00 318 PRO A O 1
ATOM 2442 N N . GLY A 1 319 ? -15.396 6.638 2.283 1.00 94.44 319 GLY A N 1
ATOM 2443 C CA . GLY A 1 319 ? -14.493 6.289 3.386 1.00 94.44 319 GLY A CA 1
ATOM 2444 C C . GLY A 1 319 ? -13.140 7.005 3.326 1.00 94.44 319 GLY A C 1
ATOM 2445 O O . GLY A 1 319 ? -13.035 8.123 2.826 1.00 94.44 319 GLY A O 1
ATOM 2446 N N . HIS A 1 320 ? -12.094 6.396 3.888 1.00 94.88 320 HIS A N 1
ATOM 2447 C CA . HIS A 1 320 ? -10.745 6.970 3.873 1.00 94.88 320 HIS A CA 1
ATOM 2448 C C . HIS A 1 320 ? -10.080 6.758 2.507 1.00 94.88 320 HIS A C 1
ATOM 2450 O O . HIS A 1 320 ? -9.243 5.870 2.346 1.00 94.88 320 HIS A O 1
ATOM 2456 N N . ALA A 1 321 ? -10.469 7.579 1.533 1.00 95.75 321 ALA A N 1
ATOM 2457 C CA . ALA A 1 321 ? -9.878 7.605 0.203 1.00 95.75 321 ALA A CA 1
ATOM 2458 C C . ALA A 1 321 ? -8.458 8.197 0.226 1.00 95.75 321 ALA A C 1
ATOM 2460 O O . ALA A 1 321 ? -8.204 9.227 0.852 1.00 95.75 321 ALA A O 1
ATOM 2461 N N . THR A 1 322 ? -7.531 7.563 -0.490 1.00 95.94 322 THR A N 1
ATOM 2462 C CA . THR A 1 322 ? -6.166 8.057 -0.711 1.00 95.94 322 THR A CA 1
ATOM 2463 C C . THR A 1 322 ? -5.684 7.673 -2.105 1.00 95.94 322 THR A C 1
ATOM 2465 O O . THR A 1 322 ? -5.944 6.561 -2.555 1.00 95.94 322 THR A O 1
ATOM 2468 N N . VAL A 1 323 ? -4.910 8.543 -2.754 1.00 96.88 323 VAL A N 1
ATOM 2469 C CA . VAL A 1 323 ? -4.045 8.154 -3.876 1.00 96.88 323 VAL A CA 1
ATOM 2470 C C . VAL A 1 323 ? -2.599 8.205 -3.394 1.00 96.88 323 VAL A C 1
ATOM 2472 O O . VAL A 1 323 ? -2.157 9.209 -2.831 1.00 96.88 323 VAL A O 1
ATOM 2475 N N . ARG A 1 324 ? -1.863 7.107 -3.576 1.00 96.38 324 ARG A N 1
ATOM 2476 C CA . ARG A 1 324 ? -0.468 6.971 -3.134 1.00 96.38 324 ARG A CA 1
ATOM 2477 C C . ARG A 1 324 ? 0.367 6.246 -4.176 1.00 96.38 324 ARG A C 1
ATOM 2479 O O . ARG A 1 324 ? -0.140 5.407 -4.915 1.00 96.38 324 ARG A O 1
ATOM 2486 N N . LEU A 1 325 ? 1.658 6.542 -4.202 1.00 97.75 325 LEU A N 1
ATOM 2487 C CA . LEU A 1 325 ? 2.624 5.874 -5.065 1.00 97.75 325 LEU A CA 1
ATOM 2488 C C . LEU A 1 325 ? 3.486 4.949 -4.211 1.00 97.75 325 LEU A C 1
ATOM 2490 O O . LEU A 1 325 ? 4.139 5.410 -3.286 1.00 97.75 325 LEU A O 1
ATOM 2494 N N . LYS A 1 326 ? 3.485 3.651 -4.501 1.00 97.62 326 LYS A N 1
ATOM 2495 C CA . LYS A 1 326 ? 4.287 2.626 -3.827 1.00 97.62 326 LYS A CA 1
ATOM 2496 C C . LYS A 1 326 ? 5.479 2.248 -4.700 1.00 97.62 326 LYS A C 1
ATOM 2498 O O . LYS A 1 326 ? 5.316 2.059 -5.906 1.00 97.62 326 LYS A O 1
ATOM 2503 N N . PHE A 1 327 ? 6.643 2.084 -4.086 1.00 97.00 327 PHE A N 1
ATOM 2504 C CA . PHE A 1 327 ? 7.763 1.383 -4.710 1.00 97.00 327 PHE A CA 1
ATOM 2505 C C . PHE A 1 327 ? 7.622 -0.120 -4.454 1.00 97.00 327 PHE A C 1
ATOM 2507 O O . PHE A 1 327 ? 7.083 -0.531 -3.424 1.00 97.00 327 PHE A O 1
ATOM 2514 N N . GLY A 1 328 ? 8.083 -0.941 -5.390 1.00 94.50 328 GLY A N 1
ATOM 2515 C CA . GLY A 1 328 ? 7.946 -2.388 -5.287 1.00 94.50 328 GLY A CA 1
ATOM 2516 C C . GLY A 1 328 ? 8.452 -3.101 -6.529 1.00 94.50 328 GLY A C 1
ATOM 2517 O O . GLY A 1 328 ? 9.337 -2.593 -7.206 1.00 94.50 328 GLY A O 1
ATOM 2518 N N . ARG A 1 329 ? 7.910 -4.278 -6.833 1.00 90.31 329 ARG A N 1
ATOM 2519 C CA . ARG A 1 329 ? 8.273 -5.064 -8.022 1.00 90.31 329 ARG A CA 1
ATOM 2520 C C . ARG A 1 329 ? 7.065 -5.714 -8.659 1.00 90.31 329 ARG A C 1
ATOM 2522 O O . ARG A 1 329 ? 6.300 -6.374 -7.952 1.00 90.31 329 ARG A O 1
ATOM 2529 N N . PHE A 1 330 ? 6.956 -5.597 -9.978 1.00 92.00 330 PHE A N 1
ATOM 2530 C CA . PHE A 1 330 ? 6.057 -6.403 -10.786 1.00 92.00 330 PHE A CA 1
ATOM 2531 C C . PHE A 1 330 ? 6.704 -7.735 -11.158 1.00 92.00 330 PHE A C 1
ATOM 2533 O O . PHE A 1 330 ? 7.877 -7.821 -11.529 1.00 92.00 330 PHE A O 1
ATOM 2540 N N . TYR A 1 331 ? 5.905 -8.792 -11.071 1.00 91.06 331 TYR A N 1
ATOM 2541 C CA . TYR A 1 331 ? 6.261 -10.111 -11.570 1.00 91.06 331 TYR A CA 1
ATOM 2542 C C . TYR A 1 331 ? 5.018 -10.819 -12.096 1.00 91.06 331 TYR A C 1
ATOM 2544 O O . TYR A 1 331 ? 3.919 -10.642 -11.570 1.00 91.06 331 TYR A O 1
ATOM 2552 N N . MET A 1 332 ? 5.193 -11.622 -13.138 1.00 90.62 332 MET A N 1
ATOM 2553 C CA . MET A 1 332 ? 4.131 -12.447 -13.707 1.00 90.62 332 MET A CA 1
ATOM 2554 C C . MET A 1 332 ? 4.382 -13.910 -13.381 1.00 90.62 332 MET A C 1
ATOM 2556 O O . MET A 1 332 ? 5.519 -14.369 -13.473 1.00 90.62 332 MET A O 1
ATOM 2560 N N . VAL A 1 333 ? 3.330 -14.639 -13.019 1.00 87.94 333 VAL A N 1
ATOM 2561 C CA . VAL A 1 333 ? 3.366 -16.084 -12.742 1.00 87.94 333 VAL A CA 1
ATOM 2562 C C . VAL A 1 333 ? 2.701 -16.870 -13.878 1.00 87.94 333 VAL A C 1
ATOM 2564 O O . VAL A 1 333 ? 2.011 -16.289 -14.711 1.00 87.94 333 VAL A O 1
ATOM 2567 N N . ASN A 1 334 ? 2.884 -18.195 -13.906 1.00 82.19 334 ASN A N 1
ATOM 2568 C CA . ASN A 1 334 ? 2.310 -19.099 -14.923 1.00 82.19 334 ASN A CA 1
ATOM 2569 C C . ASN A 1 334 ? 2.724 -18.772 -16.374 1.00 82.19 334 ASN A C 1
ATOM 2571 O O . ASN A 1 334 ? 1.967 -19.010 -17.313 1.00 82.19 334 ASN A O 1
ATOM 2575 N N . PHE A 1 335 ? 3.925 -18.224 -16.562 1.00 81.62 335 PHE A N 1
ATOM 2576 C CA . PHE A 1 335 ? 4.398 -17.772 -17.865 1.00 81.62 335 PHE A CA 1
ATOM 2577 C C . PHE A 1 335 ? 5.032 -18.912 -18.683 1.00 81.62 335 PHE A C 1
ATOM 2579 O O . PHE A 1 335 ? 5.753 -19.750 -18.135 1.00 81.62 335 PHE A O 1
ATOM 2586 N N . ALA A 1 336 ? 4.770 -18.957 -19.993 1.00 82.00 336 ALA A N 1
ATOM 2587 C CA . ALA A 1 336 ? 5.273 -20.013 -20.875 1.00 82.00 336 ALA A CA 1
ATOM 2588 C C . ALA A 1 336 ? 6.786 -19.859 -21.121 1.00 82.00 336 ALA A C 1
ATOM 2590 O O . ALA A 1 336 ? 7.249 -18.775 -21.471 1.00 82.00 336 ALA A O 1
ATOM 2591 N N . ALA A 1 337 ? 7.562 -20.938 -20.963 1.00 78.75 337 ALA A N 1
ATOM 2592 C CA . ALA A 1 337 ? 9.031 -20.883 -21.008 1.00 78.75 337 ALA A CA 1
ATOM 2593 C C . ALA A 1 337 ? 9.590 -20.393 -22.358 1.00 78.75 337 ALA A C 1
ATOM 2595 O O . ALA A 1 337 ? 10.558 -19.641 -22.395 1.00 78.75 337 ALA A O 1
ATOM 2596 N N . GLU A 1 338 ? 8.921 -20.746 -23.455 1.00 78.69 338 GLU A N 1
ATOM 2597 C CA . GLU A 1 338 ? 9.202 -20.283 -24.823 1.00 78.69 338 GLU A CA 1
ATOM 2598 C C . GLU A 1 338 ? 9.063 -18.760 -25.020 1.00 78.69 338 GLU A C 1
ATOM 2600 O O . GLU A 1 338 ? 9.583 -18.205 -25.985 1.00 78.69 338 GLU A O 1
ATOM 2605 N N . GLN A 1 339 ? 8.393 -18.063 -24.096 1.00 82.38 339 GLN A N 1
ATOM 2606 C CA . GLN A 1 339 ? 8.231 -16.610 -24.118 1.00 82.38 339 GLN A CA 1
ATOM 2607 C C . GLN A 1 339 ? 9.291 -15.855 -23.290 1.00 82.38 339 GLN A C 1
ATOM 2609 O O . GLN A 1 339 ? 9.241 -14.622 -23.229 1.00 82.38 339 GLN A O 1
ATOM 2614 N N . VAL A 1 340 ? 10.231 -16.567 -22.656 1.00 84.62 340 VAL A N 1
ATOM 2615 C CA . VAL A 1 340 ? 11.263 -16.021 -21.756 1.00 84.62 340 VAL A CA 1
ATOM 2616 C C . VAL A 1 340 ? 12.631 -16.024 -22.439 1.00 84.62 340 VAL A C 1
ATOM 2618 O O . VAL A 1 340 ? 12.979 -16.948 -23.168 1.00 84.62 340 VAL A O 1
ATOM 2621 N N . ASP A 1 341 ? 13.442 -14.996 -22.193 1.00 83.38 341 ASP A N 1
ATOM 2622 C CA . ASP A 1 341 ? 14.846 -14.971 -22.604 1.00 83.38 341 ASP A CA 1
ATOM 2623 C C . ASP A 1 341 ? 15.684 -15.836 -21.650 1.00 83.38 341 ASP A C 1
ATOM 2625 O O . ASP A 1 341 ? 16.042 -15.421 -20.548 1.00 83.38 341 ASP A O 1
ATOM 2629 N N . VAL A 1 342 ? 15.977 -17.070 -22.072 1.00 70.62 342 VAL A N 1
ATOM 2630 C CA . VAL A 1 342 ? 16.758 -18.057 -21.302 1.00 70.62 342 VAL A CA 1
ATOM 2631 C C . VAL A 1 342 ? 18.231 -18.089 -21.741 1.00 70.62 342 VAL A C 1
ATOM 2633 O O . VAL A 1 342 ? 18.902 -19.110 -21.584 1.00 70.62 342 VAL A O 1
ATOM 2636 N N . THR A 1 343 ? 18.776 -17.005 -22.315 1.00 63.72 343 THR A N 1
ATOM 2637 C CA . THR A 1 343 ? 20.201 -16.991 -22.686 1.00 63.72 343 THR A CA 1
ATOM 2638 C C . THR A 1 343 ? 21.096 -17.026 -21.453 1.00 63.72 343 THR A C 1
ATOM 2640 O O . THR A 1 343 ? 21.402 -15.996 -20.850 1.00 63.72 343 THR A O 1
ATOM 2643 N N . SER A 1 344 ? 21.541 -18.237 -21.130 1.00 50.69 344 SER A N 1
ATOM 2644 C CA . SER A 1 344 ? 22.805 -18.487 -20.444 1.00 50.69 344 SER A CA 1
ATOM 2645 C C . SER A 1 344 ? 23.969 -17.875 -21.233 1.00 50.69 344 SER A C 1
ATOM 2647 O O . SER A 1 344 ? 23.856 -17.639 -22.436 1.00 50.69 344 SER A O 1
ATOM 2649 N N . ASP A 1 345 ? 25.108 -17.653 -20.577 1.00 50.25 345 ASP A N 1
ATOM 2650 C CA . ASP A 1 345 ? 26.292 -17.003 -21.166 1.00 50.25 345 ASP A CA 1
ATOM 2651 C C . ASP A 1 345 ? 26.999 -17.815 -22.278 1.00 50.25 345 ASP A C 1
ATOM 2653 O O . ASP A 1 345 ? 28.099 -17.467 -22.713 1.00 50.25 345 ASP A O 1
ATOM 2657 N N . PHE A 1 346 ? 26.375 -18.892 -22.763 1.00 43.78 346 PHE A N 1
ATOM 2658 C CA . PHE A 1 346 ? 26.861 -19.703 -23.869 1.00 43.78 346 PHE A CA 1
ATOM 2659 C C . PHE A 1 346 ? 26.509 -19.082 -25.224 1.00 43.78 346 PHE A C 1
ATOM 2661 O O . PHE A 1 346 ? 25.372 -18.719 -25.512 1.00 43.78 346 PHE A O 1
ATOM 2668 N N . SER A 1 347 ? 27.536 -19.000 -26.066 1.00 42.88 347 SER A N 1
ATOM 2669 C CA . SER A 1 347 ? 27.629 -18.349 -27.375 1.00 42.88 347 SER A CA 1
ATOM 2670 C C . SER A 1 347 ? 26.731 -18.932 -28.485 1.00 42.88 347 SER A C 1
ATOM 2672 O O . SER A 1 347 ? 27.229 -19.331 -29.538 1.00 42.88 347 SER A O 1
ATOM 2674 N N . GLY A 1 348 ? 25.416 -18.982 -28.272 1.00 49.88 348 GLY A N 1
ATOM 2675 C CA . GLY A 1 348 ? 24.430 -19.225 -29.326 1.00 49.88 348 GLY A CA 1
ATOM 2676 C C . GLY A 1 348 ? 24.095 -17.933 -30.090 1.00 49.88 348 GLY A C 1
ATOM 2677 O O . GLY A 1 348 ? 24.011 -16.867 -29.472 1.00 49.88 348 GLY A O 1
ATOM 2678 N N . PRO A 1 349 ? 23.899 -17.980 -31.420 1.00 43.59 349 PRO A N 1
ATOM 2679 C CA . PRO A 1 349 ? 23.462 -16.815 -32.170 1.00 43.59 349 PRO A CA 1
ATOM 2680 C C . PRO A 1 349 ? 21.966 -16.560 -31.919 1.00 43.59 349 PRO A C 1
ATOM 2682 O O . PRO A 1 349 ? 21.129 -17.413 -32.193 1.00 43.59 349 PRO A O 1
ATOM 2685 N N . PHE A 1 350 ? 21.663 -15.338 -31.469 1.00 52.25 350 PHE A N 1
ATOM 2686 C CA . PHE A 1 350 ?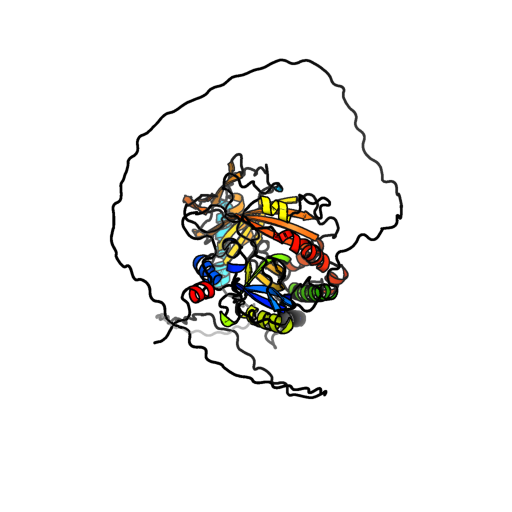 20.327 -14.751 -31.267 1.00 52.25 350 PHE A CA 1
ATOM 2687 C C . PHE A 1 350 ? 19.579 -15.156 -29.974 1.00 52.25 350 PHE A C 1
ATOM 2689 O O . PHE A 1 350 ? 19.256 -16.310 -29.720 1.00 52.25 350 PHE A O 1
ATOM 2696 N N . SER A 1 351 ? 19.317 -14.133 -29.148 1.00 60.81 351 SER A N 1
ATOM 2697 C CA . SER A 1 351 ? 18.636 -14.192 -27.840 1.00 60.81 351 SER A CA 1
ATOM 2698 C C . SER A 1 351 ? 17.101 -14.184 -27.987 1.00 60.81 351 SER A C 1
ATOM 2700 O O . SER A 1 351 ? 16.586 -13.988 -29.091 1.00 60.81 351 SER A O 1
ATOM 2702 N N . GLY A 1 352 ? 16.389 -14.474 -26.891 1.00 62.47 352 GLY A N 1
ATOM 2703 C CA . GLY A 1 352 ? 14.963 -14.808 -26.837 1.00 62.47 352 GLY A CA 1
ATOM 2704 C C . GLY A 1 352 ? 13.983 -13.729 -27.329 1.00 62.47 352 GLY A C 1
ATOM 2705 O O . GLY A 1 352 ? 14.377 -12.655 -27.785 1.00 62.47 352 GLY A O 1
ATOM 2706 N N . PRO A 1 353 ? 12.666 -14.004 -27.280 1.00 82.25 353 PRO A N 1
ATOM 2707 C CA . PRO A 1 353 ? 11.662 -13.263 -28.046 1.00 82.25 353 PRO A CA 1
ATOM 2708 C C . PRO A 1 353 ? 11.561 -11.778 -27.657 1.00 82.25 353 PRO A C 1
ATOM 2710 O O . PRO A 1 353 ? 10.887 -11.390 -26.702 1.00 82.25 353 PRO A O 1
ATOM 2713 N N . PHE A 1 354 ? 12.207 -10.924 -28.456 1.00 88.06 354 PHE A N 1
ATOM 2714 C CA . PHE A 1 354 ? 12.255 -9.482 -28.231 1.00 88.06 354 PHE A CA 1
ATOM 2715 C C . PHE A 1 354 ? 10.987 -8.751 -28.697 1.00 88.06 354 PHE A C 1
ATOM 2717 O O . PHE A 1 354 ? 10.766 -8.560 -29.906 1.00 88.06 354 PHE A O 1
ATOM 2724 N N . ARG A 1 355 ? 10.231 -8.218 -27.737 1.00 90.38 355 ARG A N 1
ATOM 2725 C CA . ARG A 1 355 ? 8.959 -7.509 -27.936 1.00 90.38 355 ARG A CA 1
ATOM 2726 C C . ARG A 1 355 ? 9.157 -6.014 -28.195 1.00 90.38 355 ARG A C 1
ATOM 2728 O O . ARG A 1 355 ? 10.150 -5.411 -27.780 1.00 90.38 355 ARG A O 1
ATOM 2735 N N . ARG A 1 356 ? 8.207 -5.410 -28.917 1.00 91.44 356 ARG A N 1
ATOM 2736 C CA . ARG A 1 356 ? 8.053 -3.946 -29.014 1.00 91.44 356 ARG A CA 1
ATOM 2737 C C . ARG A 1 356 ? 7.231 -3.451 -27.819 1.00 91.44 356 ARG A C 1
ATOM 2739 O O . ARG A 1 356 ? 6.488 -4.232 -27.239 1.00 91.44 356 ARG A O 1
ATOM 2746 N N . MET A 1 357 ? 7.336 -2.155 -27.511 1.00 91.06 357 MET A N 1
ATOM 2747 C CA . MET A 1 357 ? 6.594 -1.510 -26.416 1.00 91.06 357 MET A CA 1
ATOM 2748 C C . MET A 1 357 ? 5.085 -1.797 -26.474 1.00 91.06 357 MET A C 1
ATOM 2750 O O . MET A 1 357 ? 4.531 -2.246 -25.484 1.00 91.06 357 MET A O 1
ATOM 2754 N N . ALA A 1 358 ? 4.451 -1.578 -27.634 1.00 90.62 358 ALA A N 1
ATOM 2755 C CA . ALA A 1 358 ? 3.005 -1.746 -27.814 1.00 90.62 358 ALA A CA 1
ATOM 2756 C C . ALA A 1 358 ? 2.549 -3.173 -27.478 1.00 90.62 358 ALA A C 1
ATOM 2758 O O . ALA A 1 358 ? 1.827 -3.352 -26.511 1.00 90.62 358 ALA A O 1
ATOM 2759 N N . ASN A 1 359 ? 3.099 -4.179 -28.171 1.00 90.69 359 ASN A N 1
ATOM 2760 C CA . ASN A 1 359 ? 2.793 -5.591 -27.928 1.00 90.69 359 ASN A CA 1
ATOM 2761 C C . ASN A 1 359 ? 2.938 -5.988 -26.448 1.00 90.69 359 ASN A C 1
ATOM 2763 O O . ASN A 1 359 ? 2.119 -6.732 -25.933 1.00 90.69 359 ASN A O 1
ATOM 2767 N N . LEU A 1 360 ? 3.980 -5.488 -25.771 1.00 91.69 360 LEU A N 1
ATOM 2768 C CA . LEU A 1 360 ? 4.212 -5.768 -24.355 1.00 91.69 360 LEU A CA 1
ATOM 2769 C C . LEU A 1 360 ? 3.178 -5.086 -23.441 1.00 91.69 360 LEU A C 1
ATOM 2771 O O . LEU A 1 360 ? 2.824 -5.644 -22.409 1.00 91.69 360 LEU A O 1
ATOM 2775 N N . LEU A 1 361 ? 2.711 -3.884 -23.786 1.00 92.25 361 LEU A N 1
ATOM 2776 C CA . LEU A 1 361 ? 1.625 -3.226 -23.058 1.00 92.25 361 LEU A CA 1
ATOM 2777 C C . LEU A 1 361 ? 0.301 -3.972 -23.262 1.00 92.25 361 LEU A C 1
ATOM 2779 O O . LEU A 1 361 ? -0.411 -4.170 -22.284 1.00 92.25 361 LEU A O 1
ATOM 2783 N N . ASP A 1 362 ? 0.026 -4.453 -24.477 1.00 90.25 362 ASP A N 1
ATOM 2784 C CA . ASP A 1 362 ? -1.146 -5.288 -24.773 1.00 90.25 362 ASP A CA 1
ATOM 2785 C C . ASP A 1 362 ? -1.106 -6.596 -23.948 1.00 90.25 362 ASP A C 1
ATOM 2787 O O . ASP A 1 362 ? -2.045 -6.887 -23.209 1.00 90.25 362 ASP A O 1
ATOM 2791 N N . ASP A 1 363 ? 0.030 -7.319 -23.970 1.00 88.06 363 ASP A N 1
ATOM 2792 C CA . ASP A 1 363 ? 0.271 -8.528 -23.156 1.00 88.06 363 ASP A CA 1
ATOM 2793 C C . ASP A 1 363 ? 0.023 -8.276 -21.647 1.00 88.06 363 ASP A C 1
ATOM 2795 O O . ASP A 1 363 ? -0.428 -9.162 -20.917 1.00 88.06 363 ASP A O 1
ATOM 2799 N N . LEU A 1 364 ? 0.357 -7.076 -21.156 1.00 91.31 364 LEU A N 1
ATOM 2800 C CA . LEU A 1 364 ? 0.233 -6.687 -19.750 1.00 91.31 364 LEU A CA 1
ATOM 2801 C C . LEU A 1 364 ? -1.200 -6.307 -19.348 1.00 91.31 364 LEU A C 1
ATOM 2803 O O . LEU A 1 364 ? -1.656 -6.744 -18.288 1.00 91.31 364 LEU A O 1
ATOM 2807 N N . GLU A 1 365 ? -1.908 -5.517 -20.164 1.00 90.38 365 GLU A N 1
ATOM 2808 C CA . GLU A 1 365 ? -3.314 -5.167 -19.907 1.00 90.38 365 GLU A CA 1
ATOM 2809 C C . GLU A 1 365 ? -4.189 -6.437 -19.913 1.00 90.38 365 GLU A C 1
ATOM 2811 O O . GLU A 1 365 ? -5.045 -6.575 -19.042 1.00 90.38 365 GLU A O 1
ATOM 2816 N N . ASP A 1 366 ? -3.906 -7.417 -20.785 1.00 86.25 366 ASP A N 1
ATOM 2817 C CA . ASP A 1 366 ? -4.553 -8.743 -20.773 1.00 86.25 366 ASP A CA 1
ATOM 2818 C C . ASP A 1 366 ? -4.174 -9.588 -19.535 1.00 86.25 366 ASP A C 1
ATOM 2820 O O . ASP A 1 366 ? -5.002 -10.324 -18.981 1.00 86.25 366 ASP A O 1
ATOM 2824 N N . ALA A 1 367 ? -2.928 -9.489 -19.054 1.00 85.56 367 ALA A N 1
ATOM 2825 C CA . ALA A 1 367 ? -2.460 -10.237 -17.885 1.00 85.56 367 ALA A CA 1
ATOM 2826 C C . ALA A 1 367 ? -3.041 -9.722 -16.554 1.00 85.56 367 ALA A C 1
ATOM 2828 O O . ALA A 1 367 ? -3.251 -10.520 -15.633 1.00 85.56 367 ALA A O 1
ATOM 2829 N N . THR A 1 368 ? -3.331 -8.425 -16.434 1.00 84.50 368 THR A N 1
ATOM 2830 C CA . THR A 1 368 ? -3.857 -7.802 -15.205 1.00 84.50 368 THR A CA 1
ATOM 2831 C C . THR A 1 368 ? -5.174 -8.419 -14.693 1.00 84.50 368 THR A C 1
ATOM 2833 O O . THR A 1 368 ? -5.180 -8.901 -13.554 1.00 84.50 368 THR A O 1
ATOM 2836 N N . PRO A 1 369 ? -6.271 -8.523 -15.474 1.00 83.25 369 PRO A N 1
ATOM 2837 C CA . PRO A 1 369 ? -7.527 -9.117 -15.003 1.00 83.25 369 PRO A CA 1
ATOM 2838 C C . PRO A 1 369 ? -7.435 -10.630 -14.745 1.00 83.25 369 PRO A C 1
ATOM 2840 O O . PRO A 1 369 ? -8.284 -11.184 -14.048 1.00 83.25 369 PRO A O 1
ATOM 2843 N N . SER A 1 370 ? -6.411 -11.314 -15.272 1.00 82.88 370 SER A N 1
ATOM 2844 C CA . SER A 1 370 ? -6.198 -12.751 -15.037 1.00 82.88 370 SER A CA 1
ATOM 2845 C C . SER A 1 370 ? -5.605 -13.081 -13.657 1.00 82.88 370 SER A C 1
ATOM 2847 O O . SER A 1 370 ? -5.600 -14.243 -13.252 1.00 82.88 370 SER A O 1
ATOM 2849 N N . GLY A 1 371 ? -5.078 -12.085 -12.931 1.00 82.50 371 GLY A N 1
ATOM 2850 C CA . GLY A 1 371 ? -4.369 -12.291 -11.660 1.00 82.50 371 GLY A CA 1
ATOM 2851 C C . GLY A 1 371 ? -2.982 -12.940 -11.798 1.00 82.50 371 GLY A C 1
ATOM 2852 O O . GLY A 1 371 ? -2.366 -13.303 -10.789 1.00 82.50 371 GLY A O 1
ATOM 2853 N N . HIS A 1 372 ? -2.478 -13.096 -13.029 1.00 87.06 372 HIS A N 1
ATOM 2854 C CA . HIS A 1 372 ? -1.116 -13.564 -13.295 1.00 87.06 372 HIS A CA 1
ATOM 2855 C C . HIS A 1 372 ? -0.061 -12.491 -13.020 1.00 87.06 372 HIS A C 1
ATOM 2857 O O . HIS A 1 372 ? 1.034 -12.836 -12.575 1.00 87.06 372 HIS A O 1
ATOM 2863 N N . LEU A 1 373 ? -0.377 -11.210 -13.234 1.00 90.31 373 LEU A N 1
ATOM 2864 C CA . LEU A 1 373 ? 0.483 -10.105 -12.819 1.00 90.31 373 LEU A CA 1
ATOM 2865 C C . LEU A 1 373 ? 0.308 -9.818 -11.321 1.00 90.31 373 LEU A C 1
ATOM 2867 O O . LEU A 1 373 ? -0.808 -9.709 -10.814 1.00 90.31 373 LEU A O 1
ATOM 2871 N N . ARG A 1 374 ? 1.427 -9.674 -10.609 1.00 90.25 374 ARG A N 1
ATOM 2872 C CA . ARG A 1 374 ? 1.489 -9.439 -9.163 1.00 90.25 374 ARG A CA 1
ATOM 2873 C C . ARG A 1 374 ? 2.448 -8.302 -8.837 1.00 90.25 374 ARG A C 1
ATOM 2875 O O . ARG A 1 374 ? 3.351 -8.000 -9.613 1.00 90.25 374 ARG A O 1
ATOM 2882 N N . PHE A 1 375 ? 2.254 -7.686 -7.671 1.00 91.75 375 PHE A N 1
ATOM 2883 C CA . PHE A 1 375 ? 3.099 -6.605 -7.164 1.00 91.75 375 PHE A CA 1
ATOM 2884 C C . PHE A 1 375 ? 3.487 -6.857 -5.706 1.00 91.75 375 PHE A C 1
ATOM 2886 O O . PHE A 1 375 ? 2.610 -7.082 -4.872 1.00 91.75 375 PHE A O 1
ATOM 2893 N N . SER A 1 376 ? 4.781 -6.783 -5.390 1.00 91.44 376 SER A N 1
ATOM 2894 C CA . SER A 1 376 ? 5.279 -6.806 -4.006 1.00 91.44 376 SER A CA 1
ATOM 2895 C C . SER A 1 376 ? 5.786 -5.432 -3.585 1.00 91.44 376 SER A C 1
ATOM 2897 O O . SER A 1 376 ? 6.589 -4.834 -4.295 1.00 91.44 376 SER A O 1
ATOM 2899 N N . THR A 1 377 ? 5.361 -4.961 -2.413 1.00 93.38 377 THR A N 1
ATOM 2900 C CA . THR A 1 377 ? 5.792 -3.704 -1.769 1.00 93.38 377 THR A CA 1
ATOM 2901 C C . THR A 1 377 ? 7.081 -3.829 -0.955 1.00 93.38 377 THR A C 1
ATOM 2903 O O . THR A 1 377 ? 7.599 -2.820 -0.474 1.00 93.38 377 THR A O 1
ATOM 2906 N N . VAL A 1 378 ? 7.602 -5.046 -0.761 1.00 91.44 378 VAL A N 1
ATOM 2907 C CA . VAL A 1 378 ? 8.763 -5.277 0.108 1.00 91.44 378 VAL A CA 1
ATOM 2908 C C . VAL A 1 378 ? 10.052 -4.868 -0.587 1.00 91.44 378 VAL A C 1
ATOM 2910 O O . VAL A 1 378 ? 10.525 -5.532 -1.513 1.00 91.44 378 VAL A O 1
ATOM 2913 N N . LEU A 1 379 ? 10.661 -3.802 -0.073 1.00 90.81 379 LEU A N 1
ATOM 2914 C CA . LEU A 1 379 ? 11.964 -3.332 -0.527 1.00 90.81 379 LEU A CA 1
ATOM 2915 C C . LEU A 1 379 ? 13.100 -4.040 0.219 1.00 90.81 379 LEU A C 1
ATOM 2917 O O . LEU A 1 379 ? 14.058 -4.529 -0.381 1.00 90.81 379 LEU A O 1
ATOM 2921 N N . SER A 1 380 ? 12.982 -4.134 1.544 1.00 88.56 380 SER A N 1
ATOM 2922 C CA . SER A 1 380 ? 14.040 -4.693 2.383 1.00 88.56 380 SER A CA 1
ATOM 2923 C C . SER A 1 380 ? 13.522 -5.424 3.617 1.00 88.56 380 SER A C 1
ATOM 2925 O O . SER A 1 380 ? 12.378 -5.250 4.028 1.00 88.56 380 SER A O 1
ATOM 2927 N N . THR A 1 381 ? 14.383 -6.227 4.234 1.00 84.25 381 THR A N 1
ATOM 2928 C CA . THR A 1 381 ? 14.203 -6.806 5.571 1.00 84.25 381 THR A CA 1
ATOM 2929 C C . THR A 1 381 ? 15.232 -6.285 6.583 1.00 84.25 381 THR A C 1
ATOM 2931 O O . THR A 1 381 ? 15.285 -6.802 7.698 1.00 84.25 381 THR A O 1
ATOM 2934 N N . ILE A 1 382 ? 16.057 -5.287 6.227 1.00 84.06 382 ILE A N 1
ATOM 2935 C CA . ILE A 1 382 ? 17.137 -4.756 7.078 1.00 84.06 382 ILE A CA 1
ATOM 2936 C C . ILE A 1 382 ? 17.107 -3.222 7.219 1.00 84.06 382 ILE A C 1
ATOM 2938 O O . ILE A 1 382 ? 16.743 -2.496 6.299 1.00 84.06 382 ILE A O 1
ATOM 2942 N N . GLY A 1 383 ? 17.546 -2.718 8.377 1.00 87.44 383 GLY A N 1
ATOM 2943 C CA . GLY A 1 383 ? 17.580 -1.282 8.688 1.00 87.44 383 GLY A CA 1
ATOM 2944 C C . GLY A 1 383 ? 18.466 -0.408 7.780 1.00 87.44 383 GLY A C 1
ATOM 2945 O O . GLY A 1 383 ? 18.001 0.655 7.374 1.00 87.44 383 GLY A O 1
ATOM 2946 N N . PRO A 1 384 ? 19.693 -0.823 7.395 1.00 88.06 384 PRO A N 1
ATOM 2947 C CA . PRO A 1 384 ? 20.582 0.005 6.569 1.00 88.06 384 PRO A CA 1
ATOM 2948 C C . PRO A 1 384 ? 20.030 0.344 5.178 1.00 88.06 384 PRO A C 1
ATOM 2950 O O . PRO A 1 384 ? 20.349 1.395 4.624 1.00 88.06 384 PRO A O 1
ATOM 2953 N N . ASP A 1 385 ? 19.178 -0.517 4.621 1.00 90.06 385 ASP A N 1
ATOM 2954 C CA . ASP A 1 385 ? 18.484 -0.235 3.365 1.00 90.06 385 ASP A CA 1
ATOM 2955 C C . ASP A 1 385 ? 17.426 0.862 3.542 1.00 90.06 385 ASP A C 1
ATOM 2957 O O . ASP A 1 385 ? 17.242 1.679 2.647 1.00 90.06 385 ASP A O 1
ATOM 2961 N N . ALA A 1 386 ? 16.756 0.938 4.695 1.00 91.25 386 ALA A N 1
ATOM 2962 C CA . ALA A 1 386 ? 15.803 2.007 4.994 1.00 91.25 386 ALA A CA 1
ATOM 2963 C C . ALA A 1 386 ? 16.489 3.382 5.106 1.00 91.25 386 ALA A C 1
ATOM 2965 O O . ALA A 1 386 ? 15.967 4.375 4.596 1.00 91.25 386 ALA A O 1
ATOM 2966 N N . ASP A 1 387 ? 17.700 3.426 5.673 1.00 90.50 387 ASP A N 1
ATOM 2967 C CA . ASP A 1 387 ? 18.556 4.619 5.649 1.00 90.50 387 ASP A CA 1
ATOM 2968 C C . ASP A 1 387 ? 18.939 5.021 4.212 1.00 90.50 387 ASP A C 1
ATOM 2970 O O . ASP A 1 387 ? 18.901 6.204 3.860 1.00 90.50 387 ASP A O 1
ATOM 2974 N N . ALA A 1 388 ? 19.257 4.040 3.361 1.00 90.06 388 ALA A N 1
ATOM 2975 C CA . ALA A 1 388 ? 19.589 4.267 1.957 1.00 90.06 388 ALA A CA 1
ATOM 2976 C C . ALA A 1 388 ? 18.377 4.710 1.108 1.00 90.06 388 ALA A C 1
ATOM 2978 O O . ALA A 1 388 ? 18.525 5.629 0.304 1.00 90.06 388 ALA A O 1
ATOM 2979 N N . ILE A 1 389 ? 17.179 4.146 1.326 1.00 91.94 389 ILE A N 1
ATOM 2980 C CA . ILE A 1 389 ? 15.911 4.566 0.691 1.00 91.94 389 ILE A CA 1
ATOM 2981 C C . ILE A 1 389 ? 15.631 6.050 0.965 1.00 91.94 389 ILE A C 1
ATOM 2983 O O . ILE A 1 389 ? 15.228 6.791 0.069 1.00 91.94 389 ILE A O 1
ATOM 2987 N N . ALA A 1 390 ? 15.865 6.500 2.200 1.00 86.31 390 ALA A N 1
ATOM 2988 C CA . ALA A 1 390 ? 15.701 7.896 2.591 1.00 86.31 390 ALA A CA 1
ATOM 2989 C C . ALA A 1 390 ? 16.820 8.827 2.070 1.00 86.31 390 ALA A C 1
ATOM 2991 O O . ALA A 1 390 ? 16.740 10.043 2.248 1.00 86.31 390 ALA A O 1
ATOM 2992 N N . GLY A 1 391 ? 17.867 8.287 1.435 1.00 82.12 391 GLY A N 1
ATOM 2993 C CA . GLY A 1 391 ? 18.970 9.063 0.868 1.00 82.12 391 GLY A CA 1
ATOM 2994 C C . GLY A 1 391 ? 19.786 9.839 1.908 1.00 82.12 391 GLY A C 1
ATOM 2995 O O . GLY A 1 391 ? 20.363 10.876 1.573 1.00 82.12 391 GLY A O 1
ATOM 2996 N N . THR A 1 392 ? 19.843 9.371 3.161 1.00 61.09 392 THR A N 1
ATOM 2997 C CA . THR A 1 392 ? 20.464 10.092 4.296 1.00 61.09 392 THR A CA 1
ATOM 2998 C C . THR A 1 392 ? 21.964 10.355 4.126 1.00 61.09 392 THR A C 1
ATOM 3000 O O . THR A 1 392 ? 22.513 11.240 4.777 1.00 61.09 392 THR A O 1
ATOM 3003 N N . SER A 1 393 ? 22.622 9.623 3.226 1.00 55.09 393 SER A N 1
ATOM 3004 C CA . SER A 1 393 ? 24.038 9.751 2.864 1.00 55.09 393 SER A CA 1
ATOM 3005 C C . SER A 1 393 ? 24.307 10.646 1.642 1.00 55.09 393 SER A C 1
ATOM 3007 O O . SER A 1 393 ? 25.450 10.742 1.193 1.00 55.09 393 SER A O 1
ATOM 3009 N N . THR A 1 394 ? 23.285 11.299 1.073 1.00 62.94 394 THR A N 1
ATOM 3010 C CA . THR A 1 394 ? 23.447 12.162 -0.111 1.00 62.94 394 THR A CA 1
ATOM 3011 C C . THR A 1 394 ? 23.973 13.566 0.251 1.00 62.94 394 THR A C 1
ATOM 3013 O O . THR A 1 394 ? 23.542 14.134 1.254 1.00 62.94 394 THR A O 1
ATOM 3016 N N . PRO A 1 395 ? 24.864 14.185 -0.560 1.00 59.84 395 PRO A N 1
ATOM 3017 C CA . PRO A 1 395 ? 25.428 15.511 -0.251 1.00 59.84 395 PRO A CA 1
ATOM 3018 C C . PRO A 1 395 ? 24.409 16.660 -0.232 1.00 59.84 395 PRO A C 1
ATOM 3020 O O . PRO A 1 395 ? 24.649 17.686 0.398 1.00 59.84 395 PRO A O 1
ATOM 3023 N N . ILE A 1 396 ? 23.292 16.507 -0.949 1.00 67.19 396 ILE A N 1
ATOM 3024 C CA . ILE A 1 396 ? 22.172 17.451 -0.969 1.00 67.19 396 ILE A CA 1
ATOM 3025 C C . ILE A 1 396 ? 20.906 16.633 -0.690 1.00 67.19 396 ILE A C 1
ATOM 3027 O O . ILE A 1 396 ? 20.416 15.964 -1.604 1.00 67.19 396 ILE A O 1
ATOM 3031 N N . PRO A 1 397 ? 20.373 16.648 0.544 1.00 72.62 397 PRO A N 1
ATOM 3032 C CA . PRO A 1 397 ? 19.239 15.810 0.896 1.00 72.62 397 PRO A CA 1
ATOM 3033 C C . PRO A 1 397 ? 17.963 16.264 0.168 1.00 72.62 397 PRO A C 1
ATOM 3035 O O . PRO A 1 397 ? 17.484 17.392 0.312 1.00 72.62 397 PRO A O 1
ATOM 3038 N N . MET A 1 398 ? 17.370 15.340 -0.593 1.00 83.75 398 MET A N 1
ATOM 3039 C CA . MET A 1 398 ? 16.042 15.506 -1.207 1.00 83.75 398 MET A CA 1
ATOM 3040 C C . MET A 1 398 ? 14.920 15.609 -0.152 1.00 83.75 398 MET A C 1
ATOM 3042 O O . MET A 1 398 ? 13.829 16.105 -0.442 1.00 83.75 398 MET A O 1
ATOM 3046 N N . TRP A 1 399 ? 15.197 15.154 1.068 1.00 91.50 399 TRP A N 1
ATOM 3047 C CA . TRP A 1 399 ? 14.231 14.892 2.127 1.00 91.50 399 TRP A CA 1
ATOM 3048 C C . TRP A 1 399 ? 14.609 15.650 3.406 1.00 91.50 399 TRP A C 1
ATOM 3050 O O . TRP A 1 399 ? 15.774 15.677 3.798 1.00 91.50 399 TRP A O 1
ATOM 3060 N N . THR A 1 400 ? 13.636 16.283 4.065 1.00 91.00 400 THR A N 1
ATOM 3061 C CA . THR A 1 400 ? 13.840 16.920 5.379 1.00 91.00 400 THR A CA 1
ATOM 3062 C C . THR A 1 400 ? 14.036 15.871 6.472 1.00 91.00 400 THR A C 1
ATOM 3064 O O . THR A 1 400 ? 13.729 14.700 6.270 1.00 91.00 400 THR A O 1
ATOM 3067 N N . LYS A 1 401 ? 14.446 16.280 7.682 1.00 89.12 401 LYS A N 1
ATOM 3068 C CA . LYS A 1 401 ? 14.356 15.401 8.862 1.00 89.12 401 LYS A CA 1
ATOM 3069 C C . LYS A 1 401 ? 12.924 14.823 8.974 1.00 89.12 401 LYS A C 1
ATOM 3071 O O . LYS A 1 401 ? 11.977 15.600 8.811 1.00 89.12 401 LYS A O 1
ATOM 3076 N N . PRO A 1 402 ? 12.754 13.511 9.219 1.00 93.94 402 PRO A N 1
ATOM 3077 C CA . PRO A 1 402 ? 11.435 12.893 9.258 1.00 93.94 402 PRO A CA 1
ATOM 3078 C C . PRO A 1 402 ? 10.675 13.222 10.544 1.00 93.94 402 PRO A C 1
ATOM 3080 O O . PRO A 1 402 ? 11.266 13.404 11.612 1.00 93.94 402 PRO A O 1
ATOM 3083 N N . VAL A 1 403 ? 9.349 13.215 10.434 1.00 94.62 403 VAL A N 1
ATOM 3084 C CA . VAL A 1 403 ? 8.438 13.005 11.562 1.00 94.62 403 VAL A CA 1
ATOM 3085 C C . VAL A 1 403 ? 8.299 11.498 11.766 1.00 94.62 403 VAL A C 1
ATOM 3087 O O . VAL A 1 403 ? 8.114 10.756 10.800 1.00 94.62 403 VAL A O 1
ATOM 3090 N N . ILE A 1 404 ? 8.416 11.048 13.013 1.00 94.50 404 ILE A N 1
ATOM 3091 C CA . ILE A 1 404 ? 8.261 9.641 13.394 1.00 94.50 404 ILE A CA 1
ATOM 3092 C C . ILE A 1 404 ? 6.844 9.445 13.922 1.00 94.50 404 ILE A C 1
ATOM 3094 O O . ILE A 1 404 ? 6.393 10.210 14.772 1.00 94.50 404 ILE A O 1
ATOM 3098 N N . GLU A 1 405 ? 6.167 8.409 13.443 1.00 95.25 405 GLU A N 1
ATOM 3099 C CA . GLU A 1 405 ? 4.880 7.956 13.960 1.00 95.25 405 GLU A CA 1
ATOM 3100 C C . GLU A 1 405 ? 4.923 6.438 14.146 1.00 95.25 405 GLU A C 1
ATOM 3102 O O . GLU A 1 405 ? 5.303 5.705 13.233 1.00 95.25 405 GLU A O 1
ATOM 3107 N N . ILE A 1 406 ? 4.542 5.953 15.329 1.00 94.06 406 ILE A N 1
ATOM 3108 C CA . ILE A 1 406 ? 4.488 4.520 15.625 1.00 94.06 406 ILE A CA 1
ATOM 3109 C C . ILE A 1 406 ? 3.029 4.104 15.798 1.00 94.06 406 ILE A C 1
ATOM 3111 O O . ILE A 1 406 ? 2.325 4.628 16.662 1.00 94.06 406 ILE A O 1
ATOM 3115 N N . ILE A 1 407 ? 2.577 3.157 14.979 1.00 96.19 407 ILE A N 1
ATOM 3116 C CA . ILE A 1 407 ? 1.189 2.691 14.927 1.00 96.19 407 ILE A CA 1
ATOM 3117 C C . ILE A 1 407 ? 1.142 1.215 15.319 1.00 96.19 407 ILE A C 1
ATOM 3119 O O . ILE A 1 407 ? 1.736 0.360 14.660 1.00 96.19 407 ILE A O 1
ATOM 3123 N N . LEU A 1 408 ? 0.394 0.896 16.372 1.00 96.00 408 LEU A N 1
ATOM 3124 C CA . LEU A 1 408 ? 0.026 -0.475 16.711 1.00 96.00 408 LEU A CA 1
ATOM 3125 C C . LEU A 1 408 ? -1.233 -0.822 15.910 1.00 96.00 408 LEU A C 1
ATOM 3127 O O . LEU A 1 408 ? -2.304 -0.271 16.163 1.00 96.00 408 LEU A O 1
ATOM 3131 N N . ARG A 1 409 ? -1.107 -1.711 14.923 1.00 97.12 409 ARG A N 1
ATOM 3132 C CA . ARG A 1 409 ? -2.228 -2.186 14.104 1.00 97.12 409 ARG A CA 1
ATOM 3133 C C . ARG A 1 409 ? -2.707 -3.528 14.645 1.00 97.12 409 ARG A C 1
ATOM 3135 O O . ARG A 1 409 ? -1.998 -4.530 14.547 1.00 97.12 409 ARG A O 1
ATOM 3142 N N . VAL A 1 410 ? -3.913 -3.537 15.202 1.00 97.69 410 VAL A N 1
ATOM 3143 C CA . VAL A 1 410 ? -4.600 -4.742 15.677 1.00 97.69 410 VAL A CA 1
ATOM 3144 C C . VAL A 1 410 ? -5.613 -5.166 14.616 1.00 97.69 410 VAL A C 1
ATOM 3146 O O . VAL A 1 410 ? -6.503 -4.391 14.269 1.00 97.69 410 VAL A O 1
ATOM 3149 N N . THR A 1 411 ? -5.464 -6.379 14.089 1.00 97.19 411 THR A N 1
ATOM 3150 C CA . THR A 1 411 ? -6.408 -7.001 13.154 1.00 97.19 411 THR A CA 1
ATOM 3151 C C . THR A 1 411 ? -7.466 -7.751 13.952 1.00 97.19 411 THR A C 1
ATOM 3153 O O . THR A 1 411 ? -7.145 -8.691 14.685 1.00 97.19 411 THR A O 1
ATOM 3156 N N . CYS A 1 412 ? -8.718 -7.338 13.800 1.00 96.69 412 CYS A N 1
ATOM 3157 C CA . CYS A 1 412 ? -9.868 -7.871 14.512 1.00 96.69 412 CYS A CA 1
ATOM 3158 C C . CYS A 1 412 ? -10.861 -8.518 13.541 1.00 96.69 412 CYS A C 1
ATOM 3160 O O . CYS A 1 412 ? -11.017 -8.061 12.411 1.00 96.69 412 CYS A O 1
ATOM 3162 N N . ASN A 1 413 ? -11.591 -9.524 14.013 1.00 95.44 413 ASN A N 1
ATOM 3163 C CA . ASN A 1 413 ? -12.736 -10.113 13.325 1.00 95.44 413 ASN A CA 1
ATOM 3164 C C . ASN A 1 413 ? -13.990 -9.945 14.185 1.00 95.44 413 ASN A C 1
ATOM 3166 O O . ASN A 1 413 ? -13.935 -10.138 15.404 1.00 95.44 413 ASN A O 1
ATOM 3170 N N . PHE A 1 414 ? -15.107 -9.590 13.554 1.00 94.12 414 PHE A N 1
ATOM 3171 C CA . PHE A 1 414 ? -16.424 -9.587 14.177 1.00 94.12 414 PHE A CA 1
ATOM 3172 C C . PHE A 1 414 ? -17.489 -10.028 13.168 1.00 94.12 414 PHE A C 1
ATOM 3174 O O . PHE A 1 414 ? -17.600 -9.460 12.085 1.00 94.12 414 PHE A O 1
ATOM 3181 N N . LYS A 1 415 ? -18.283 -11.051 13.520 1.00 89.44 415 LYS A N 1
ATOM 3182 C CA . LYS A 1 415 ? -19.301 -11.668 12.638 1.00 89.44 415 LYS A CA 1
ATOM 3183 C C . LYS A 1 415 ? -18.765 -12.098 11.249 1.00 89.44 415 LYS A C 1
ATOM 3185 O O . LYS A 1 415 ? -19.535 -12.174 10.298 1.00 89.44 415 LYS A O 1
ATOM 3190 N N . GLY A 1 416 ? -17.467 -12.388 11.123 1.00 89.81 416 GLY A N 1
ATOM 3191 C CA . GLY A 1 416 ? -16.824 -12.726 9.849 1.00 89.81 416 GLY A CA 1
ATOM 3192 C C . GLY A 1 416 ? -16.325 -11.521 9.040 1.00 89.81 416 GLY A C 1
ATOM 3193 O O . GLY A 1 416 ? -15.645 -11.728 8.038 1.00 89.81 416 GLY A O 1
ATOM 3194 N N . GLU A 1 417 ? -16.596 -10.279 9.461 1.00 93.75 417 GLU A N 1
ATOM 3195 C CA . GLU A 1 417 ? -15.966 -9.088 8.880 1.00 93.75 417 GLU A CA 1
ATOM 3196 C C . GLU A 1 417 ? -14.641 -8.773 9.597 1.00 93.75 417 GLU A C 1
ATOM 3198 O O . GLU A 1 417 ? -14.601 -8.569 10.815 1.00 93.75 417 GLU A O 1
ATOM 3203 N N . THR A 1 418 ? -13.548 -8.687 8.834 1.00 96.00 418 THR A N 1
ATOM 3204 C CA . THR A 1 418 ? -12.254 -8.191 9.326 1.00 96.00 418 THR A CA 1
ATOM 3205 C C . THR A 1 418 ? -12.255 -6.663 9.399 1.00 96.00 418 THR A C 1
ATOM 3207 O O . THR A 1 418 ? -12.663 -5.986 8.454 1.00 96.00 418 THR A O 1
ATOM 3210 N N . PHE A 1 419 ? -11.722 -6.105 10.483 1.00 97.06 419 PHE A N 1
ATOM 3211 C CA . PHE A 1 419 ? -11.446 -4.678 10.635 1.00 97.06 419 PHE A CA 1
ATOM 3212 C C . PHE A 1 419 ? -10.132 -4.439 11.388 1.00 97.06 419 PHE A C 1
ATOM 3214 O O . PHE A 1 419 ? -9.545 -5.350 11.968 1.00 97.06 419 PHE A O 1
ATOM 3221 N N . PHE A 1 420 ? -9.661 -3.197 11.377 1.00 97.62 420 PHE A N 1
ATOM 3222 C CA . PHE A 1 420 ? -8.396 -2.791 11.975 1.00 97.62 420 PHE A CA 1
ATOM 3223 C C . PHE A 1 420 ? -8.633 -1.720 13.032 1.00 97.62 420 PHE A C 1
ATOM 3225 O O . PHE A 1 420 ? -9.341 -0.743 12.780 1.00 97.62 420 PHE A O 1
ATOM 3232 N N . VAL A 1 421 ? -8.009 -1.890 14.198 1.00 98.06 421 VAL A N 1
ATOM 3233 C CA . VAL A 1 421 ? -7.835 -0.823 15.188 1.00 98.06 421 VAL A CA 1
ATOM 3234 C C . VAL A 1 421 ? -6.396 -0.335 15.062 1.00 98.06 421 VAL A C 1
ATOM 3236 O O . VAL A 1 421 ? -5.455 -1.068 15.370 1.00 98.06 421 VAL A O 1
ATOM 3239 N N . GLU A 1 422 ? -6.223 0.884 14.558 1.00 97.94 422 GLU A N 1
ATOM 3240 C CA . GLU A 1 422 ? -4.918 1.532 14.411 1.00 97.94 422 GLU A CA 1
ATOM 3241 C C . GLU A 1 422 ? -4.724 2.498 15.577 1.00 97.94 422 GLU A C 1
ATOM 3243 O O . GLU A 1 422 ? -5.483 3.457 15.699 1.00 97.94 422 GLU A O 1
ATOM 3248 N N . ILE A 1 423 ? -3.745 2.224 16.444 1.00 97.81 423 ILE A N 1
ATOM 3249 C CA . ILE A 1 423 ? -3.500 2.949 17.699 1.00 97.81 423 ILE A CA 1
ATOM 3250 C C . ILE A 1 423 ? -2.160 3.676 17.599 1.00 97.81 423 ILE A C 1
ATOM 3252 O O . ILE A 1 423 ? -1.132 3.035 17.381 1.00 97.81 423 ILE A O 1
ATOM 3256 N N . ASN A 1 424 ? -2.140 4.989 17.808 1.00 96.50 424 ASN A N 1
ATOM 3257 C CA . ASN A 1 424 ? -0.893 5.742 17.912 1.00 96.50 424 ASN A CA 1
ATOM 3258 C C . ASN A 1 424 ? -0.190 5.389 19.239 1.00 96.50 424 ASN A C 1
ATOM 3260 O O . ASN A 1 424 ? -0.782 5.518 20.309 1.00 96.50 424 ASN A O 1
ATOM 3264 N N . ALA A 1 425 ? 1.062 4.928 19.197 1.00 93.00 425 ALA A N 1
ATOM 3265 C CA . ALA A 1 425 ? 1.769 4.445 20.390 1.00 93.00 425 ALA A CA 1
ATOM 3266 C C . ALA A 1 425 ? 2.225 5.566 21.347 1.00 93.00 425 ALA A C 1
ATOM 3268 O O . ALA A 1 425 ? 2.596 5.281 22.486 1.00 93.00 425 ALA A O 1
ATOM 3269 N N . ASP A 1 426 ? 2.192 6.828 20.905 1.00 91.56 426 ASP A N 1
ATOM 3270 C CA . ASP A 1 426 ? 2.570 7.991 21.707 1.00 91.56 426 ASP A CA 1
ATOM 3271 C C . ASP A 1 426 ? 1.368 8.691 22.355 1.00 91.56 426 ASP A C 1
ATOM 3273 O O . ASP A 1 426 ? 1.504 9.214 23.464 1.00 91.56 426 ASP A O 1
ATOM 3277 N N . THR A 1 427 ? 0.203 8.734 21.707 1.00 95.31 427 THR A N 1
ATOM 3278 C CA . THR A 1 427 ? -1.001 9.383 22.268 1.00 95.31 427 THR A CA 1
ATOM 3279 C C . THR A 1 427 ? -2.052 8.397 22.771 1.00 95.31 427 THR A C 1
ATOM 3281 O O . THR A 1 427 ? -2.858 8.751 23.628 1.00 95.31 427 THR A O 1
ATOM 3284 N N . PHE A 1 428 ? -2.029 7.157 22.275 1.00 95.38 428 PHE A N 1
ATOM 3285 C CA . PHE A 1 428 ? -3.083 6.147 22.428 1.00 95.38 428 PHE A CA 1
ATOM 3286 C C . PHE A 1 428 ? -4.445 6.549 21.846 1.00 95.38 428 PHE A C 1
ATOM 3288 O O . PHE A 1 428 ? -5.448 5.880 22.109 1.00 95.38 428 PHE A O 1
ATOM 3295 N N . ASP A 1 429 ? -4.473 7.580 20.996 1.00 97.31 429 ASP A N 1
ATOM 3296 C CA . ASP A 1 429 ? -5.582 7.799 20.073 1.00 97.31 429 ASP A CA 1
ATOM 3297 C C . ASP A 1 429 ? -5.682 6.613 19.111 1.00 97.31 429 ASP A C 1
ATOM 3299 O O . ASP A 1 429 ? -4.674 5.994 18.752 1.00 97.31 429 ASP A O 1
ATOM 3303 N N . TYR A 1 430 ? -6.900 6.297 18.680 1.00 97.62 430 TYR A N 1
ATOM 3304 C CA . TYR A 1 430 ? -7.154 5.188 17.771 1.00 97.62 430 TYR A CA 1
ATOM 3305 C C . TYR A 1 430 ? -8.173 5.553 16.697 1.00 97.62 430 TYR A C 1
ATOM 3307 O O . TYR A 1 430 ? -9.015 6.430 16.892 1.00 97.62 430 TYR A O 1
ATOM 3315 N N . THR A 1 431 ? -8.118 4.818 15.589 1.00 97.00 431 THR A N 1
ATOM 3316 C CA . THR A 1 431 ? -9.163 4.803 14.558 1.00 97.00 431 THR A CA 1
ATOM 3317 C C . THR A 1 431 ? -9.558 3.367 14.235 1.00 97.00 431 THR A C 1
ATOM 3319 O O . THR A 1 431 ? -8.740 2.446 14.326 1.00 97.00 431 THR A O 1
ATOM 3322 N N . CYS A 1 432 ? -10.824 3.169 13.884 1.00 97.44 432 CYS A N 1
ATOM 3323 C CA . CYS A 1 432 ? -11.378 1.902 13.429 1.00 97.44 432 CYS A CA 1
ATOM 3324 C C . CYS A 1 432 ? -11.609 1.967 11.918 1.00 97.44 432 CYS A C 1
ATOM 3326 O O . CYS A 1 432 ? -12.383 2.790 11.423 1.00 97.44 432 CYS A O 1
ATOM 3328 N N . ARG A 1 433 ? -10.963 1.070 11.171 1.00 96.31 433 ARG A N 1
ATOM 3329 C CA . ARG A 1 433 ? -11.000 1.051 9.703 1.00 96.31 433 ARG A CA 1
ATOM 3330 C C . ARG A 1 433 ? -11.366 -0.321 9.167 1.00 96.31 433 ARG A C 1
ATOM 3332 O O . ARG A 1 433 ? -10.947 -1.340 9.709 1.00 96.31 433 ARG A O 1
ATOM 3339 N N . GLY A 1 434 ? -12.138 -0.350 8.085 1.00 96.06 434 GLY A N 1
ATOM 3340 C CA . GLY A 1 434 ? -12.319 -1.575 7.307 1.00 96.06 434 GLY A CA 1
ATOM 3341 C C . GLY A 1 434 ? -11.042 -1.958 6.547 1.00 96.06 434 GLY A C 1
ATOM 3342 O O . GLY A 1 434 ? -10.061 -1.209 6.568 1.00 96.06 434 GLY A O 1
ATOM 3343 N N . PRO A 1 435 ? -11.046 -3.091 5.830 1.00 95.12 435 PRO A N 1
ATOM 3344 C CA . PRO A 1 435 ? -9.954 -3.456 4.940 1.00 95.12 435 PRO A CA 1
ATOM 3345 C C . PRO A 1 435 ? -9.716 -2.385 3.877 1.00 95.12 435 PRO A C 1
ATOM 3347 O O . PRO A 1 435 ? -10.650 -1.717 3.424 1.00 95.12 435 PRO A O 1
ATOM 3350 N N . VAL A 1 436 ? -8.450 -2.223 3.496 1.00 94.31 436 VAL A N 1
ATOM 3351 C CA . VAL A 1 436 ? -8.060 -1.358 2.384 1.00 94.31 436 VAL A CA 1
ATOM 3352 C C . VAL A 1 436 ? -8.410 -2.072 1.084 1.00 94.31 436 VAL A C 1
ATOM 3354 O O . VAL A 1 436 ? -7.886 -3.148 0.803 1.00 94.31 436 VAL A O 1
ATOM 3357 N N . LEU A 1 437 ? -9.297 -1.462 0.308 1.00 93.19 437 LEU A N 1
ATOM 3358 C CA . LEU A 1 437 ? -9.662 -1.876 -1.035 1.00 93.19 437 LEU A CA 1
ATOM 3359 C C . LEU A 1 437 ? -8.923 -0.983 -2.034 1.00 93.19 437 LEU A C 1
ATOM 3361 O O . LEU A 1 437 ? -9.071 0.240 -2.007 1.00 93.19 437 LEU A O 1
ATOM 3365 N N . GLU A 1 438 ? -8.137 -1.593 -2.915 1.00 93.00 438 GLU A N 1
ATOM 3366 C CA . GLU A 1 438 ? -7.604 -0.908 -4.090 1.00 93.00 438 GLU A CA 1
ATOM 3367 C C . GLU A 1 438 ? -8.721 -0.805 -5.137 1.00 93.00 438 GLU A C 1
ATOM 3369 O O . GLU A 1 438 ? -9.278 -1.819 -5.553 1.00 93.00 438 GLU A O 1
ATOM 3374 N N . LEU A 1 439 ? -9.077 0.422 -5.515 1.00 91.31 439 LEU A N 1
ATOM 3375 C CA . LEU A 1 439 ? -10.141 0.722 -6.479 1.00 91.31 439 LEU A CA 1
ATOM 3376 C C . LEU A 1 439 ? -9.612 0.855 -7.913 1.00 91.31 439 LEU A C 1
ATOM 3378 O O . LEU A 1 439 ? -10.379 0.745 -8.861 1.00 91.31 439 LEU A O 1
ATOM 3382 N N . GLY A 1 440 ? -8.307 1.084 -8.064 1.00 91.62 440 GLY A N 1
ATOM 3383 C CA . GLY A 1 440 ? -7.612 1.148 -9.345 1.00 91.62 440 GLY A CA 1
ATOM 3384 C C . GLY A 1 440 ? -6.127 1.443 -9.151 1.00 91.62 440 GLY A C 1
ATOM 3385 O O . GLY A 1 440 ? -5.696 1.870 -8.069 1.00 91.62 440 GLY A O 1
ATOM 3386 N N . SER A 1 441 ? -5.324 1.230 -10.192 1.00 94.50 441 SER A N 1
ATOM 3387 C CA . SER A 1 441 ? -3.895 1.527 -10.142 1.00 94.50 441 SER A CA 1
ATOM 3388 C C . SER A 1 441 ? -3.242 1.739 -11.507 1.00 94.50 441 SER A C 1
ATOM 3390 O O . SER A 1 441 ? -3.604 1.121 -12.500 1.00 94.50 441 SER A O 1
ATOM 3392 N N . VAL A 1 442 ? -2.210 2.588 -11.511 1.00 95.88 442 VAL A N 1
ATOM 3393 C CA . VAL A 1 442 ? -1.293 2.806 -12.634 1.00 95.88 442 VAL A CA 1
ATOM 3394 C C . VAL A 1 442 ? 0.024 2.105 -12.318 1.00 95.88 442 VAL A C 1
ATOM 3396 O O . VAL A 1 442 ? 0.669 2.374 -11.300 1.00 95.88 442 VAL A O 1
ATOM 3399 N N . LEU A 1 443 ? 0.401 1.184 -13.193 1.00 95.62 443 LEU A N 1
ATOM 3400 C CA . LEU A 1 443 ? 1.482 0.222 -13.052 1.00 95.62 443 LEU A CA 1
ATOM 3401 C C . LEU A 1 443 ? 2.623 0.649 -13.981 1.00 95.62 443 LEU A C 1
ATOM 3403 O O . LEU A 1 443 ? 2.558 0.456 -15.196 1.00 95.62 443 LEU A O 1
ATOM 3407 N N . VAL A 1 444 ? 3.644 1.283 -13.407 1.00 96.12 444 VAL A N 1
ATOM 3408 C CA . VAL A 1 444 ? 4.796 1.834 -14.126 1.00 96.12 444 VAL A CA 1
ATOM 3409 C C . VAL A 1 444 ? 5.964 0.866 -13.984 1.00 96.12 444 VAL A C 1
ATOM 3411 O O . VAL A 1 444 ? 6.624 0.814 -12.944 1.00 96.12 444 VAL A O 1
ATOM 3414 N N . HIS A 1 445 ? 6.196 0.093 -15.041 1.00 95.31 445 HIS A N 1
ATOM 3415 C CA . HIS A 1 445 ? 7.324 -0.824 -15.157 1.00 95.31 445 HIS A CA 1
ATOM 3416 C C . HIS A 1 445 ? 8.600 -0.045 -15.469 1.00 95.31 445 HIS A C 1
ATOM 3418 O O . HIS A 1 445 ? 8.603 0.803 -16.364 1.00 95.31 445 HIS A O 1
ATOM 3424 N N . CYS A 1 446 ? 9.692 -0.362 -14.783 1.00 94.44 446 CYS A N 1
ATOM 3425 C CA . CYS A 1 446 ? 10.971 0.337 -14.902 1.00 94.44 446 CYS A CA 1
ATOM 3426 C C . CYS A 1 446 ? 12.080 -0.653 -15.317 1.00 94.44 446 CYS A C 1
ATOM 3428 O O . CYS A 1 446 ? 12.965 -0.950 -14.517 1.00 94.44 446 CYS A O 1
ATOM 3430 N N . PRO A 1 447 ? 12.071 -1.189 -16.555 1.00 93.06 447 PRO A N 1
ATOM 3431 C CA . PRO A 1 447 ? 12.856 -2.368 -16.956 1.00 93.06 447 PRO A CA 1
ATOM 3432 C C . PRO A 1 447 ? 14.387 -2.181 -17.039 1.00 93.06 447 PRO A C 1
ATOM 3434 O O . PRO A 1 447 ? 15.100 -3.103 -17.448 1.00 93.06 447 PRO A O 1
ATOM 3437 N N . GLN A 1 448 ? 14.902 -1.006 -16.670 1.00 90.88 448 GLN A N 1
ATOM 3438 C CA . GLN A 1 448 ? 16.314 -0.733 -16.376 1.00 90.88 448 GLN A CA 1
ATOM 3439 C C . GLN A 1 448 ? 16.681 -1.020 -14.904 1.00 90.88 448 GLN A C 1
ATOM 3441 O O . GLN A 1 448 ? 17.828 -1.351 -14.609 1.00 90.88 448 GLN A O 1
ATOM 3446 N N . HIS A 1 449 ? 15.720 -0.954 -13.983 1.00 90.75 449 HIS A N 1
ATOM 3447 C CA . HIS A 1 449 ? 15.904 -0.977 -12.527 1.00 90.75 449 HIS A CA 1
ATOM 3448 C C . HIS A 1 449 ? 15.382 -2.282 -11.914 1.00 90.75 449 HIS A C 1
ATOM 3450 O O . HIS A 1 449 ? 14.559 -2.953 -12.532 1.00 90.75 449 HIS A O 1
ATOM 3456 N N . PRO A 1 450 ? 15.812 -2.680 -10.706 1.00 88.12 450 PRO A N 1
ATOM 3457 C CA . PRO A 1 450 ? 15.248 -3.840 -10.021 1.00 88.12 450 PRO A CA 1
ATOM 3458 C C . PRO A 1 450 ? 13.897 -3.537 -9.359 1.00 88.12 450 PRO A C 1
ATOM 3460 O O . PRO A 1 450 ? 13.343 -4.415 -8.706 1.00 88.12 450 PRO A O 1
ATOM 3463 N N . TRP A 1 451 ? 13.393 -2.307 -9.470 1.00 92.69 451 TRP A N 1
ATOM 3464 C CA . TRP A 1 451 ? 12.188 -1.825 -8.805 1.00 92.69 451 TRP A CA 1
ATOM 3465 C C . TRP A 1 451 ? 11.277 -1.118 -9.790 1.00 92.69 451 TRP A C 1
ATOM 3467 O O . TRP A 1 451 ? 11.745 -0.382 -10.653 1.00 92.69 451 TRP A O 1
ATOM 3477 N N . ASP A 1 452 ? 9.982 -1.274 -9.564 1.00 95.50 452 ASP A N 1
ATOM 3478 C CA . ASP A 1 452 ? 8.888 -0.665 -10.299 1.00 95.50 452 ASP A CA 1
ATOM 3479 C C . ASP A 1 452 ? 8.079 0.274 -9.396 1.00 95.50 452 ASP A C 1
ATOM 3481 O O . ASP A 1 452 ? 8.246 0.327 -8.169 1.00 95.50 452 ASP A O 1
ATOM 3485 N N . ILE A 1 453 ? 7.159 1.011 -10.014 1.00 96.81 453 ILE A N 1
ATOM 3486 C CA . ILE A 1 453 ? 6.309 1.995 -9.352 1.00 96.81 453 ILE A CA 1
ATOM 3487 C C . ILE A 1 453 ? 4.833 1.629 -9.557 1.00 96.81 453 ILE A C 1
ATOM 3489 O O . ILE A 1 453 ? 4.374 1.418 -10.677 1.00 96.81 453 ILE A O 1
ATOM 3493 N N . LYS A 1 454 ? 4.055 1.625 -8.470 1.00 97.12 454 LYS A N 1
ATOM 3494 C CA . LYS A 1 454 ? 2.596 1.458 -8.498 1.00 97.12 454 LYS A CA 1
ATOM 3495 C C . LYS A 1 454 ? 1.908 2.676 -7.896 1.00 97.12 454 LYS A C 1
ATOM 3497 O O . LYS A 1 454 ? 1.961 2.872 -6.683 1.00 97.12 454 LYS A O 1
ATOM 3502 N N . VAL A 1 455 ? 1.213 3.473 -8.704 1.00 97.44 455 VAL A N 1
ATOM 3503 C CA . VAL A 1 455 ? 0.257 4.460 -8.176 1.00 97.44 455 VAL A CA 1
ATOM 3504 C C . VAL A 1 455 ? -1.066 3.747 -7.948 1.00 97.44 455 VAL A C 1
ATOM 3506 O O . VAL A 1 455 ? -1.540 3.053 -8.834 1.00 97.44 455 VAL A O 1
ATOM 3509 N N . CYS A 1 456 ? -1.658 3.874 -6.767 1.00 95.62 456 CYS A N 1
ATOM 3510 C CA . CYS A 1 456 ? -2.893 3.183 -6.405 1.00 95.62 456 CYS A CA 1
ATOM 3511 C C . CYS A 1 456 ? -3.883 4.146 -5.748 1.00 95.62 456 CYS A C 1
ATOM 3513 O O . CYS A 1 456 ? -3.505 4.989 -4.929 1.00 95.62 456 CYS A O 1
ATOM 3515 N N . GLY A 1 457 ? -5.144 4.016 -6.154 1.00 96.19 457 GLY A N 1
ATOM 3516 C CA . GLY A 1 457 ? -6.298 4.630 -5.517 1.00 96.19 457 GLY A CA 1
ATOM 3517 C C . GLY A 1 457 ? -6.884 3.623 -4.542 1.00 96.19 457 GLY A C 1
ATOM 3518 O O . GLY A 1 457 ? -7.307 2.540 -4.936 1.00 96.19 457 GLY A O 1
ATOM 3519 N N . GLU A 1 458 ? -6.861 3.953 -3.260 1.00 96.12 458 GLU A N 1
ATOM 3520 C CA . GLU A 1 458 ? -7.255 3.062 -2.173 1.00 96.12 458 GLU A CA 1
ATOM 3521 C C . GLU A 1 458 ? -8.342 3.710 -1.324 1.00 96.12 458 GLU A C 1
ATOM 3523 O O . GLU A 1 458 ? -8.250 4.899 -1.012 1.00 96.12 458 GLU A O 1
ATOM 3528 N N . SER A 1 459 ? -9.329 2.928 -0.887 1.00 95.44 459 SER A N 1
ATOM 3529 C CA . SER A 1 459 ? -10.281 3.346 0.145 1.00 95.44 459 SER A CA 1
ATOM 3530 C C . SER A 1 459 ? -10.431 2.290 1.237 1.00 95.44 459 SER A C 1
ATOM 3532 O O . SER A 1 459 ? -10.255 1.098 1.000 1.00 95.44 459 SER A O 1
ATOM 3534 N N . SER A 1 460 ? -10.789 2.716 2.446 1.00 95.81 460 SER A N 1
ATOM 3535 C CA . SER A 1 460 ? -11.220 1.830 3.532 1.00 95.81 460 SER A CA 1
ATOM 3536 C C . SER A 1 460 ? -12.465 2.381 4.227 1.00 95.81 460 SER A C 1
ATOM 3538 O O . SER A 1 460 ? -12.633 3.599 4.359 1.00 95.81 460 SER A O 1
ATOM 3540 N N . LYS A 1 461 ? -13.360 1.488 4.682 1.00 94.50 461 LYS A N 1
ATOM 3541 C CA . LYS A 1 461 ? -14.571 1.882 5.428 1.00 94.50 461 LYS A CA 1
ATOM 3542 C C . LYS A 1 461 ? -14.163 2.707 6.660 1.00 94.50 461 LYS A C 1
ATOM 3544 O O . LYS A 1 461 ? -13.350 2.247 7.461 1.00 94.50 461 LYS A O 1
ATOM 3549 N N . ASN A 1 462 ? -14.763 3.884 6.835 1.00 94.50 462 ASN A N 1
ATOM 3550 C CA . ASN A 1 462 ? -14.606 4.716 8.030 1.00 94.50 462 ASN A CA 1
ATOM 3551 C C . ASN A 1 462 ? -15.487 4.159 9.167 1.00 94.50 462 ASN A C 1
ATOM 3553 O O . ASN A 1 462 ? -16.648 4.550 9.318 1.00 94.50 462 ASN A O 1
ATOM 3557 N N . LEU A 1 463 ? -14.967 3.191 9.930 1.00 95.56 463 LEU A N 1
ATOM 3558 C CA . LEU A 1 463 ? -15.729 2.517 10.990 1.00 95.56 463 LEU A CA 1
ATOM 3559 C C . LEU A 1 463 ? -15.791 3.336 12.288 1.00 95.56 463 LEU A C 1
ATOM 3561 O O . LEU A 1 463 ? -16.589 3.003 13.161 1.00 95.56 463 LEU A O 1
ATOM 3565 N N . ASP A 1 464 ? -15.077 4.463 12.381 1.00 93.44 464 ASP A N 1
ATOM 3566 C CA . ASP A 1 464 ? -15.264 5.460 13.447 1.00 93.44 464 ASP A CA 1
ATOM 3567 C C . ASP A 1 464 ? -16.675 6.076 13.441 1.00 93.44 464 ASP A C 1
ATOM 3569 O O . ASP A 1 464 ? -17.120 6.625 14.448 1.00 93.44 464 ASP A O 1
ATOM 3573 N N . MET A 1 465 ? -17.427 5.946 12.342 1.00 90.69 465 MET A N 1
ATOM 3574 C CA . MET A 1 465 ? -18.849 6.308 12.289 1.00 90.69 465 MET A CA 1
ATOM 3575 C C . MET A 1 465 ? -19.767 5.263 12.953 1.00 90.69 465 MET A C 1
ATOM 3577 O O . MET A 1 465 ? -20.907 5.576 13.294 1.00 90.69 465 MET A O 1
ATOM 3581 N N . SER A 1 466 ? -19.297 4.029 13.170 1.00 93.69 466 SER A N 1
ATOM 3582 C CA . SER A 1 466 ? -20.077 2.950 13.784 1.00 93.69 466 SER A CA 1
ATOM 3583 C C . SER A 1 466 ? -19.885 2.925 15.301 1.00 93.69 466 SER A C 1
ATOM 3585 O O . SER A 1 466 ? -18.792 2.674 15.808 1.00 93.69 466 SER A O 1
ATOM 3587 N N . VAL A 1 467 ? -20.973 3.132 16.052 1.00 95.69 467 VAL A N 1
ATOM 3588 C CA . VAL A 1 467 ? -20.954 3.157 17.529 1.00 95.69 467 VAL A CA 1
ATOM 3589 C C . VAL A 1 467 ? -20.369 1.868 18.120 1.00 95.69 467 VAL A C 1
ATOM 3591 O O . VAL A 1 467 ? -19.603 1.936 19.081 1.00 95.69 467 VAL A O 1
ATOM 3594 N N . LEU A 1 468 ? -20.682 0.709 17.530 1.00 95.44 468 LEU A N 1
ATOM 3595 C CA . LEU A 1 468 ? -20.176 -0.587 17.984 1.00 95.44 468 LEU A CA 1
ATOM 3596 C C . LEU A 1 468 ? -18.664 -0.731 17.744 1.00 95.44 468 LEU A C 1
ATOM 3598 O O . LEU A 1 468 ? -17.935 -1.072 18.673 1.00 95.44 468 LEU A O 1
ATOM 3602 N N . HIS A 1 469 ? -18.176 -0.393 16.546 1.00 96.06 469 HIS A N 1
ATOM 3603 C CA . HIS A 1 469 ? -16.744 -0.467 16.234 1.00 96.06 469 HIS A CA 1
ATOM 3604 C C . HIS A 1 469 ? -15.917 0.498 17.086 1.00 96.06 469 HIS A C 1
ATOM 3606 O O . HIS A 1 469 ? -14.864 0.106 17.579 1.00 96.06 469 HIS A O 1
ATOM 3612 N N . ARG A 1 470 ? -16.421 1.709 17.371 1.00 96.69 470 ARG A N 1
ATOM 3613 C CA . ARG A 1 470 ? -15.789 2.614 18.348 1.00 96.69 470 ARG A CA 1
ATOM 3614 C C . ARG A 1 470 ? -15.645 1.963 19.723 1.00 96.69 470 ARG A C 1
ATOM 3616 O O . ARG A 1 470 ? -14.600 2.095 20.348 1.00 96.69 470 ARG A O 1
ATOM 3623 N N . ILE A 1 471 ? -16.671 1.259 20.207 1.00 96.69 471 ILE A N 1
ATOM 3624 C CA . ILE A 1 471 ? -16.611 0.569 21.506 1.00 96.69 471 ILE A CA 1
ATOM 3625 C C . ILE A 1 471 ? -15.616 -0.595 21.462 1.00 96.69 471 ILE A C 1
ATOM 3627 O O . ILE A 1 471 ? -14.872 -0.770 22.423 1.00 96.69 471 ILE A O 1
ATOM 3631 N N . PHE A 1 472 ? -15.525 -1.339 20.355 1.00 96.44 472 PHE A N 1
ATOM 3632 C CA . PHE A 1 472 ? -14.458 -2.329 20.171 1.00 96.44 472 PHE A CA 1
ATOM 3633 C C . PHE A 1 472 ? -13.069 -1.679 20.181 1.00 96.44 472 PHE A C 1
ATOM 3635 O O . PHE A 1 472 ? -12.208 -2.138 20.925 1.00 96.44 472 PHE A O 1
ATOM 3642 N N . GLY A 1 473 ? -12.862 -0.566 19.471 1.00 96.88 473 GLY A N 1
ATOM 3643 C CA . GLY A 1 473 ? -11.624 0.215 19.539 1.00 96.88 473 GLY A CA 1
ATOM 3644 C C . GLY A 1 473 ? -11.280 0.651 20.968 1.00 96.88 473 GLY A C 1
ATOM 3645 O O . GLY A 1 473 ? -10.161 0.428 21.424 1.00 96.88 473 GLY A O 1
ATOM 3646 N N . GLN A 1 474 ? -12.261 1.153 21.729 1.00 96.94 474 GLN A N 1
ATOM 3647 C CA . GLN A 1 474 ? -12.094 1.474 23.153 1.00 96.94 474 GLN A CA 1
ATOM 3648 C C . GLN A 1 474 ? -11.738 0.248 24.003 1.00 96.94 474 GLN A C 1
ATOM 3650 O O . GLN A 1 474 ? -10.893 0.368 24.882 1.00 96.94 474 GLN A O 1
ATOM 3655 N N . ILE A 1 475 ? -12.345 -0.921 23.768 1.00 96.38 475 ILE A N 1
ATOM 3656 C CA . ILE A 1 475 ? -12.011 -2.166 24.483 1.00 96.38 475 ILE A CA 1
ATOM 3657 C C . ILE A 1 475 ? -10.559 -2.558 24.206 1.00 96.38 475 ILE A C 1
ATOM 3659 O O . ILE A 1 475 ? -9.807 -2.781 25.153 1.00 96.38 475 ILE A O 1
ATOM 3663 N N . ILE A 1 476 ? -10.150 -2.582 22.935 1.00 97.00 476 ILE A N 1
ATOM 3664 C CA . ILE A 1 476 ? -8.786 -2.922 22.518 1.00 97.00 476 ILE A CA 1
ATOM 3665 C C . ILE A 1 476 ? -7.782 -1.948 23.156 1.00 97.00 476 ILE A C 1
ATOM 3667 O O . ILE A 1 476 ? -6.897 -2.387 23.889 1.00 97.00 476 ILE A O 1
ATOM 3671 N N . VAL A 1 477 ? -7.968 -0.635 22.986 1.00 97.00 477 VAL A N 1
ATOM 3672 C CA . VAL A 1 477 ? -7.075 0.412 23.523 1.00 97.00 477 VAL A CA 1
ATOM 3673 C C . VAL A 1 477 ? -7.051 0.449 25.049 1.00 97.00 477 VAL A C 1
ATOM 3675 O O . VAL A 1 477 ? -5.997 0.686 25.633 1.00 97.00 477 VAL A O 1
ATOM 3678 N N . ASN A 1 478 ? -8.170 0.215 25.733 1.00 96.75 478 ASN A N 1
ATOM 3679 C CA . ASN A 1 478 ? -8.178 0.180 27.196 1.00 96.75 478 ASN A CA 1
ATOM 3680 C C . ASN A 1 478 ? -7.574 -1.120 27.738 1.00 96.75 478 ASN A C 1
ATOM 3682 O O . ASN A 1 478 ? -6.917 -1.082 28.772 1.00 96.75 478 ASN A O 1
ATOM 3686 N N . SER A 1 479 ? -7.729 -2.248 27.037 1.00 95.75 479 SER A N 1
ATOM 3687 C CA . SER A 1 479 ? -7.093 -3.519 27.414 1.00 95.75 479 SER A CA 1
ATOM 3688 C C . SER A 1 479 ? -5.590 -3.573 27.132 1.00 95.75 479 SER A C 1
ATOM 3690 O O . SER A 1 479 ? -4.902 -4.393 27.734 1.00 95.75 479 SER A O 1
ATOM 3692 N N . LEU A 1 480 ? -5.091 -2.713 26.234 1.00 95.62 480 LEU A N 1
ATOM 3693 C CA . LEU A 1 480 ? -3.698 -2.686 25.803 1.00 95.62 480 LEU A CA 1
ATOM 3694 C C . LEU A 1 480 ? -2.750 -2.425 26.977 1.00 95.62 480 LEU A C 1
ATOM 3696 O O . LEU A 1 480 ? -2.696 -1.316 27.511 1.00 95.62 480 LEU A O 1
ATOM 3700 N N . HIS A 1 481 ? -1.951 -3.440 27.294 1.00 93.38 481 HIS A N 1
ATOM 3701 C CA . HIS A 1 481 ? -0.782 -3.350 28.161 1.00 93.38 481 HIS A CA 1
ATOM 3702 C C . HIS A 1 481 ? 0.484 -3.409 27.305 1.00 93.38 481 HIS A C 1
ATOM 3704 O O . HIS A 1 481 ? 0.662 -4.340 26.517 1.00 93.38 481 HIS A O 1
ATOM 3710 N N . ILE A 1 482 ? 1.354 -2.409 27.436 1.00 90.38 482 ILE A N 1
ATOM 3711 C CA . ILE A 1 482 ? 2.653 -2.364 26.753 1.00 90.38 482 ILE A CA 1
ATOM 3712 C C . ILE A 1 482 ? 3.727 -2.731 27.771 1.00 90.38 482 ILE A C 1
ATOM 3714 O O . ILE A 1 482 ? 3.896 -2.014 28.756 1.00 90.38 482 ILE A O 1
ATOM 3718 N N . ILE A 1 483 ? 4.478 -3.804 27.503 1.00 82.50 483 ILE A N 1
ATOM 3719 C CA . ILE A 1 483 ? 5.604 -4.248 28.331 1.00 82.50 483 ILE A CA 1
ATOM 3720 C C . ILE A 1 483 ? 6.912 -3.804 27.646 1.00 82.50 483 ILE A C 1
ATOM 3722 O O . ILE A 1 483 ? 7.422 -4.514 26.764 1.00 82.50 483 ILE A O 1
ATOM 3726 N N . PRO A 1 484 ? 7.456 -2.617 27.987 1.00 70.19 484 PRO A N 1
ATOM 3727 C CA . PRO A 1 484 ? 8.701 -2.134 27.407 1.00 70.19 484 PRO A CA 1
ATOM 3728 C C . PRO A 1 484 ? 9.903 -2.912 27.950 1.00 70.19 484 PRO A C 1
ATOM 3730 O O . PRO A 1 484 ? 9.957 -3.290 29.120 1.00 70.19 484 PRO A O 1
ATOM 3733 N N . VAL A 1 485 ? 10.920 -3.074 27.109 1.00 64.75 485 VAL A N 1
ATOM 3734 C CA . VAL A 1 485 ? 12.289 -3.408 27.524 1.00 64.75 485 VAL A CA 1
ATOM 3735 C C . VAL A 1 485 ? 13.236 -2.283 27.099 1.00 64.75 485 VAL A C 1
ATOM 3737 O O . VAL A 1 485 ? 12.876 -1.493 26.225 1.00 64.75 485 VAL A O 1
ATOM 3740 N N . PRO A 1 486 ? 14.464 -2.198 27.654 1.00 53.53 486 PRO A N 1
ATOM 3741 C CA . PRO A 1 486 ? 15.399 -1.110 27.347 1.00 53.53 486 PRO A CA 1
ATOM 3742 C C . PRO A 1 486 ? 15.678 -0.863 25.853 1.00 53.53 486 PRO A C 1
ATOM 3744 O O . PRO A 1 486 ? 16.066 0.246 25.498 1.00 53.53 486 PRO A O 1
ATOM 3747 N N . ASN A 1 487 ? 15.443 -1.866 24.993 1.00 54.06 487 ASN A N 1
ATOM 3748 C CA . ASN A 1 487 ? 15.731 -1.837 23.557 1.00 54.06 487 ASN A CA 1
ATOM 3749 C C . ASN A 1 487 ? 14.485 -2.066 22.654 1.00 54.06 487 ASN A C 1
ATOM 3751 O O . ASN A 1 487 ? 14.652 -2.475 21.508 1.00 54.06 487 ASN A O 1
ATOM 3755 N N . GLY A 1 488 ? 13.246 -1.863 23.139 1.00 61.72 488 GLY A N 1
ATOM 3756 C CA . GLY A 1 488 ? 12.024 -1.939 22.306 1.00 61.72 488 GLY A CA 1
ATOM 3757 C C . GLY A 1 488 ? 10.766 -2.471 23.013 1.00 61.72 488 GLY A C 1
ATOM 3758 O O . GLY A 1 488 ? 10.720 -2.562 24.239 1.00 61.72 488 GLY A O 1
ATOM 3759 N N . ILE A 1 489 ? 9.740 -2.856 22.241 1.00 59.78 489 ILE A N 1
ATOM 3760 C CA . ILE A 1 489 ? 8.632 -3.697 22.734 1.00 59.78 489 ILE A CA 1
ATOM 3761 C C . ILE A 1 489 ? 9.085 -5.161 22.711 1.00 59.78 489 ILE A C 1
ATOM 3763 O O . ILE A 1 489 ? 9.440 -5.678 21.652 1.00 59.78 489 ILE A O 1
ATOM 3767 N N . THR A 1 490 ? 8.992 -5.856 23.848 1.00 65.75 490 THR A N 1
ATOM 3768 C CA . THR A 1 490 ? 9.061 -7.332 23.860 1.00 65.75 490 THR A CA 1
ATOM 3769 C C . THR A 1 490 ? 7.685 -7.940 23.635 1.00 65.75 490 THR A C 1
ATOM 3771 O O . THR A 1 490 ? 7.549 -8.889 22.859 1.00 65.75 490 THR A O 1
ATOM 3774 N N . ALA A 1 491 ? 6.671 -7.390 24.311 1.00 82.94 491 ALA A N 1
ATOM 3775 C CA . ALA A 1 491 ? 5.314 -7.900 24.273 1.00 82.94 491 ALA A CA 1
ATOM 3776 C C . ALA A 1 491 ? 4.251 -6.800 24.416 1.00 82.94 491 ALA A C 1
ATOM 3778 O O . ALA A 1 491 ? 4.440 -5.801 25.114 1.00 82.94 491 ALA A O 1
ATOM 3779 N N . LEU A 1 492 ? 3.114 -7.044 23.771 1.00 91.38 492 LEU A N 1
ATOM 3780 C CA . LEU A 1 492 ? 1.841 -6.361 23.968 1.00 91.38 492 LEU A CA 1
ATOM 3781 C C . LEU A 1 492 ? 0.845 -7.368 24.534 1.00 91.38 492 LEU A C 1
ATOM 3783 O O . LEU A 1 492 ? 0.812 -8.508 24.074 1.00 91.38 492 LEU A O 1
ATOM 3787 N N . GLU A 1 493 ? -0.004 -6.965 25.470 1.00 92.94 493 GLU A N 1
ATOM 3788 C CA . GLU A 1 493 ? -1.136 -7.789 25.897 1.00 92.94 493 GLU A CA 1
ATOM 3789 C C . GLU A 1 493 ? -2.446 -7.082 25.582 1.00 92.94 493 GLU A C 1
ATOM 3791 O O . GLU A 1 493 ? -2.579 -5.874 25.773 1.00 92.94 493 GLU A O 1
ATOM 3796 N N . LEU A 1 494 ? -3.396 -7.849 25.054 1.00 94.19 494 LEU A N 1
ATOM 3797 C CA . LEU A 1 494 ? -4.686 -7.370 24.571 1.00 94.19 494 LEU A CA 1
ATOM 3798 C C . LEU A 1 494 ? -5.782 -8.347 24.991 1.00 94.19 494 LEU A C 1
ATOM 3800 O O . LEU A 1 494 ? -5.549 -9.559 25.025 1.00 94.19 494 LEU A O 1
ATOM 3804 N N . THR A 1 495 ? -6.982 -7.831 25.250 1.00 91.00 495 THR A N 1
ATOM 3805 C CA . THR A 1 495 ? -8.154 -8.648 25.588 1.00 91.00 495 THR A CA 1
ATOM 3806 C C . THR A 1 495 ? -9.154 -8.655 24.436 1.00 91.00 495 THR A C 1
ATOM 3808 O O . THR A 1 495 ? -9.622 -7.601 24.010 1.00 91.00 495 THR A O 1
ATOM 3811 N N . ALA A 1 496 ? -9.528 -9.849 23.972 1.00 81.06 496 ALA A N 1
ATOM 3812 C CA . ALA A 1 496 ? -10.550 -10.065 22.948 1.00 81.06 496 ALA A CA 1
ATOM 3813 C C . ALA A 1 496 ? -11.674 -10.917 23.540 1.00 81.06 496 ALA A C 1
ATOM 3815 O O . ALA A 1 496 ? -11.410 -12.010 24.030 1.00 81.06 496 ALA A O 1
ATOM 3816 N N . ASN A 1 497 ? -12.919 -10.437 23.536 1.00 82.31 497 ASN A N 1
ATOM 3817 C CA . ASN A 1 497 ? -14.025 -11.204 24.110 1.00 82.31 497 ASN A CA 1
ATOM 3818 C C . ASN A 1 497 ? -14.732 -12.030 23.029 1.00 82.31 497 ASN A C 1
ATOM 3820 O O . ASN A 1 497 ? -15.687 -11.564 22.404 1.00 82.31 497 ASN A O 1
ATOM 3824 N N . GLU A 1 498 ? -14.295 -13.279 22.868 1.00 83.50 498 GLU A N 1
ATOM 3825 C CA . GLU A 1 498 ? -14.856 -14.227 21.898 1.00 83.50 498 GLU A CA 1
ATOM 3826 C C . GLU A 1 498 ? -16.356 -14.496 22.140 1.00 83.50 498 GLU A C 1
ATOM 3828 O O . GLU A 1 498 ? -17.092 -14.746 21.188 1.00 83.50 498 GLU A O 1
ATOM 3833 N N . LYS A 1 499 ? -16.866 -14.330 23.376 1.00 85.81 499 LYS A N 1
ATOM 3834 C CA . LYS A 1 499 ? -18.312 -14.430 23.677 1.00 85.81 499 LYS A CA 1
ATOM 3835 C C . LYS A 1 499 ? -19.143 -13.313 23.040 1.00 85.81 499 LYS A C 1
ATOM 3837 O O . LYS A 1 499 ? -20.328 -13.504 22.799 1.00 85.81 499 LYS A O 1
ATOM 3842 N N . LEU A 1 500 ? -18.530 -12.159 22.767 1.00 86.62 500 LEU A N 1
ATOM 3843 C CA . LEU A 1 500 ? -19.135 -11.069 21.991 1.00 86.62 500 LEU A CA 1
ATOM 3844 C C . LEU A 1 500 ? -18.874 -11.226 20.483 1.00 86.62 500 LEU A C 1
ATOM 3846 O O . LEU A 1 500 ? -19.200 -10.325 19.716 1.00 86.62 500 LEU A O 1
ATOM 3850 N N . GLY A 1 501 ? -18.248 -12.325 20.050 1.00 88.75 501 GLY A N 1
ATOM 3851 C CA . GLY A 1 501 ? -17.826 -12.540 18.667 1.00 88.75 501 GLY A CA 1
ATOM 3852 C C . GLY A 1 501 ? -16.648 -11.668 18.221 1.00 88.75 501 GLY A C 1
ATOM 3853 O O . GLY A 1 501 ? -16.405 -11.591 17.022 1.00 88.75 501 GLY A O 1
ATOM 3854 N N . LEU A 1 502 ? -15.941 -11.001 19.147 1.00 92.50 502 LEU A N 1
ATOM 3855 C CA . LEU A 1 502 ? -14.765 -10.177 18.850 1.00 92.50 502 LEU A CA 1
ATOM 3856 C C . LEU A 1 502 ? -13.483 -10.997 19.037 1.00 92.50 502 LEU A C 1
ATOM 3858 O O . LEU A 1 502 ? -13.121 -11.334 20.166 1.00 92.50 502 LEU A O 1
ATOM 3862 N N . VAL A 1 503 ? -12.770 -11.252 17.941 1.00 93.62 503 VAL A N 1
ATOM 3863 C CA . VAL A 1 503 ? -11.505 -12.007 17.914 1.00 93.62 503 VAL A CA 1
ATOM 3864 C C . VAL A 1 503 ? -10.368 -11.093 17.455 1.00 93.62 503 VAL A C 1
ATOM 3866 O O . VAL A 1 503 ? -10.564 -10.289 16.548 1.00 93.62 503 VAL A O 1
ATOM 3869 N N . ILE A 1 504 ? -9.171 -11.223 18.039 1.00 95.12 504 ILE A N 1
ATOM 3870 C CA . ILE A 1 504 ? -7.942 -10.613 17.498 1.00 95.12 504 ILE A CA 1
ATOM 3871 C C . ILE A 1 504 ? -7.182 -11.681 16.708 1.00 95.12 504 ILE A C 1
ATOM 3873 O O . ILE A 1 504 ? -6.688 -12.656 17.281 1.00 95.12 504 ILE A O 1
ATOM 3877 N N . GLU A 1 505 ? -7.082 -11.481 15.397 1.00 93.62 505 GLU A N 1
ATOM 3878 C CA . GLU A 1 505 ? -6.423 -12.395 14.455 1.00 93.62 505 GLU A CA 1
ATOM 3879 C C . GLU A 1 505 ? -4.913 -12.138 14.362 1.00 93.62 505 GLU A C 1
ATOM 3881 O O . GLU A 1 505 ? -4.130 -13.065 14.154 1.00 93.62 505 GLU A O 1
ATOM 3886 N N . GLY A 1 506 ? -4.483 -10.886 14.536 1.00 93.81 506 GLY A N 1
ATOM 3887 C CA . GLY A 1 506 ? -3.082 -10.504 14.392 1.00 93.81 506 GLY A CA 1
ATOM 3888 C C . GLY A 1 506 ? -2.767 -9.132 14.973 1.00 93.81 506 GLY A C 1
ATOM 3889 O O . GLY A 1 506 ? -3.641 -8.280 15.109 1.00 93.81 506 GLY A O 1
ATOM 3890 N N . VAL A 1 507 ? -1.494 -8.913 15.299 1.00 94.62 507 VAL A N 1
ATOM 3891 C CA . VAL A 1 507 ? -0.984 -7.628 15.789 1.00 94.62 507 VAL A CA 1
ATOM 3892 C C . VAL A 1 507 ? 0.326 -7.312 15.077 1.00 94.62 507 VAL A C 1
ATOM 3894 O O . VAL A 1 507 ? 1.195 -8.177 14.945 1.00 94.62 507 VAL A O 1
ATOM 3897 N N . ALA A 1 508 ? 0.478 -6.072 14.621 1.00 94.19 508 ALA A N 1
ATOM 3898 C CA . ALA A 1 508 ? 1.708 -5.574 14.023 1.00 94.19 508 ALA A CA 1
ATOM 3899 C C . ALA A 1 508 ? 2.078 -4.195 14.579 1.00 94.19 508 ALA A C 1
ATOM 3901 O O . ALA A 1 508 ? 1.211 -3.373 14.871 1.00 94.19 508 ALA A O 1
ATOM 3902 N N . ILE A 1 509 ? 3.379 -3.937 14.684 1.00 93.56 509 ILE A N 1
ATOM 3903 C CA . ILE A 1 509 ? 3.935 -2.625 15.010 1.00 93.56 509 ILE A CA 1
ATOM 3904 C C . ILE A 1 509 ? 4.437 -2.011 13.703 1.00 93.56 509 ILE A C 1
ATOM 3906 O O . ILE A 1 509 ? 5.324 -2.570 13.059 1.00 93.56 509 ILE A O 1
ATOM 3910 N N . CYS A 1 510 ? 3.872 -0.877 13.304 1.00 94.81 510 CYS A N 1
ATOM 3911 C CA . CYS A 1 510 ? 4.273 -0.132 12.116 1.00 94.81 510 CYS A CA 1
ATOM 3912 C C . CYS A 1 510 ? 5.035 1.119 12.562 1.00 94.81 510 CYS A C 1
ATOM 3914 O O . CYS A 1 510 ? 4.443 2.019 13.153 1.00 94.81 510 CYS A O 1
ATOM 3916 N N . HIS A 1 511 ? 6.336 1.183 12.290 1.00 94.62 511 HIS A N 1
ATOM 3917 C CA . HIS A 1 511 ? 7.135 2.386 12.509 1.00 94.62 511 HIS A CA 1
ATOM 3918 C C . HIS A 1 511 ? 7.190 3.169 11.195 1.00 94.62 511 HIS A C 1
ATOM 3920 O O . HIS A 1 511 ? 7.671 2.646 10.189 1.00 94.62 511 HIS A O 1
ATOM 3926 N N . VAL A 1 512 ? 6.705 4.407 11.191 1.00 96.56 512 VAL A N 1
ATOM 3927 C CA . VAL A 1 512 ? 6.610 5.273 10.011 1.00 96.56 512 VAL A CA 1
ATOM 3928 C C . VAL A 1 512 ? 7.578 6.440 10.170 1.00 96.56 512 VAL A C 1
ATOM 3930 O O . VAL A 1 512 ? 7.463 7.227 11.107 1.00 96.56 512 VAL A O 1
ATOM 3933 N N . ALA A 1 513 ? 8.515 6.584 9.236 1.00 96.88 513 ALA A N 1
ATOM 3934 C CA . ALA A 1 513 ? 9.324 7.789 9.083 1.00 96.88 513 ALA A CA 1
ATOM 3935 C C . ALA A 1 513 ? 8.782 8.590 7.889 1.00 96.88 513 ALA A C 1
ATOM 3937 O O . ALA A 1 513 ? 8.983 8.185 6.743 1.00 96.88 513 ALA A O 1
ATOM 3938 N N . LYS A 1 514 ? 8.069 9.698 8.149 1.00 96.31 514 LYS A N 1
ATOM 3939 C CA . LYS A 1 514 ? 7.485 10.583 7.123 1.00 96.31 514 LYS A CA 1
ATOM 3940 C C . LYS A 1 514 ? 8.397 11.791 6.893 1.00 96.31 514 LYS A C 1
ATOM 3942 O O . LYS A 1 514 ? 8.517 12.668 7.746 1.00 96.31 514 LYS A O 1
ATOM 3947 N N . TYR A 1 515 ? 9.042 11.824 5.735 1.00 95.69 515 TYR A N 1
ATOM 3948 C CA . TYR A 1 515 ? 9.954 12.866 5.274 1.00 95.69 515 TYR A CA 1
ATOM 3949 C C . TYR A 1 515 ? 9.239 13.807 4.304 1.00 95.69 515 TYR A C 1
ATOM 3951 O O . TYR A 1 515 ? 8.594 13.336 3.370 1.00 95.69 515 TYR A O 1
ATOM 3959 N N . SER A 1 516 ? 9.420 15.120 4.436 1.00 95.19 516 SER A N 1
ATOM 3960 C CA . SER A 1 516 ? 8.919 16.095 3.456 1.00 95.19 516 SER A CA 1
ATOM 3961 C C . SER A 1 516 ? 9.957 16.330 2.358 1.00 95.19 516 SER A C 1
ATOM 3963 O O . SER A 1 516 ? 11.156 16.381 2.637 1.00 95.19 516 SER A O 1
ATOM 3965 N N . ASN A 1 517 ? 9.535 16.500 1.104 1.00 93.06 517 ASN A N 1
ATOM 3966 C CA . ASN A 1 517 ? 10.462 16.820 0.016 1.00 93.06 517 ASN A CA 1
ATOM 3967 C C . ASN A 1 517 ? 10.946 18.276 0.115 1.00 93.06 517 ASN A C 1
ATOM 3969 O O . ASN A 1 517 ? 10.139 19.192 0.266 1.00 93.06 517 ASN A O 1
ATOM 3973 N N . THR A 1 518 ? 12.250 18.510 -0.040 1.00 89.50 518 THR A N 1
ATOM 3974 C CA . THR A 1 518 ? 12.846 19.857 0.041 1.00 89.50 518 THR A CA 1
ATOM 3975 C C . THR A 1 518 ? 12.549 20.737 -1.177 1.00 89.50 518 THR A C 1
ATOM 3977 O O . THR A 1 518 ? 12.587 21.958 -1.071 1.00 89.50 518 THR A O 1
ATOM 3980 N N . ASN A 1 519 ? 12.233 20.135 -2.330 1.00 88.00 519 ASN A N 1
ATOM 3981 C CA . ASN A 1 519 ? 12.073 20.832 -3.614 1.00 88.00 519 ASN A CA 1
ATOM 3982 C C . ASN A 1 519 ? 10.654 20.739 -4.210 1.00 88.00 519 ASN A C 1
ATOM 3984 O O . ASN A 1 519 ? 10.343 21.435 -5.174 1.00 88.00 519 ASN A O 1
ATOM 3988 N N . THR A 1 520 ? 9.802 19.861 -3.675 1.00 88.38 520 THR A N 1
ATOM 3989 C CA . THR A 1 520 ? 8.492 19.511 -4.248 1.00 88.38 520 THR A CA 1
ATOM 3990 C C . THR A 1 520 ? 7.415 19.667 -3.180 1.00 88.38 520 THR A C 1
ATOM 3992 O O . THR A 1 520 ? 7.164 18.752 -2.396 1.00 88.38 520 THR A O 1
ATOM 3995 N N . MET A 1 521 ? 6.796 20.849 -3.121 1.00 88.56 521 MET A N 1
ATOM 3996 C CA . MET A 1 521 ? 5.875 21.219 -2.043 1.00 88.56 521 MET A CA 1
ATOM 3997 C C . MET A 1 521 ? 4.756 20.184 -1.849 1.00 88.56 521 MET A C 1
ATOM 3999 O O . MET A 1 521 ? 4.031 19.846 -2.783 1.00 88.56 521 MET A O 1
ATOM 4003 N N . GLY A 1 522 ? 4.593 19.717 -0.611 1.00 90.25 522 GLY A N 1
ATOM 4004 C CA . GLY A 1 522 ? 3.538 18.779 -0.221 1.00 90.25 522 GLY A CA 1
ATOM 4005 C C . GLY A 1 522 ? 3.814 17.306 -0.535 1.00 90.25 522 GLY A C 1
ATOM 4006 O O . GLY A 1 522 ? 3.052 16.470 -0.057 1.00 90.25 522 GLY A O 1
ATOM 4007 N N . SER A 1 523 ? 4.881 16.972 -1.271 1.00 95.50 523 SER A N 1
ATOM 4008 C CA . SER A 1 523 ? 5.328 15.586 -1.448 1.00 95.50 523 SER A CA 1
ATOM 4009 C C . SER A 1 523 ? 5.977 15.065 -0.168 1.00 95.50 523 SER A C 1
ATOM 4011 O O . SER A 1 523 ? 6.844 15.736 0.399 1.00 95.50 523 SER A O 1
ATOM 4013 N N . ASN A 1 524 ? 5.584 13.869 0.272 1.00 96.56 524 ASN A N 1
ATOM 4014 C CA . ASN A 1 524 ? 6.146 13.208 1.444 1.00 96.56 524 ASN A CA 1
ATOM 4015 C C . ASN A 1 524 ? 6.535 11.773 1.098 1.00 96.56 524 ASN A C 1
ATOM 4017 O O . ASN A 1 524 ? 5.704 11.032 0.576 1.00 96.56 524 ASN A O 1
ATOM 4021 N N . LEU A 1 525 ? 7.759 11.379 1.439 1.00 97.25 525 LEU A N 1
ATOM 4022 C CA . LEU A 1 525 ? 8.207 9.990 1.445 1.00 97.25 525 LEU A CA 1
ATOM 4023 C C . LEU A 1 525 ? 7.921 9.396 2.819 1.00 97.25 525 LEU A C 1
ATOM 4025 O O . LEU A 1 525 ? 8.371 9.933 3.825 1.00 97.25 525 LEU A O 1
ATOM 4029 N N . SER A 1 526 ? 7.224 8.271 2.861 1.00 97.56 526 SER A N 1
ATOM 4030 C CA . SER A 1 526 ? 7.113 7.443 4.056 1.00 97.56 526 SER A CA 1
ATOM 4031 C C . SER A 1 526 ? 7.931 6.177 3.866 1.00 97.56 526 SER A C 1
ATOM 4033 O O . SER A 1 526 ? 7.666 5.407 2.943 1.00 97.56 526 SER A O 1
ATOM 4035 N N . VAL A 1 527 ? 8.892 5.948 4.760 1.00 97.38 527 VAL A N 1
ATOM 4036 C CA . VAL A 1 527 ? 9.568 4.653 4.914 1.00 97.38 527 VAL A CA 1
ATOM 4037 C C . VAL A 1 527 ? 8.935 3.956 6.111 1.00 97.38 527 VAL A C 1
ATOM 4039 O O . VAL A 1 527 ? 8.930 4.507 7.215 1.00 97.38 527 VAL A O 1
ATOM 4042 N N . VAL A 1 528 ? 8.352 2.778 5.888 1.00 96.69 528 VAL A N 1
ATOM 4043 C CA . VAL A 1 528 ? 7.573 2.056 6.901 1.00 96.69 528 VAL A CA 1
ATOM 4044 C C . VAL A 1 528 ? 8.208 0.715 7.202 1.00 96.69 528 VAL A C 1
ATOM 4046 O O . VAL A 1 528 ? 8.312 -0.138 6.325 1.00 96.69 528 VAL A O 1
ATOM 4049 N N . MET A 1 529 ? 8.588 0.520 8.463 1.00 94.12 529 MET A N 1
ATOM 4050 C CA . MET A 1 529 ? 8.970 -0.780 8.997 1.00 94.12 529 MET A CA 1
ATOM 4051 C C . MET A 1 529 ? 7.750 -1.435 9.635 1.00 94.12 529 MET A C 1
ATOM 4053 O O . MET A 1 529 ? 7.226 -0.928 10.628 1.00 94.12 529 MET A O 1
ATOM 4057 N N . THR A 1 530 ? 7.306 -2.564 9.087 1.00 93.00 530 THR A N 1
ATOM 4058 C CA . THR A 1 530 ? 6.238 -3.366 9.695 1.00 93.00 530 THR A CA 1
ATOM 4059 C C . THR A 1 530 ? 6.842 -4.572 10.394 1.00 93.00 530 THR A C 1
ATOM 4061 O O . THR A 1 530 ? 7.557 -5.358 9.776 1.00 93.00 530 THR A O 1
ATOM 4064 N N . GLN A 1 531 ? 6.518 -4.744 11.674 1.00 90.12 531 GLN A N 1
ATOM 4065 C CA . GLN A 1 531 ? 6.920 -5.879 12.497 1.00 90.12 531 GLN A CA 1
ATOM 4066 C C . GLN A 1 531 ? 5.679 -6.668 12.940 1.00 90.12 531 GLN A C 1
ATOM 4068 O O . GLN A 1 531 ? 4.914 -6.209 13.787 1.00 90.12 531 GLN A O 1
ATOM 4073 N N . LYS A 1 532 ? 5.467 -7.861 12.371 1.00 89.31 532 LYS A N 1
ATOM 4074 C CA . LYS A 1 532 ? 4.391 -8.784 12.777 1.00 89.31 532 LYS A CA 1
ATOM 4075 C C . LYS A 1 532 ? 4.744 -9.433 14.118 1.00 89.31 532 LYS A C 1
ATOM 4077 O O . LYS A 1 532 ? 5.818 -10.020 14.260 1.00 89.31 532 LYS A O 1
ATOM 4082 N N . LEU A 1 533 ? 3.821 -9.380 15.075 1.00 88.88 533 LEU A N 1
ATOM 4083 C CA . LEU A 1 533 ? 3.931 -10.090 16.347 1.00 88.88 533 LEU A CA 1
ATOM 4084 C C . LEU A 1 533 ? 3.313 -11.487 16.238 1.00 88.88 533 LEU A C 1
ATOM 4086 O O . LEU A 1 533 ? 2.343 -11.705 15.514 1.00 88.88 533 LEU A O 1
ATOM 4090 N N . SER A 1 534 ? 3.876 -12.436 16.980 1.00 87.38 534 SER A N 1
ATOM 4091 C CA . SER A 1 534 ? 3.341 -13.791 17.111 1.00 87.38 534 SER A CA 1
ATOM 4092 C C . SER A 1 534 ? 2.471 -13.890 18.371 1.00 87.38 534 SER A C 1
ATOM 4094 O O . SER A 1 534 ? 2.864 -13.344 19.408 1.00 87.38 534 SER A O 1
ATOM 4096 N N . PRO A 1 535 ? 1.318 -14.581 18.317 1.00 89.75 535 PRO A N 1
ATOM 4097 C CA . PRO A 1 535 ? 0.515 -14.852 19.503 1.00 89.75 535 PRO A CA 1
ATOM 4098 C C . PRO A 1 535 ? 1.247 -15.822 20.439 1.00 89.75 535 PRO A C 1
ATOM 4100 O O . PRO A 1 535 ? 1.785 -16.840 19.999 1.00 89.75 535 PRO A O 1
ATOM 4103 N N . GLY A 1 536 ? 1.247 -15.499 21.729 1.00 86.38 536 GLY A N 1
ATOM 4104 C CA . GLY A 1 536 ? 1.526 -16.426 22.821 1.00 86.38 536 GLY A CA 1
ATOM 4105 C C . GLY A 1 536 ? 0.239 -17.040 23.376 1.00 86.38 536 GLY A C 1
ATOM 4106 O O . GLY A 1 536 ? -0.834 -16.933 22.772 1.00 86.38 536 GLY A O 1
ATOM 4107 N N . ASP A 1 537 ? 0.348 -17.662 24.547 1.00 82.00 537 ASP A N 1
ATOM 4108 C CA . ASP A 1 537 ? -0.784 -18.305 25.214 1.00 82.00 537 ASP A CA 1
ATOM 4109 C C . ASP A 1 537 ? -1.876 -17.294 25.604 1.00 82.00 537 ASP A C 1
ATOM 4111 O O . ASP A 1 537 ? -1.607 -16.133 25.934 1.00 82.00 537 ASP A O 1
ATOM 4115 N N . ALA A 1 538 ? -3.128 -17.753 25.586 1.00 83.00 538 ALA A N 1
ATOM 4116 C CA . ALA A 1 538 ? -4.272 -16.994 26.075 1.00 83.00 538 ALA A CA 1
ATOM 4117 C C . ALA A 1 538 ? -4.618 -17.406 27.514 1.00 83.00 538 ALA A C 1
ATOM 4119 O O . ALA A 1 538 ? -4.633 -18.593 27.840 1.00 83.00 538 ALA A O 1
ATOM 4120 N N . ARG A 1 539 ? -4.938 -16.428 28.365 1.00 81.69 539 ARG A N 1
ATOM 4121 C CA . ARG A 1 539 ? -5.468 -16.619 29.724 1.00 81.69 539 ARG A CA 1
ATOM 4122 C C . ARG A 1 539 ? -6.603 -15.625 29.943 1.00 81.69 539 ARG A C 1
ATOM 4124 O O . ARG A 1 539 ? -6.424 -14.441 29.686 1.00 81.69 539 ARG A O 1
ATOM 4131 N N . ASP A 1 540 ? -7.772 -16.094 30.371 1.00 80.31 540 ASP A N 1
ATOM 4132 C CA . ASP A 1 540 ? -8.934 -15.251 30.705 1.00 80.31 540 ASP A CA 1
ATOM 4133 C C . ASP A 1 540 ? -9.301 -14.197 29.635 1.00 80.31 540 ASP A C 1
ATOM 4135 O O . ASP A 1 540 ? -9.560 -13.033 29.938 1.00 80.31 540 ASP A O 1
ATOM 4139 N N . ASN A 1 541 ? -9.327 -14.609 28.360 1.00 82.88 541 ASN A N 1
ATOM 4140 C CA . ASN A 1 541 ? -9.556 -13.763 27.171 1.00 82.88 541 ASN A CA 1
ATOM 4141 C C . ASN A 1 541 ? -8.454 -12.722 26.863 1.00 82.88 541 ASN A C 1
ATOM 4143 O O . ASN A 1 541 ? -8.554 -11.991 25.876 1.00 82.88 541 ASN A O 1
ATOM 4147 N N . ARG A 1 542 ? -7.390 -12.658 27.671 1.00 89.12 542 ARG A N 1
ATOM 4148 C CA . ARG A 1 542 ? -6.188 -11.849 27.440 1.00 89.12 542 ARG A CA 1
ATOM 4149 C C . ARG A 1 542 ? -5.134 -12.702 26.732 1.00 89.12 542 ARG A C 1
ATOM 4151 O O . ARG A 1 542 ? -4.892 -13.847 27.113 1.00 89.12 542 ARG A O 1
ATOM 4158 N N . ARG A 1 543 ? -4.510 -12.163 25.685 1.00 91.44 543 ARG A N 1
ATOM 4159 C CA . ARG A 1 543 ? -3.456 -12.837 24.910 1.00 91.44 543 ARG A CA 1
ATOM 4160 C C . ARG A 1 543 ? -2.237 -11.932 24.799 1.00 91.44 543 ARG A C 1
ATOM 4162 O O . ARG A 1 543 ? -2.369 -10.743 24.502 1.00 91.44 543 ARG A O 1
ATOM 4169 N N . GLN A 1 544 ? -1.061 -12.511 25.022 1.00 91.19 544 GLN A N 1
ATOM 4170 C CA . GLN A 1 544 ? 0.217 -11.839 24.812 1.00 91.19 544 GLN A CA 1
ATOM 4171 C C . GLN A 1 544 ? 0.650 -11.967 23.343 1.00 91.19 544 GLN A C 1
ATOM 4173 O O . GLN A 1 544 ? 0.470 -13.010 22.720 1.00 91.19 544 GLN A O 1
ATOM 4178 N N . TRP A 1 545 ? 1.238 -10.911 22.791 1.00 91.25 545 TRP A N 1
ATOM 4179 C CA . TRP A 1 545 ? 1.719 -10.810 21.415 1.00 91.25 545 TRP A CA 1
ATOM 4180 C C . TRP A 1 545 ? 3.157 -10.316 21.439 1.00 91.25 545 TRP A C 1
ATOM 4182 O O . TRP A 1 545 ? 3.435 -9.279 22.032 1.00 91.25 545 TRP A O 1
ATOM 4192 N N . SER A 1 546 ? 4.084 -11.045 20.824 1.00 87.56 546 SER A N 1
ATOM 4193 C CA . SER A 1 546 ? 5.521 -10.798 21.001 1.00 87.56 546 SER A CA 1
ATOM 4194 C C . SER A 1 546 ? 6.339 -11.091 19.745 1.00 87.56 546 SER A C 1
ATOM 4196 O O . SER A 1 546 ? 5.887 -11.761 18.817 1.00 87.56 546 SER A O 1
ATOM 4198 N N . VAL A 1 547 ? 7.588 -10.625 19.716 1.00 79.62 547 VAL A N 1
ATOM 4199 C CA . VAL A 1 547 ? 8.540 -10.829 18.600 1.00 79.62 547 VAL A CA 1
ATOM 4200 C C . VAL A 1 547 ? 9.148 -12.256 18.615 1.00 79.62 547 VAL A C 1
ATOM 4202 O O . VAL A 1 547 ? 10.261 -12.480 18.145 1.00 79.62 547 VAL A O 1
ATOM 4205 N N . PHE A 1 548 ? 8.468 -13.239 19.220 1.00 66.62 548 PHE A N 1
ATOM 4206 C CA . PHE A 1 548 ? 9.059 -14.535 19.572 1.00 66.62 548 PHE A CA 1
ATOM 4207 C C . PHE A 1 548 ? 9.632 -15.296 18.364 1.00 66.62 548 PHE A C 1
ATOM 4209 O O . PHE A 1 548 ? 8.962 -15.524 17.354 1.00 66.62 548 PHE A O 1
ATOM 4216 N N . LYS A 1 549 ? 10.889 -15.731 18.497 1.00 56.47 549 LYS A N 1
ATOM 4217 C CA . LYS A 1 549 ? 11.642 -16.450 17.463 1.00 56.47 549 LYS A CA 1
ATOM 4218 C C . LYS A 1 549 ? 11.340 -17.950 17.520 1.00 56.47 549 LYS A C 1
ATOM 4220 O O . LYS A 1 549 ? 12.070 -18.692 18.173 1.00 56.47 549 LYS A O 1
ATOM 4225 N N . ARG A 1 550 ? 10.305 -18.424 16.818 1.00 50.56 550 ARG A N 1
ATOM 4226 C CA . ARG A 1 550 ? 10.250 -19.853 16.457 1.00 50.56 550 ARG A CA 1
ATOM 4227 C C . ARG A 1 550 ? 11.306 -20.121 15.384 1.00 50.56 550 ARG A C 1
ATOM 4229 O O . ARG A 1 550 ? 11.298 -19.468 14.343 1.00 50.56 550 ARG A O 1
ATOM 4236 N N . GLN A 1 551 ? 12.211 -21.062 15.640 1.00 50.25 551 GLN A N 1
ATOM 4237 C CA . GLN A 1 551 ? 13.118 -21.575 14.611 1.00 50.25 551 GLN A CA 1
ATOM 4238 C C . GLN A 1 551 ? 12.295 -22.255 13.502 1.00 50.25 551 GLN A C 1
ATOM 4240 O O . GLN A 1 551 ? 11.323 -22.949 13.795 1.00 50.25 551 GLN A O 1
ATOM 4245 N N . GLY A 1 552 ? 12.674 -22.041 12.238 1.00 53.22 552 GLY A N 1
ATOM 4246 C CA . GLY A 1 552 ? 12.056 -22.689 11.072 1.00 53.22 552 GLY A CA 1
ATOM 4247 C C . GLY A 1 552 ? 10.922 -21.924 10.372 1.00 53.22 552 GLY A C 1
ATOM 4248 O O . GLY A 1 552 ? 10.459 -22.383 9.329 1.00 53.22 552 GLY A O 1
ATOM 4249 N N . ASP A 1 553 ? 10.486 -20.762 10.872 1.00 58.16 553 ASP A N 1
ATOM 4250 C CA . ASP A 1 553 ? 9.548 -19.906 10.129 1.00 58.16 553 ASP A CA 1
ATOM 4251 C C . ASP A 1 553 ? 10.294 -19.135 9.022 1.00 58.16 553 ASP A C 1
ATOM 4253 O O . ASP A 1 553 ? 11.130 -18.281 9.308 1.00 58.16 553 ASP A O 1
ATOM 4257 N N . ARG A 1 554 ? 9.996 -19.444 7.752 1.00 59.41 554 ARG A N 1
ATOM 4258 C CA . ARG A 1 554 ? 10.644 -18.858 6.557 1.00 59.41 554 ARG A CA 1
ATOM 4259 C C . ARG A 1 554 ? 10.102 -17.473 6.169 1.00 59.41 554 ARG A C 1
ATOM 4261 O O . ARG A 1 554 ? 10.398 -16.980 5.078 1.00 59.41 554 ARG A O 1
ATOM 4268 N N . ASN A 1 555 ? 9.254 -16.880 7.005 1.00 66.75 555 ASN A N 1
ATOM 4269 C CA . ASN A 1 555 ? 8.502 -15.676 6.672 1.00 66.75 555 ASN A CA 1
ATOM 4270 C C . ASN A 1 555 ? 9.117 -14.439 7.345 1.00 66.75 555 ASN A C 1
ATOM 4272 O O . ASN A 1 555 ? 9.298 -14.450 8.568 1.00 66.75 555 ASN A O 1
ATOM 4276 N N . PRO A 1 556 ? 9.373 -13.340 6.607 1.00 72.62 556 PRO A N 1
ATOM 4277 C CA . PRO A 1 556 ? 9.924 -12.127 7.198 1.00 72.62 556 PRO A CA 1
ATOM 4278 C C . PRO A 1 556 ? 8.960 -11.553 8.247 1.00 72.62 556 PRO A C 1
ATOM 4280 O O . PRO A 1 556 ? 7.876 -11.057 7.938 1.00 72.62 556 PRO A O 1
ATOM 4283 N N . LYS A 1 557 ? 9.363 -11.614 9.522 1.00 77.88 557 LYS A N 1
ATOM 4284 C CA . LYS A 1 557 ? 8.624 -10.997 10.642 1.00 77.88 557 LYS A CA 1
ATOM 4285 C C . LYS A 1 557 ? 8.763 -9.477 10.677 1.00 77.88 557 LYS A C 1
ATOM 4287 O O . LYS A 1 557 ? 7.934 -8.817 11.295 1.00 77.88 557 LYS A O 1
ATOM 4292 N N . MET A 1 558 ? 9.795 -8.946 10.027 1.00 84.94 558 MET A N 1
ATOM 4293 C CA . MET A 1 558 ? 10.052 -7.523 9.844 1.00 84.94 558 MET A CA 1
ATOM 4294 C C . MET A 1 558 ? 10.382 -7.271 8.374 1.00 84.94 558 MET A C 1
ATOM 4296 O O . MET A 1 558 ? 11.174 -8.015 7.793 1.00 84.94 558 MET A O 1
ATOM 4300 N N . TRP A 1 559 ? 9.795 -6.229 7.794 1.00 90.06 559 TRP A N 1
ATOM 4301 C CA . TRP A 1 559 ? 10.136 -5.750 6.457 1.00 90.06 559 TRP A CA 1
ATOM 4302 C C . TRP A 1 559 ? 9.926 -4.239 6.340 1.00 90.06 559 TRP A C 1
ATOM 4304 O O . TRP A 1 559 ? 9.269 -3.620 7.180 1.00 90.06 559 TRP A O 1
ATOM 4314 N N . PHE A 1 560 ? 10.505 -3.667 5.289 1.00 93.19 560 PHE A N 1
ATOM 4315 C CA . PHE A 1 560 ? 10.491 -2.252 4.962 1.00 93.19 560 PHE A CA 1
ATOM 4316 C C . PHE A 1 560 ? 9.814 -2.025 3.612 1.00 93.19 560 PHE A C 1
ATOM 4318 O O . PHE A 1 560 ? 10.134 -2.679 2.614 1.00 93.19 560 PHE A O 1
ATOM 4325 N N . GLU A 1 561 ? 8.905 -1.061 3.598 1.00 95.94 561 GLU A N 1
ATOM 4326 C CA . GLU A 1 561 ? 8.175 -0.580 2.427 1.00 95.94 561 GLU A CA 1
ATOM 4327 C C . GLU A 1 561 ? 8.420 0.925 2.281 1.00 95.94 561 GLU A C 1
ATOM 4329 O O . GLU A 1 561 ? 8.693 1.613 3.271 1.00 95.94 561 GLU A O 1
ATOM 4334 N N . ALA A 1 562 ? 8.288 1.460 1.067 1.00 96.94 562 ALA A N 1
ATOM 4335 C CA . ALA A 1 562 ? 8.313 2.902 0.856 1.00 96.94 562 ALA A CA 1
ATOM 4336 C C . ALA A 1 562 ? 7.195 3.359 -0.079 1.00 96.94 562 ALA A C 1
ATOM 4338 O O . ALA A 1 562 ? 6.889 2.712 -1.085 1.00 96.94 562 ALA A O 1
ATOM 4339 N N . TYR A 1 563 ? 6.600 4.502 0.250 1.00 96.75 563 TYR A N 1
ATOM 4340 C CA . TYR A 1 563 ? 5.571 5.130 -0.567 1.00 96.75 563 TYR A CA 1
ATOM 4341 C C . TYR A 1 563 ? 5.638 6.658 -0.505 1.00 96.75 563 TYR A C 1
ATOM 4343 O O . TYR A 1 563 ? 6.097 7.240 0.475 1.00 96.75 563 TYR A O 1
ATOM 4351 N N . LEU A 1 564 ? 5.160 7.306 -1.565 1.00 97.38 564 LEU A N 1
ATOM 4352 C CA . LEU A 1 564 ? 5.008 8.751 -1.679 1.00 97.38 564 LEU A CA 1
ATOM 4353 C C . LEU A 1 564 ? 3.530 9.138 -1.580 1.00 97.38 564 LEU A C 1
ATOM 4355 O O . LEU A 1 564 ? 2.667 8.533 -2.227 1.00 97.38 564 LEU A O 1
ATOM 4359 N N . THR A 1 565 ? 3.248 10.181 -0.800 1.00 96.88 565 THR A N 1
ATOM 4360 C CA . THR A 1 565 ? 1.927 10.816 -0.705 1.00 96.88 565 THR A CA 1
ATOM 4361 C C . THR A 1 565 ? 2.016 12.326 -0.883 1.00 96.88 565 THR A C 1
ATOM 4363 O O . THR A 1 565 ? 3.067 12.938 -0.689 1.00 96.88 565 THR A O 1
ATOM 4366 N N . SER A 1 566 ? 0.889 12.948 -1.232 1.00 96.31 566 SER A N 1
ATOM 4367 C CA . SER A 1 566 ? 0.761 14.403 -1.310 1.00 96.31 566 SER A CA 1
ATOM 4368 C C . SER A 1 566 ? -0.134 14.897 -0.180 1.00 96.31 566 SER A C 1
ATOM 4370 O O . SER A 1 566 ? -1.329 14.616 -0.185 1.00 96.31 566 SER A O 1
ATOM 4372 N N . SER A 1 567 ? 0.405 15.652 0.778 1.00 95.19 567 SER A N 1
ATOM 4373 C CA . SER A 1 567 ? -0.356 16.103 1.959 1.00 95.19 567 SER A CA 1
ATOM 4374 C C . SER A 1 567 ? -1.509 17.051 1.607 1.00 95.19 567 SER A C 1
ATOM 4376 O O . SER A 1 567 ? -2.527 17.088 2.299 1.00 95.19 567 SER A O 1
ATOM 4378 N N . ARG A 1 568 ? -1.394 17.783 0.489 1.00 95.62 568 ARG A N 1
ATOM 4379 C CA . ARG A 1 568 ? -2.494 18.583 -0.077 1.00 95.62 568 ARG A CA 1
ATOM 4380 C C . ARG A 1 568 ? -3.617 17.695 -0.611 1.00 95.62 568 ARG A C 1
ATOM 4382 O O . ARG A 1 568 ? -4.779 17.964 -0.330 1.00 95.62 568 ARG A O 1
ATOM 4389 N N . MET A 1 569 ? -3.273 16.631 -1.335 1.00 95.31 569 MET A N 1
ATOM 4390 C CA . MET A 1 569 ? -4.247 15.687 -1.886 1.00 95.31 569 MET A CA 1
ATOM 4391 C C . MET A 1 569 ? -4.895 14.831 -0.787 1.00 95.31 569 MET A C 1
ATOM 4393 O O . MET A 1 569 ? -6.111 14.682 -0.792 1.00 95.31 569 MET A O 1
ATOM 4397 N N . GLU A 1 570 ? -4.117 14.367 0.205 1.00 95.31 570 GLU A N 1
ATOM 4398 C CA . GLU A 1 570 ? -4.618 13.715 1.430 1.00 95.31 570 GLU A CA 1
ATOM 4399 C C . GLU A 1 570 ? -5.690 14.589 2.104 1.00 95.31 570 GLU A C 1
ATOM 4401 O O . GLU A 1 570 ? -6.756 14.093 2.453 1.00 95.31 570 GLU A O 1
ATOM 4406 N N . LYS A 1 571 ? -5.444 15.902 2.242 1.00 95.94 571 LYS A N 1
ATOM 4407 C CA . LYS A 1 571 ? -6.400 16.849 2.840 1.00 95.94 571 LYS A CA 1
ATOM 4408 C C . LYS A 1 571 ? -7.673 17.036 2.006 1.00 95.94 571 LYS A C 1
ATOM 4410 O O . LYS A 1 571 ? -8.745 17.158 2.588 1.00 95.94 571 LYS A O 1
ATOM 4415 N N . ILE A 1 572 ? -7.575 17.066 0.676 1.00 96.12 572 ILE A N 1
ATOM 4416 C CA . ILE A 1 572 ? -8.742 17.190 -0.216 1.00 96.12 572 ILE A CA 1
ATOM 4417 C C . ILE A 1 572 ? -9.600 15.914 -0.153 1.00 96.12 572 ILE A C 1
ATOM 4419 O O . ILE A 1 572 ? -10.806 15.984 0.073 1.00 96.12 572 ILE A O 1
ATOM 4423 N N . MET A 1 573 ? -8.968 14.739 -0.225 1.00 96.06 573 MET A N 1
ATOM 4424 C CA . MET A 1 573 ? -9.643 13.435 -0.174 1.00 96.06 573 MET A CA 1
ATOM 4425 C C . MET A 1 573 ? -10.243 13.090 1.203 1.00 96.06 573 MET A C 1
ATOM 4427 O O . MET A 1 573 ? -10.965 12.105 1.326 1.00 96.06 573 MET A O 1
ATOM 4431 N N . GLN A 1 574 ? -10.035 13.903 2.249 1.00 95.56 574 GLN A N 1
ATOM 4432 C CA . GLN A 1 574 ? -10.764 13.744 3.518 1.00 95.56 574 GLN A CA 1
ATOM 4433 C C . GLN A 1 574 ? -12.278 13.953 3.366 1.00 95.56 574 GLN A C 1
ATOM 4435 O O . GLN A 1 574 ? -13.036 13.420 4.180 1.00 95.56 574 GLN A O 1
ATOM 4440 N N . GLU A 1 575 ? -12.741 14.669 2.336 1.00 96.00 575 GLU A N 1
ATOM 4441 C CA . GLU A 1 575 ? -14.172 14.824 2.035 1.00 96.00 575 GLU A CA 1
ATOM 4442 C C . GLU A 1 575 ? -14.874 13.461 1.874 1.00 96.00 575 GLU A C 1
ATOM 4444 O O . GLU A 1 575 ? -15.957 13.234 2.423 1.00 96.00 575 GLU A O 1
ATOM 4449 N N . ASN A 1 576 ? -14.194 12.514 1.222 1.00 96.25 576 ASN A N 1
ATOM 4450 C CA . ASN A 1 576 ? -14.666 11.158 0.953 1.00 96.25 576 ASN A CA 1
ATOM 4451 C C . ASN A 1 576 ? -15.082 10.378 2.212 1.00 96.25 576 ASN A C 1
ATOM 4453 O O . ASN A 1 576 ? -15.957 9.511 2.145 1.00 96.25 576 ASN A O 1
ATOM 4457 N N . SER A 1 577 ? -14.532 10.730 3.382 1.00 93.94 577 SER A N 1
ATOM 4458 C CA . SER A 1 577 ? -14.844 10.089 4.671 1.00 93.94 577 SER A CA 1
ATOM 4459 C C . SER A 1 577 ? -16.308 10.219 5.105 1.00 93.94 577 SER A C 1
ATOM 4461 O O . SER A 1 577 ? -16.734 9.505 6.017 1.00 93.94 577 SER A O 1
ATOM 4463 N N . ARG A 1 578 ? -17.060 11.121 4.456 1.00 91.88 578 ARG A N 1
ATOM 4464 C CA . ARG A 1 578 ? -18.483 11.408 4.692 1.00 91.88 578 ARG A CA 1
ATOM 4465 C C . ARG A 1 578 ? -19.394 10.983 3.538 1.00 91.88 578 ARG A C 1
ATOM 4467 O O . ARG A 1 578 ? -20.611 11.121 3.660 1.00 91.88 578 ARG A O 1
ATOM 4474 N N . LEU A 1 579 ? -18.840 10.494 2.426 1.00 92.81 579 LEU A N 1
ATOM 4475 C CA . LEU A 1 579 ? -19.641 10.045 1.290 1.00 92.81 579 LEU A CA 1
ATOM 4476 C C . LEU A 1 579 ? -20.380 8.746 1.629 1.00 92.81 579 LEU A C 1
ATOM 4478 O O . LEU A 1 579 ? -19.844 7.836 2.262 1.00 92.81 579 LEU A O 1
ATOM 4482 N N . SER A 1 580 ? -21.623 8.668 1.161 1.00 90.00 580 SER A N 1
ATOM 4483 C CA . SER A 1 580 ? -22.384 7.419 1.087 1.00 90.00 580 SER A CA 1
ATOM 4484 C C . SER A 1 580 ? -22.189 6.776 -0.291 1.00 90.00 580 SER A C 1
ATOM 4486 O O . SER A 1 580 ? -21.638 7.398 -1.199 1.00 90.00 580 SER A O 1
ATOM 4488 N N . ILE A 1 581 ? -22.619 5.524 -0.453 1.00 87.69 581 ILE A N 1
ATOM 4489 C CA . ILE A 1 581 ? -22.550 4.812 -1.739 1.00 87.69 581 ILE A CA 1
ATOM 4490 C C . ILE A 1 581 ? -23.333 5.602 -2.804 1.00 87.69 581 ILE A C 1
ATOM 4492 O O . ILE A 1 581 ? -24.483 5.972 -2.575 1.00 87.69 581 ILE A O 1
ATOM 4496 N N . GLY A 1 582 ? -22.699 5.871 -3.951 1.00 89.31 582 GLY A N 1
ATOM 4497 C CA . GLY A 1 582 ? -23.254 6.719 -5.016 1.00 89.31 582 GLY A CA 1
ATOM 4498 C C . GLY A 1 582 ? -23.177 8.229 -4.747 1.00 89.31 582 GLY A C 1
ATOM 4499 O O . GLY A 1 582 ? -23.693 9.024 -5.533 1.00 89.31 582 GLY A O 1
ATOM 4500 N N . GLY A 1 583 ? -22.537 8.646 -3.652 1.00 92.06 583 GLY A N 1
ATOM 4501 C CA . GLY A 1 583 ? -22.101 10.025 -3.458 1.00 92.06 583 GLY A CA 1
ATOM 4502 C C . GLY A 1 583 ? -20.905 10.377 -4.348 1.00 92.06 583 GLY A C 1
ATOM 4503 O O . GLY A 1 583 ? -20.184 9.500 -4.821 1.00 92.06 583 GLY A O 1
ATOM 4504 N N . ARG A 1 584 ? -20.687 11.678 -4.542 1.00 94.75 584 ARG A N 1
ATOM 4505 C CA . ARG A 1 584 ? -19.550 12.247 -5.271 1.00 94.75 584 ARG A CA 1
ATOM 4506 C C . ARG A 1 584 ? -18.967 13.402 -4.460 1.00 94.75 584 ARG A C 1
ATOM 4508 O O . ARG A 1 584 ? -19.731 14.151 -3.851 1.00 94.75 584 ARG A O 1
ATOM 4515 N N . SER A 1 585 ? -17.646 13.528 -4.443 1.00 95.75 585 SER A N 1
ATOM 4516 C CA . SER A 1 585 ? -16.936 14.658 -3.838 1.00 95.75 585 SER A CA 1
ATOM 4517 C C . SER A 1 585 ? -17.120 15.970 -4.607 1.00 95.75 585 SER A C 1
ATOM 4519 O O . SER A 1 585 ? -17.422 15.974 -5.799 1.00 95.75 585 SER A O 1
ATOM 4521 N N . SER A 1 586 ? -16.869 17.091 -3.932 1.00 95.75 586 SER A N 1
ATOM 4522 C CA . SER A 1 586 ? -16.834 18.433 -4.521 1.00 95.75 586 SER A CA 1
ATOM 4523 C C . SER A 1 586 ? -15.589 18.703 -5.374 1.00 95.75 586 SER A C 1
ATOM 4525 O O . SER A 1 586 ? -15.641 19.532 -6.279 1.00 95.75 586 SER A O 1
ATOM 4527 N N . TRP A 1 587 ? -14.479 18.010 -5.101 1.00 96.12 587 TRP A N 1
ATOM 4528 C CA . TRP A 1 587 ? -13.228 18.133 -5.852 1.00 96.12 587 TRP A CA 1
ATOM 4529 C C . TRP A 1 587 ? -13.246 17.325 -7.158 1.00 96.12 587 TRP A C 1
ATOM 4531 O O . TRP A 1 587 ? -13.809 16.228 -7.202 1.00 96.12 587 TRP A O 1
ATOM 4541 N N . SER A 1 588 ? -12.566 17.829 -8.196 1.00 95.12 588 SER A N 1
ATOM 4542 C CA . SER A 1 588 ? -12.344 17.126 -9.468 1.00 95.12 588 SER A CA 1
ATOM 4543 C C . SER A 1 588 ? -10.874 16.752 -9.712 1.00 95.12 588 SER A C 1
ATOM 4545 O O . SER A 1 588 ? -9.949 17.318 -9.129 1.00 95.12 588 SER A O 1
ATOM 4547 N N . SER A 1 589 ? -10.641 15.795 -10.608 1.00 94.75 589 SER A N 1
ATOM 4548 C CA . SER A 1 589 ? -9.314 15.402 -11.115 1.00 94.75 589 SER A CA 1
ATOM 4549 C C . SER A 1 589 ? -8.562 16.565 -11.781 1.00 94.75 589 SER A C 1
ATOM 4551 O O . SER A 1 589 ? -7.338 16.670 -11.681 1.00 94.75 589 SER A O 1
ATOM 4553 N N . GLU A 1 590 ? -9.305 17.463 -12.417 1.00 95.25 590 GLU A N 1
ATOM 4554 C CA . GLU A 1 590 ? -8.849 18.664 -13.111 1.00 95.25 590 GLU A CA 1
ATOM 4555 C C . GLU A 1 590 ? -8.326 19.705 -12.106 1.00 95.25 590 GLU A C 1
ATOM 4557 O O . GLU A 1 590 ? -7.262 20.298 -12.314 1.00 95.25 590 GLU A O 1
ATOM 4562 N N . ASP A 1 591 ? -9.003 19.860 -10.962 1.00 93.62 591 ASP A N 1
ATOM 4563 C CA . ASP A 1 591 ? -8.545 20.713 -9.855 1.00 93.62 591 ASP A CA 1
ATOM 4564 C C . ASP A 1 591 ? -7.240 20.191 -9.238 1.00 93.62 591 ASP A C 1
ATOM 4566 O O . ASP A 1 591 ? -6.394 20.976 -8.803 1.00 93.62 591 ASP A O 1
ATOM 4570 N N . LEU A 1 592 ? -7.054 18.867 -9.185 1.00 94.81 592 LEU A N 1
ATOM 4571 C CA . LEU A 1 592 ? -5.832 18.253 -8.657 1.00 94.81 592 LEU A CA 1
ATOM 4572 C C . LEU A 1 592 ? -4.642 18.415 -9.624 1.00 94.81 592 LEU A C 1
ATOM 4574 O O . LEU A 1 592 ? -3.539 18.743 -9.172 1.00 94.81 592 LEU A O 1
ATOM 4578 N N . SER A 1 593 ? -4.856 18.233 -10.936 1.00 94.00 593 SER A N 1
ATOM 4579 C CA . SER A 1 593 ? -3.816 18.432 -11.965 1.00 94.00 593 SER A CA 1
ATOM 4580 C C . SER A 1 593 ? -3.411 19.904 -12.087 1.00 94.00 593 SER A C 1
ATOM 4582 O O . SER A 1 593 ? -2.227 20.219 -11.997 1.00 94.00 593 SER A O 1
ATOM 4584 N N . SER A 1 594 ? -4.372 20.833 -12.165 1.00 92.06 594 SER A N 1
ATOM 4585 C CA . SER A 1 594 ? -4.086 22.278 -12.253 1.00 92.06 594 SER A CA 1
ATOM 4586 C C . SER A 1 594 ? -3.328 22.831 -11.035 1.00 92.06 594 SER A C 1
ATOM 4588 O O . SER A 1 594 ? -2.562 23.787 -11.156 1.00 92.06 594 SER A O 1
ATOM 4590 N N . GLN A 1 595 ? -3.463 22.194 -9.867 1.00 91.19 595 GLN A N 1
ATOM 4591 C CA . GLN A 1 595 ? -2.680 22.486 -8.659 1.00 91.19 595 GLN A CA 1
ATOM 4592 C C . GLN A 1 595 ? -1.300 21.793 -8.603 1.00 91.19 595 GLN A C 1
ATOM 4594 O O . GLN A 1 595 ? -0.584 21.957 -7.607 1.00 91.19 595 GLN A O 1
ATOM 4599 N N . GLY A 1 596 ? -0.928 21.016 -9.627 1.00 89.50 596 GLY A N 1
ATOM 4600 C CA . GLY A 1 596 ? 0.335 20.277 -9.730 1.00 89.50 596 GLY A CA 1
ATOM 4601 C C . GLY A 1 596 ? 0.457 19.090 -8.768 1.00 89.50 596 GLY A C 1
ATOM 4602 O O . GLY A 1 596 ? 1.569 18.671 -8.436 1.00 89.50 596 GLY A O 1
ATOM 4603 N N . LEU A 1 597 ? -0.661 18.561 -8.255 1.00 93.94 597 LEU A N 1
ATOM 4604 C CA . LEU A 1 597 ? -0.627 17.581 -7.164 1.00 93.94 597 LEU A CA 1
ATOM 4605 C C . LEU A 1 597 ? -0.150 16.200 -7.622 1.00 93.94 597 LEU A C 1
ATOM 4607 O O . LEU A 1 597 ? 0.541 15.524 -6.858 1.00 93.94 597 LEU A O 1
ATOM 4611 N N . PHE A 1 598 ? -0.409 15.804 -8.868 1.00 95.19 598 PHE A N 1
ATOM 4612 C CA . PHE A 1 598 ? 0.081 14.531 -9.406 1.00 95.19 598 PHE A CA 1
ATOM 4613 C C . PHE A 1 598 ? 1.608 14.516 -9.554 1.00 95.19 598 PHE A C 1
ATOM 4615 O O . PHE A 1 598 ? 2.249 13.551 -9.130 1.00 95.19 598 PHE A O 1
ATOM 4622 N N . PHE A 1 599 ? 2.217 15.622 -10.002 1.00 93.62 599 PHE A N 1
ATOM 4623 C CA . PHE A 1 599 ? 3.678 15.773 -10.036 1.00 93.62 599 PHE A CA 1
ATOM 4624 C C . PHE A 1 599 ? 4.327 15.596 -8.653 1.00 93.62 599 PHE A C 1
ATOM 4626 O O . PHE A 1 599 ? 5.432 15.060 -8.558 1.00 93.62 599 PHE A O 1
ATOM 4633 N N . SER A 1 600 ? 3.637 15.966 -7.564 1.00 93.56 600 SER A N 1
ATOM 4634 C CA . SER A 1 600 ? 4.140 15.747 -6.198 1.00 93.56 600 SER A CA 1
ATOM 4635 C C . SER A 1 600 ? 4.234 14.264 -5.793 1.00 93.56 600 SER A C 1
ATOM 4637 O O . SER A 1 600 ? 4.933 13.943 -4.833 1.00 93.56 600 SER A O 1
ATOM 4639 N N . LEU A 1 601 ? 3.610 13.353 -6.549 1.00 93.81 601 LEU A N 1
ATOM 4640 C CA . LEU A 1 601 ? 3.791 11.905 -6.424 1.00 93.81 601 LEU A CA 1
ATOM 4641 C C . LEU A 1 601 ? 4.902 11.414 -7.361 1.00 93.81 601 LEU A C 1
ATOM 4643 O O . LEU A 1 601 ? 5.938 10.936 -6.903 1.00 93.81 601 LEU A O 1
ATOM 4647 N N . TYR A 1 602 ? 4.700 11.530 -8.678 1.00 94.25 602 TYR A N 1
ATOM 4648 C CA . TYR A 1 602 ? 5.549 10.837 -9.652 1.00 94.25 602 TYR A CA 1
ATOM 4649 C C . TYR A 1 602 ? 6.890 11.538 -9.908 1.00 94.25 602 TYR A C 1
ATOM 4651 O O . TYR A 1 602 ? 7.891 10.874 -10.172 1.00 94.25 602 TYR A O 1
ATOM 4659 N N . GLY A 1 603 ? 6.949 12.868 -9.791 1.00 92.62 603 GLY A N 1
ATOM 4660 C CA . GLY A 1 603 ? 8.155 13.654 -10.063 1.00 92.62 603 GLY A CA 1
ATOM 4661 C C . GLY A 1 603 ? 9.337 13.300 -9.148 1.00 92.62 603 GLY A C 1
ATOM 4662 O O . GLY A 1 603 ? 10.457 13.155 -9.644 1.00 92.62 603 GLY A O 1
ATOM 4663 N N . PRO A 1 604 ? 9.133 13.143 -7.826 1.00 93.06 604 PRO A N 1
ATOM 4664 C CA . PRO A 1 604 ? 10.138 12.580 -6.925 1.00 93.06 604 PRO A CA 1
ATOM 4665 C C . PRO A 1 604 ? 10.383 11.084 -7.157 1.00 93.06 604 PRO A C 1
ATOM 4667 O O . PRO A 1 604 ? 11.535 10.664 -7.110 1.00 93.06 604 PRO A O 1
ATOM 4670 N N . ALA A 1 605 ? 9.349 10.292 -7.470 1.00 93.75 605 ALA A N 1
ATOM 4671 C CA . ALA A 1 605 ? 9.483 8.845 -7.664 1.00 93.75 605 ALA A CA 1
ATOM 4672 C C . ALA A 1 605 ? 10.438 8.469 -8.803 1.00 93.75 605 ALA A C 1
ATOM 4674 O O . ALA A 1 605 ? 11.368 7.691 -8.595 1.00 93.75 605 ALA A O 1
ATOM 4675 N N . LEU A 1 606 ? 10.256 9.077 -9.980 1.00 92.00 606 LEU A N 1
ATOM 4676 C CA . LEU A 1 606 ? 11.108 8.836 -11.149 1.00 92.00 606 LEU A CA 1
ATOM 4677 C C . LEU A 1 606 ? 12.561 9.280 -10.909 1.00 92.00 606 LEU A C 1
ATOM 4679 O O . LEU A 1 606 ? 13.480 8.699 -11.464 1.00 92.00 606 LEU A O 1
ATOM 4683 N N . LYS A 1 607 ? 12.797 10.265 -10.031 1.00 89.81 607 LYS A N 1
ATOM 4684 C CA . LYS A 1 607 ? 14.157 10.658 -9.611 1.00 89.81 607 LYS A CA 1
ATOM 4685 C C . LYS A 1 607 ? 14.769 9.701 -8.589 1.00 89.81 607 LYS A C 1
ATOM 4687 O O . LYS A 1 607 ? 15.989 9.642 -8.478 1.00 89.81 607 LYS A O 1
ATOM 4692 N N . MET A 1 608 ? 13.941 9.011 -7.806 1.00 90.88 608 MET A N 1
ATOM 4693 C CA . MET A 1 608 ? 14.398 8.056 -6.799 1.00 90.88 608 MET A CA 1
ATOM 4694 C C . MET A 1 608 ? 14.704 6.677 -7.380 1.00 90.88 608 MET A C 1
ATOM 4696 O O . MET A 1 608 ? 15.541 5.990 -6.803 1.00 90.88 608 MET A O 1
ATOM 4700 N N . ILE A 1 609 ? 14.059 6.253 -8.471 1.00 91.56 609 ILE A N 1
ATOM 4701 C CA . ILE A 1 609 ? 14.046 4.836 -8.868 1.00 91.56 609 ILE A CA 1
ATOM 4702 C C . ILE A 1 609 ? 15.452 4.219 -9.011 1.00 91.56 609 ILE A C 1
ATOM 4704 O O . ILE A 1 609 ? 15.745 3.247 -8.320 1.00 91.56 609 ILE A O 1
ATOM 4708 N N . GLY A 1 610 ? 16.374 4.866 -9.735 1.00 89.25 610 GLY A N 1
ATOM 4709 C CA . GLY A 1 610 ? 17.769 4.411 -9.863 1.00 89.25 610 GLY A CA 1
ATOM 4710 C C . GLY A 1 610 ? 18.616 4.508 -8.586 1.00 89.25 610 GLY A C 1
ATOM 4711 O O . GLY A 1 610 ? 19.651 3.856 -8.470 1.00 89.25 610 GLY A O 1
ATOM 4712 N N . SER A 1 611 ? 18.187 5.282 -7.581 1.00 89.38 611 SER A N 1
ATOM 4713 C CA . SER A 1 611 ? 18.831 5.272 -6.254 1.00 89.38 611 SER A CA 1
ATOM 4714 C C . SER A 1 611 ? 18.476 4.021 -5.443 1.00 89.38 611 SER A C 1
ATOM 4716 O O . SER A 1 611 ? 19.249 3.618 -4.572 1.00 89.38 611 SER A O 1
ATOM 4718 N N . LEU A 1 612 ? 17.357 3.363 -5.773 1.00 90.94 612 LEU A N 1
ATOM 4719 C CA . LEU A 1 612 ? 16.914 2.129 -5.130 1.00 90.94 612 LEU A CA 1
ATOM 4720 C C . LEU A 1 612 ? 17.635 0.878 -5.664 1.00 90.94 612 LEU A C 1
ATOM 4722 O O . LEU A 1 612 ? 17.565 -0.165 -5.021 1.00 90.94 612 LEU A O 1
ATOM 4726 N N . ASP A 1 613 ? 18.390 0.961 -6.765 1.00 88.94 613 ASP A N 1
ATOM 4727 C CA . ASP A 1 613 ? 19.083 -0.173 -7.412 1.00 88.94 613 ASP A CA 1
ATOM 4728 C C . ASP A 1 613 ? 19.954 -1.031 -6.476 1.00 88.94 613 ASP A C 1
ATOM 4730 O O . ASP A 1 613 ? 20.249 -2.185 -6.779 1.00 88.94 613 ASP A O 1
ATOM 4734 N N . LYS A 1 614 ? 20.407 -0.470 -5.347 1.00 86.69 614 LYS A N 1
ATOM 4735 C CA . LYS A 1 614 ? 21.254 -1.167 -4.364 1.00 86.69 614 LYS A CA 1
ATOM 4736 C C . LYS A 1 614 ? 20.498 -1.777 -3.185 1.00 86.69 614 LYS A C 1
ATOM 4738 O O . LYS A 1 614 ? 21.115 -2.515 -2.415 1.00 86.69 614 LYS A O 1
ATOM 4743 N N . ILE A 1 615 ? 19.219 -1.448 -3.041 1.00 88.00 615 ILE A N 1
ATOM 4744 C CA . ILE A 1 615 ? 18.357 -1.898 -1.952 1.00 88.00 615 ILE A CA 1
ATOM 4745 C C . ILE A 1 615 ? 18.094 -3.394 -2.097 1.00 88.00 615 ILE A C 1
ATOM 4747 O O . ILE A 1 615 ? 17.916 -3.912 -3.196 1.00 88.00 615 ILE A O 1
ATOM 4751 N N . GLY A 1 616 ? 18.083 -4.102 -0.976 1.00 81.44 616 GLY A N 1
ATOM 4752 C CA . GLY A 1 616 ? 17.704 -5.501 -0.903 1.00 81.44 616 GLY A CA 1
ATOM 4753 C C . GLY A 1 616 ? 18.762 -6.522 -1.319 1.00 81.44 616 GLY A C 1
ATOM 4754 O O . GLY A 1 616 ? 18.519 -7.723 -1.191 1.00 81.44 616 GLY A O 1
ATOM 4755 N N . HIS A 1 617 ? 19.963 -6.082 -1.711 1.00 78.81 617 HIS A N 1
ATOM 4756 C CA . HIS A 1 617 ? 21.122 -6.958 -1.952 1.00 78.81 617 HIS A CA 1
ATOM 4757 C C . HIS A 1 617 ? 21.539 -7.802 -0.732 1.00 78.81 617 HIS A C 1
ATOM 4759 O O . HIS A 1 617 ? 22.256 -8.790 -0.889 1.00 78.81 617 HIS A O 1
ATOM 4765 N N . TYR A 1 618 ? 21.108 -7.407 0.470 1.00 72.25 618 TYR A N 1
ATOM 4766 C CA . TYR A 1 618 ? 21.450 -8.019 1.757 1.00 72.25 618 TYR A CA 1
ATOM 4767 C C . TYR A 1 618 ? 20.210 -8.545 2.513 1.00 72.25 618 TYR A C 1
ATOM 4769 O O . TYR A 1 618 ? 20.243 -8.694 3.732 1.00 72.25 618 TYR A O 1
ATOM 4777 N N . ASN A 1 619 ? 19.104 -8.822 1.809 1.00 69.31 619 ASN A N 1
ATOM 4778 C CA . ASN A 1 619 ? 17.836 -9.286 2.404 1.00 69.31 619 ASN A CA 1
ATOM 4779 C C . ASN A 1 619 ? 17.840 -10.739 2.911 1.00 69.31 619 ASN A C 1
ATOM 4781 O O . ASN A 1 619 ? 16.789 -11.278 3.270 1.00 69.31 619 ASN A O 1
ATOM 4785 N N . ASP A 1 620 ? 19.000 -11.390 2.938 1.00 60.06 620 ASP A N 1
ATOM 4786 C CA . ASP A 1 620 ? 19.162 -12.633 3.671 1.00 60.06 620 ASP A CA 1
ATOM 4787 C C . ASP A 1 620 ? 19.338 -12.232 5.138 1.00 60.06 620 ASP A C 1
ATOM 4789 O O . ASP A 1 620 ? 20.364 -11.725 5.586 1.00 60.06 620 ASP A O 1
ATOM 4793 N N . ASN A 1 621 ? 18.258 -12.369 5.893 1.00 49.72 621 ASN A N 1
ATOM 4794 C CA . ASN A 1 621 ? 18.220 -12.014 7.302 1.00 49.72 621 ASN A CA 1
ATOM 4795 C C . ASN A 1 621 ? 18.734 -13.156 8.200 1.00 49.72 621 ASN A C 1
ATOM 4797 O O . ASN A 1 621 ? 18.460 -13.151 9.402 1.00 49.72 621 ASN A O 1
ATOM 4801 N N . GLY A 1 622 ? 19.432 -14.152 7.634 1.00 47.09 622 GLY A N 1
ATOM 4802 C CA . GLY A 1 622 ? 20.033 -15.269 8.360 1.00 47.09 622 GLY A CA 1
ATOM 4803 C C . GLY A 1 622 ? 19.020 -16.172 9.069 1.00 47.09 622 GLY A C 1
ATOM 4804 O O . GLY A 1 622 ? 19.374 -16.817 10.057 1.00 47.09 622 GLY A O 1
ATOM 4805 N N . GLN A 1 623 ? 17.751 -16.196 8.634 1.00 45.94 623 GLN A N 1
ATOM 4806 C CA . GLN A 1 623 ? 16.689 -16.931 9.339 1.00 45.94 623 GLN A CA 1
ATOM 4807 C C . GLN A 1 623 ? 16.638 -18.441 9.049 1.00 45.94 623 GLN A C 1
ATOM 4809 O O . GLN A 1 623 ? 15.954 -19.150 9.788 1.00 45.94 623 GLN A O 1
ATOM 4814 N N . SER A 1 624 ? 17.408 -18.963 8.082 1.00 41.47 624 SER A N 1
ATOM 4815 C CA . SER A 1 624 ? 17.757 -20.397 8.011 1.00 41.47 624 SER A CA 1
ATOM 4816 C C . SER A 1 624 ? 18.853 -20.691 6.973 1.00 41.47 624 SER A C 1
ATOM 4818 O O . SER A 1 624 ? 18.568 -20.670 5.775 1.00 41.47 624 SER A O 1
ATOM 4820 N N . ASN A 1 625 ? 20.063 -21.056 7.414 1.00 36.72 625 ASN A N 1
ATOM 4821 C CA . ASN A 1 625 ? 21.148 -21.474 6.506 1.00 36.72 625 ASN A CA 1
ATOM 4822 C C . ASN A 1 625 ? 20.964 -22.884 5.904 1.00 36.72 625 ASN A C 1
ATOM 4824 O O . ASN A 1 625 ? 21.591 -23.190 4.895 1.00 36.72 625 ASN A O 1
ATOM 4828 N N . ASP A 1 626 ? 20.068 -23.714 6.449 1.00 40.84 626 ASP A N 1
ATOM 4829 C CA . ASP A 1 626 ? 19.987 -25.147 6.112 1.00 40.84 626 ASP A CA 1
ATOM 4830 C C . ASP A 1 626 ? 18.875 -25.515 5.107 1.00 40.84 626 ASP A C 1
ATOM 4832 O O . ASP A 1 626 ? 18.333 -26.620 5.145 1.00 40.84 626 ASP A O 1
ATOM 4836 N N . GLY A 1 627 ? 18.474 -24.616 4.194 1.00 41.19 627 GLY A N 1
ATOM 4837 C CA . GLY A 1 627 ? 17.490 -25.034 3.184 1.00 41.19 627 GLY A CA 1
ATOM 4838 C C . GLY A 1 627 ? 16.955 -24.011 2.189 1.00 41.19 627 GLY A C 1
ATOM 4839 O O . GLY A 1 627 ? 15.745 -23.782 2.173 1.00 41.19 627 GLY A O 1
ATOM 4840 N N . GLY A 1 628 ? 17.804 -23.498 1.294 1.00 46.44 628 GLY A N 1
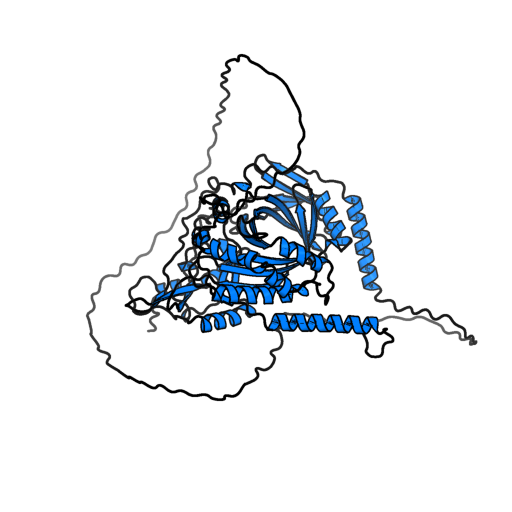ATOM 4841 C CA . GLY A 1 628 ? 17.366 -22.895 0.026 1.00 46.44 628 GLY A CA 1
ATOM 4842 C C . GLY A 1 628 ? 16.586 -21.586 0.168 1.00 46.44 628 GLY A C 1
ATOM 4843 O O . GLY A 1 628 ? 15.371 -21.561 -0.034 1.00 46.44 628 GLY A O 1
ATOM 4844 N N . LEU A 1 629 ? 17.300 -20.509 0.509 1.00 44.69 629 LEU A N 1
ATOM 4845 C CA . LEU A 1 629 ? 16.806 -19.125 0.436 1.00 44.69 629 LEU A CA 1
ATOM 4846 C C . LEU A 1 629 ? 17.190 -18.418 -0.874 1.00 44.69 629 LEU A C 1
ATOM 4848 O O . LEU A 1 629 ? 16.604 -17.391 -1.201 1.00 44.69 629 LEU A O 1
ATOM 4852 N N . THR A 1 630 ? 18.119 -18.969 -1.658 1.00 49.75 630 THR A N 1
ATOM 4853 C CA . THR A 1 630 ? 18.301 -18.575 -3.059 1.00 49.75 630 THR A CA 1
ATOM 4854 C C . THR A 1 630 ? 17.081 -18.988 -3.883 1.00 49.75 630 THR A C 1
ATOM 4856 O O . THR A 1 630 ? 16.383 -19.950 -3.545 1.00 49.75 630 THR A O 1
ATOM 4859 N N . PHE A 1 631 ? 16.837 -18.307 -5.008 1.00 46.06 631 PHE A N 1
ATOM 4860 C CA . PHE A 1 631 ? 16.036 -18.925 -6.060 1.00 46.06 631 PHE A CA 1
ATOM 4861 C C . PHE A 1 631 ? 16.684 -20.270 -6.413 1.00 46.06 631 PHE A C 1
ATOM 4863 O O . PHE A 1 631 ? 17.873 -20.334 -6.731 1.00 46.06 631 PHE A O 1
ATOM 4870 N N . GLY A 1 632 ? 15.903 -21.349 -6.328 1.00 50.91 632 GLY A N 1
ATOM 4871 C CA . GLY A 1 632 ? 16.248 -22.571 -7.042 1.00 50.91 632 GLY A CA 1
ATOM 4872 C C . GLY A 1 632 ? 16.272 -22.284 -8.542 1.00 50.91 632 GLY A C 1
ATOM 4873 O O . GLY A 1 632 ? 15.760 -21.254 -8.986 1.00 50.91 632 GLY A O 1
ATOM 4874 N N . ASN A 1 633 ? 16.843 -23.206 -9.311 1.00 46.84 633 ASN A N 1
ATOM 4875 C CA . ASN A 1 633 ? 16.802 -23.117 -10.767 1.00 46.84 633 ASN A CA 1
ATOM 4876 C C . ASN A 1 633 ? 15.358 -22.874 -11.235 1.00 46.84 633 ASN A C 1
ATOM 4878 O O . ASN A 1 633 ? 14.429 -23.507 -10.720 1.00 46.84 633 ASN A O 1
ATOM 4882 N N . SER A 1 634 ? 15.162 -21.971 -12.194 1.00 56.19 634 SER A N 1
ATOM 4883 C CA . SER A 1 634 ? 13.869 -21.861 -12.876 1.00 56.19 634 SER A CA 1
ATOM 4884 C C . SER A 1 634 ? 13.526 -23.186 -13.567 1.00 56.19 634 SER A C 1
ATOM 4886 O O . SER A 1 634 ? 14.416 -23.985 -13.860 1.00 56.19 634 SER A O 1
ATOM 4888 N N . LEU A 1 635 ? 12.247 -23.435 -13.870 1.00 57.19 635 LEU A N 1
ATOM 4889 C CA . LEU A 1 635 ? 11.854 -24.659 -14.593 1.00 57.19 635 LEU A CA 1
ATOM 4890 C C . LEU A 1 635 ? 12.637 -24.817 -15.911 1.00 57.19 635 LEU A C 1
ATOM 4892 O O . LEU A 1 635 ? 13.089 -25.911 -16.227 1.00 57.19 635 LEU A O 1
ATOM 4896 N N . ALA A 1 636 ? 12.897 -23.710 -16.616 1.00 54.22 636 ALA A N 1
ATOM 4897 C CA . ALA A 1 636 ? 13.715 -23.708 -17.825 1.00 54.22 636 ALA A CA 1
ATOM 4898 C C . ALA A 1 636 ? 15.206 -23.995 -17.559 1.00 54.22 636 ALA A C 1
ATOM 4900 O O . ALA A 1 636 ? 15.850 -24.636 -18.380 1.00 54.22 636 ALA A O 1
ATOM 4901 N N . GLU A 1 637 ? 15.770 -23.569 -16.424 1.00 58.53 637 GLU A N 1
ATOM 4902 C CA . GLU A 1 637 ? 17.140 -23.926 -16.013 1.00 58.53 637 GLU A CA 1
ATOM 4903 C C . GLU A 1 637 ? 17.242 -25.396 -15.554 1.00 58.53 637 GLU A C 1
ATOM 4905 O O . GLU A 1 637 ? 18.270 -26.042 -15.768 1.00 58.53 637 GLU A O 1
ATOM 4910 N N . GLU A 1 638 ? 16.188 -25.954 -14.946 1.00 60.72 638 GLU A N 1
ATOM 4911 C CA . GLU A 1 638 ? 16.093 -27.391 -14.656 1.00 60.72 638 GLU A CA 1
ATOM 4912 C C . GLU A 1 638 ? 15.998 -28.215 -15.946 1.00 60.72 638 GLU A C 1
ATOM 4914 O O . GLU A 1 638 ? 16.715 -29.207 -16.081 1.00 60.72 638 GLU A O 1
ATOM 4919 N N . ASP A 1 639 ? 15.167 -27.798 -16.903 1.00 58.00 639 ASP A N 1
ATOM 4920 C CA . ASP A 1 639 ? 14.995 -28.480 -18.190 1.00 58.00 639 ASP A CA 1
ATOM 4921 C C . ASP A 1 639 ? 16.224 -28.332 -19.100 1.00 58.00 639 ASP A C 1
ATOM 4923 O O . ASP A 1 639 ? 16.679 -29.321 -19.672 1.00 58.00 639 ASP A O 1
ATOM 4927 N N . ALA A 1 640 ? 16.860 -27.157 -19.143 1.00 57.16 640 ALA A N 1
ATOM 4928 C CA . ALA A 1 640 ? 18.136 -26.970 -19.836 1.00 57.16 640 ALA A CA 1
ATOM 4929 C C . ALA A 1 640 ? 19.243 -27.873 -19.261 1.00 57.16 640 ALA A C 1
ATOM 4931 O O . ALA A 1 640 ? 20.053 -28.410 -20.018 1.00 57.16 640 ALA A O 1
ATOM 4932 N N . ARG A 1 641 ? 19.261 -28.108 -17.937 1.00 56.19 641 ARG A N 1
ATOM 4933 C CA . ARG A 1 641 ? 20.220 -29.031 -17.303 1.00 56.19 641 ARG A CA 1
ATOM 4934 C C . ARG A 1 641 ? 19.924 -30.506 -17.597 1.00 56.19 641 ARG A C 1
ATOM 4936 O O . ARG A 1 641 ? 20.865 -31.294 -17.643 1.00 56.19 641 ARG A O 1
ATOM 4943 N N . LYS A 1 642 ? 18.662 -30.895 -17.820 1.00 58.03 642 LYS A N 1
ATOM 4944 C CA . LYS A 1 642 ? 18.309 -32.263 -18.264 1.00 58.03 642 LYS A CA 1
ATOM 4945 C C . LYS A 1 642 ? 18.859 -32.578 -19.664 1.00 58.03 642 LYS A C 1
ATOM 4947 O O . LYS A 1 642 ? 18.966 -33.750 -20.017 1.00 58.03 642 LYS A O 1
ATOM 4952 N N . GLY A 1 643 ? 19.254 -31.552 -20.422 1.00 44.34 643 GLY A N 1
ATOM 4953 C CA . GLY A 1 643 ? 19.758 -31.677 -21.784 1.00 44.34 643 GLY A CA 1
ATOM 4954 C C . GLY A 1 643 ? 18.645 -32.002 -22.788 1.00 44.34 643 GLY A C 1
ATOM 4955 O O . GLY A 1 643 ? 17.482 -32.160 -22.411 1.00 44.34 643 GLY A O 1
ATOM 4956 N N . PRO A 1 644 ? 18.972 -32.105 -24.088 1.00 44.19 644 PRO A N 1
ATOM 4957 C CA . PRO A 1 644 ? 17.997 -32.520 -25.085 1.00 44.19 644 PRO A CA 1
ATOM 4958 C C . PRO A 1 644 ? 17.538 -33.951 -24.786 1.00 44.19 644 PRO A C 1
ATOM 4960 O O . PRO A 1 644 ? 18.340 -34.888 -24.825 1.00 44.19 644 PRO A O 1
ATOM 4963 N N . VAL A 1 645 ? 16.240 -34.118 -24.515 1.00 41.19 645 VAL A N 1
ATOM 4964 C CA . VAL A 1 645 ? 15.614 -35.434 -24.342 1.00 41.19 645 VAL A CA 1
ATOM 4965 C C . VAL A 1 645 ? 15.716 -36.186 -25.666 1.00 41.19 645 VAL A C 1
ATOM 4967 O O . VAL A 1 645 ? 14.925 -35.977 -26.585 1.00 41.19 645 VAL A O 1
ATOM 4970 N N . ARG A 1 646 ? 16.719 -37.061 -25.771 1.00 34.41 646 ARG A N 1
ATOM 4971 C CA . ARG A 1 646 ? 16.841 -37.997 -26.886 1.00 34.41 646 ARG A CA 1
ATOM 4972 C C . ARG A 1 646 ? 15.753 -39.053 -26.740 1.00 34.41 646 ARG A C 1
ATOM 4974 O O . ARG A 1 646 ? 15.910 -40.004 -25.978 1.00 34.41 646 ARG A O 1
ATOM 4981 N N . PHE A 1 647 ? 14.655 -38.867 -27.465 1.00 34.09 647 PHE A N 1
ATOM 4982 C CA . PHE A 1 647 ? 13.817 -39.996 -27.848 1.00 34.09 647 PHE A CA 1
ATOM 4983 C C . PHE A 1 647 ? 14.644 -40.927 -28.745 1.00 34.09 647 PHE A C 1
ATOM 4985 O O . PHE A 1 647 ? 15.449 -40.453 -29.551 1.00 34.09 647 PHE A O 1
ATOM 4992 N N . TRP A 1 648 ? 14.494 -42.227 -28.497 1.00 37.56 648 TRP A N 1
ATOM 4993 C CA . TRP A 1 648 ? 15.237 -43.317 -29.133 1.00 37.56 648 TRP A CA 1
ATOM 4994 C C . TRP A 1 648 ? 14.839 -43.507 -30.599 1.00 37.56 648 TRP A C 1
ATOM 4996 O O . TRP A 1 648 ? 13.626 -43.378 -30.881 1.00 37.56 648 TRP A O 1
#

Sequence (648 aa):
MLYLGSNAGEHAITKAVAILDNLLQCALTISDHQHHLIYNESEGKTKFVYKYLSQIGLLPTTYATSQDMKTEYRLLRSAVTIRTATKRKDGWKSDSTSYPCKGGIEPKKTKSFSVFDGYRYKSKEASAISNLLKRAEVLILQDQQATQQGPNVDLLTACEGGSSSAGMGTASTEGISHTTLLETTIASRSSPRFPTRHASNDSLKSENLICFDEDIDIDCSRGQLSSKEQQSLLDDCAPIELMELIPMSSTSTTLLLESRQNDNQSLPSSQMTSPLPPGECSMEKTIRTSSRPRVDTETAKSLEERIKSLASMMQFAPGHATVRLKFGRFYMVNFAAEQVDVTSDFSGPFSGPFRRMANLLDDLEDATPSGHLRFSTVLSTIGPDADAIAGTSTPIPMWTKPVIEIILRVTCNFKGETFFVEINADTFDYTCRGPVLELGSVLVHCPQHPWDIKVCGESSKNLDMSVLHRIFGQIIVNSLHIIPVPNGITALELTANEKLGLVIEGVAICHVAKYSNTNTMGSNLSVVMTQKLSPGDARDNRRQWSVFKRQGDRNPKMWFEAYLTSSRMEKIMQENSRLSIGGRSSWSSEDLSSQGLFFSLYGPALKMIGSLDKIGHYNDNGQSNDGGLTFGNSLAEEDARKGPVRFW

Foldseek 3Di:
DDDPPDPPDPVVVVVVVLLVVLVVLLVVLLVPFQFEDAQDPDPDDKWKAKAQPLQQAFFLLQFDQDPCVVVSLVQSLQKIAMAIWDQDPQGIDTDNHHLHQPFADALVRFDAQVLCPQPFFDFDDFFDLPVLVVVLVVVLVVVVVDVVVPPDPPDDDDDDDDDDDDDDDDDDDDDDDDPDDDDDPPDDDDDDDDDDDDDDDDDDDDDDDDDDDDDDDDDDDDDDDDDDDDDDDDDDDDDDDDDDDDDDDDDDDDDDDDDDDDDDDDDDDDDDDDDDDDDDDDDDDDPDDDDDDPSPPVSVVVLLVSVLSQVQSLLQFFAQKFKWKWKWGKMFGPDDPLRGFPDDPDDDRDTGDIHDPVVVSVVVSVRVVVPRIDIGQFQFLGNVLLCLLQVVVPPDGQWDFWDKWKWKWWWKDAPRFIWIWTATSPPRDTFIKGDKDFPGWHWYRHNPARMTMITTIIHIQRCVVPPSSVSVSVQFSSQWGFDDDSRGTFKIKGAADCVSVMDTPWIKMKMWTWIDGPPQPQKIKIKIKIATWDWDDDDPRMIMTGSDDDQPPPHSRIGIGMMIGGNVRSVQSVQSNPDDRSDGGPDHSVNCVVVVNSCSGVVVVVVSRVSSRNTSSNRNNVRDPPDDRNNDNRPVRVVVVVPPPDDD